Protein AF-0000000075739156 (afdb_homodimer)

pLDDT: mean 89.28, std 16.23, range [22.42, 99.0]

Foldseek 3Di:
DPPALLQLALAEEEFEVLLKQLNLLLQQLSQVSNYEYEYEYQDDPSQVVSQVVNVVVVGNYDYQYADLLDLVRLLVSLVVRCVVRVAHAEYELEFAALFDADADPVRGFVLSLVQRCSGLAVSLVSNCVRPVVRCVVVLHHEYEYEAECCQCQHHQQAELVRGGDDDRRNVSRVNSNVVQVVVQVVVVVSVGHYHYAYQYDDFAADICNLVRVVVDDPVSDGPDDDPDDRDDPVNSCVSCVVVVHHGDHDRSNVSSVLVSVCSNVVNRYSDDDDDPLCVLNVQQVVCVVVVHDNPSNDHPNPPRPPPPPPPPDDPD/DPPALLQLALAEEEFEVLLKQLNLLLQQLSQVSNYAYEYEYQDDPSQVVSQVVNVVVVGNYDYQYADLLDLVRLLVSLVVRCVVRVAHAEYELDFAALFDADADPVRGFVLSLVQRCSGLAVSLVSNCVRPVVRCVVVLHHEYEYEAECCQCQHHQQAELVRGGDDDRRNVSRVNSNVVQVVVQVVVVVSVGHYHYAYQYDDFAADICNLVRVVVDDPVSDGPDDDPDDRDDPVNSCVSCVVVVHHGDHDRSNVSSVLVSVCSNVVNRYSDDDDDPLCVLNVQQVVCVVVVHDNPSNDHPNPPRPPPPPPDPDDPD

Structure (mmCIF, N/CA/C/O backbone):
data_AF-0000000075739156-model_v1
#
loop_
_entity.id
_entity.type
_entity.pdbx_description
1 polymer 'Short chain dehydrogenase/reductase'
#
loop_
_atom_site.group_PDB
_atom_site.id
_atom_site.type_symbol
_atom_site.label_atom_id
_atom_site.label_alt_id
_atom_site.label_comp_id
_atom_site.label_asym_id
_atom_site.label_entity_id
_atom_site.label_seq_id
_atom_site.pdbx_PDB_ins_code
_atom_site.Cartn_x
_atom_site.Cartn_y
_atom_site.Cartn_z
_atom_site.occupancy
_atom_site.B_iso_or_equiv
_atom_site.auth_seq_id
_atom_site.auth_comp_id
_atom_site.auth_asym_id
_atom_site.auth_atom_id
_atom_site.pdbx_PDB_model_num
ATOM 1 N N . MET A 1 1 ? 14.594 -27.938 -27.031 1 26.67 1 MET A N 1
ATOM 2 C CA . MET A 1 1 ? 13.539 -26.938 -27.094 1 26.67 1 MET A CA 1
ATOM 3 C C . MET A 1 1 ? 13.008 -26.594 -25.719 1 26.67 1 MET A C 1
ATOM 5 O O . MET A 1 1 ? 12.555 -27.469 -24.984 1 26.67 1 MET A O 1
ATOM 9 N N . ASP A 1 2 ? 13.641 -25.844 -24.875 1 35.28 2 ASP A N 1
ATOM 10 C CA . ASP A 1 2 ? 13.586 -25.484 -23.469 1 35.28 2 ASP A CA 1
ATOM 11 C C . ASP A 1 2 ? 12.141 -25.328 -22.984 1 35.28 2 ASP A C 1
ATOM 13 O O . ASP A 1 2 ? 11.336 -24.656 -23.625 1 35.28 2 ASP A O 1
ATOM 17 N N . ALA A 1 3 ? 11.414 -26.297 -22.484 1 41.38 3 ALA A N 1
ATOM 18 C CA . ALA A 1 3 ? 10.016 -26.562 -22.156 1 41.38 3 ALA A CA 1
ATOM 19 C C . ALA A 1 3 ? 9.367 -25.359 -21.484 1 41.38 3 ALA A C 1
ATOM 21 O O . ALA A 1 3 ? 9.625 -25.062 -20.312 1 41.38 3 ALA A O 1
ATOM 22 N N . SER A 1 4 ? 9.18 -24.172 -22.141 1 51.59 4 SER A N 1
ATOM 23 C CA . SER A 1 4 ? 8.469 -22.922 -21.859 1 51.59 4 SER A CA 1
ATOM 24 C C . SER A 1 4 ? 7.141 -23.203 -21.156 1 51.59 4 SER A C 1
ATOM 26 O O . SER A 1 4 ? 6.598 -24.297 -21.25 1 51.59 4 SER A O 1
ATOM 28 N N . MET A 1 5 ? 6.973 -22.641 -19.906 1 65.19 5 MET A N 1
ATOM 29 C CA . MET A 1 5 ? 5.715 -22.734 -19.172 1 65.19 5 MET A CA 1
ATOM 30 C C . MET A 1 5 ? 4.527 -22.578 -20.125 1 65.19 5 MET A C 1
ATOM 32 O O . MET A 1 5 ? 3.422 -22.25 -19.688 1 65.19 5 MET A O 1
ATOM 36 N N . GLN A 1 6 ? 4.723 -23 -21.328 1 75.19 6 GLN A N 1
ATOM 37 C CA . GLN A 1 6 ? 3.609 -23.031 -22.281 1 75.19 6 GLN A CA 1
ATOM 38 C C . GLN A 1 6 ? 2.754 -24.281 -22.078 1 75.19 6 GLN A C 1
ATOM 40 O O . GLN A 1 6 ? 1.53 -24.234 -22.219 1 75.19 6 GLN A O 1
ATOM 45 N N . ASP A 1 7 ? 3.482 -25.328 -21.703 1 89.62 7 ASP A N 1
ATOM 46 C CA . ASP A 1 7 ? 2.771 -26.562 -21.375 1 89.62 7 ASP A CA 1
ATOM 47 C C . ASP A 1 7 ? 2.662 -26.734 -19.859 1 89.62 7 ASP A C 1
ATOM 49 O O . ASP A 1 7 ? 3.674 -26.906 -19.172 1 89.62 7 ASP A O 1
ATOM 53 N N . LEU A 1 8 ? 1.519 -26.828 -19.312 1 96.12 8 LEU A N 1
ATOM 54 C CA . LEU A 1 8 ? 1.255 -26.844 -17.875 1 96.12 8 LEU A CA 1
ATOM 55 C C . LEU A 1 8 ? 0.97 -28.266 -17.391 1 96.12 8 LEU A C 1
ATOM 57 O O . LEU A 1 8 ? 0.848 -28.5 -16.188 1 96.12 8 LEU A O 1
ATOM 61 N N . GLN A 1 9 ? 0.901 -29.203 -18.359 1 96.75 9 GLN A N 1
ATOM 62 C CA . GLN A 1 9 ? 0.553 -30.578 -18.016 1 96.75 9 GLN A CA 1
ATOM 63 C C . GLN A 1 9 ? 1.532 -31.141 -16.984 1 96.75 9 GLN A C 1
ATOM 65 O O . GLN A 1 9 ? 2.748 -31.094 -17.188 1 96.75 9 GLN A O 1
ATOM 70 N N . GLY A 1 10 ? 0.967 -31.688 -15.945 1 97.38 10 GLY A N 1
ATOM 71 C CA . GLY A 1 10 ? 1.761 -32.344 -14.93 1 97.38 10 GLY A CA 1
ATOM 72 C C . GLY A 1 10 ? 2.42 -31.391 -13.961 1 97.38 10 GLY A C 1
ATOM 73 O O . GLY A 1 10 ? 3.021 -31.812 -12.969 1 97.38 10 GLY A O 1
ATOM 74 N N . LYS A 1 11 ? 2.33 -30.141 -14.164 1 98.19 11 LYS A N 1
ATOM 75 C CA . LYS A 1 11 ? 2.938 -29.141 -13.297 1 98.19 11 LYS A CA 1
ATOM 76 C C . LYS A 1 11 ? 2.066 -28.859 -12.07 1 98.19 11 LYS A C 1
ATOM 78 O O . LYS A 1 11 ? 0.927 -29.328 -12 1 98.19 11 LYS A O 1
ATOM 83 N N . VAL A 1 12 ? 2.605 -28.172 -11.086 1 98.81 12 VAL A N 1
ATOM 84 C CA . VAL A 1 12 ? 1.937 -28.016 -9.805 1 98.81 12 VAL A CA 1
ATOM 85 C C . VAL A 1 12 ? 1.591 -26.547 -9.57 1 98.81 12 VAL A C 1
ATOM 87 O O . VAL A 1 12 ? 2.455 -25.672 -9.688 1 98.81 12 VAL A O 1
ATOM 90 N N . ALA A 1 13 ? 0.352 -26.297 -9.258 1 98.94 13 ALA A N 1
ATOM 91 C CA . ALA A 1 13 ? -0.122 -24.953 -8.938 1 98.94 13 ALA A CA 1
ATOM 92 C C . ALA A 1 13 ? -0.607 -24.859 -7.492 1 98.94 13 ALA A C 1
ATOM 94 O O . ALA A 1 13 ? -1.301 -25.766 -7.012 1 98.94 13 ALA A O 1
ATOM 95 N N . VAL A 1 14 ? -0.201 -23.828 -6.789 1 99 14 VAL A N 1
ATOM 96 C CA . VAL A 1 14 ? -0.661 -23.531 -5.441 1 99 14 VAL A CA 1
ATOM 97 C C . VAL A 1 14 ? -1.504 -22.25 -5.457 1 99 14 VAL A C 1
ATOM 99 O O . VAL A 1 14 ? -1.076 -21.219 -5.988 1 99 14 VAL A O 1
ATOM 102 N N . VAL A 1 15 ? -2.701 -22.328 -4.906 1 98.94 15 VAL A N 1
ATOM 103 C CA . VAL A 1 15 ? -3.613 -21.188 -4.895 1 98.94 15 VAL A CA 1
ATOM 104 C C . VAL A 1 15 ? -4.074 -20.906 -3.467 1 98.94 15 VAL A C 1
ATOM 106 O O . VAL A 1 15 ? -4.777 -21.719 -2.863 1 98.94 15 VAL A O 1
ATOM 109 N N . THR A 1 16 ? -3.695 -19.766 -2.906 1 98.94 16 THR A N 1
ATOM 110 C CA . THR A 1 16 ? -4.266 -19.359 -1.626 1 98.94 16 THR A CA 1
ATOM 111 C C . THR A 1 16 ? -5.637 -18.719 -1.824 1 98.94 16 THR A C 1
ATOM 113 O O . THR A 1 16 ? -5.93 -18.172 -2.893 1 98.94 16 THR A O 1
ATOM 116 N N . GLY A 1 17 ? -6.418 -18.719 -0.706 1 98.12 17 GLY A N 1
ATOM 117 C CA . GLY A 1 17 ? -7.812 -18.359 -0.911 1 98.12 17 GLY A CA 1
ATOM 118 C C . GLY A 1 17 ? -8.547 -19.312 -1.834 1 98.12 17 GLY A C 1
ATOM 119 O O . GLY A 1 17 ? -9.422 -18.906 -2.592 1 98.12 17 GLY A O 1
ATOM 120 N N . GLY A 1 18 ? -8.156 -20.484 -1.816 1 98.31 18 GLY A N 1
ATOM 121 C CA . GLY A 1 18 ? -8.602 -21.484 -2.781 1 98.31 18 GLY A CA 1
ATOM 122 C C . GLY A 1 18 ? -10.062 -21.859 -2.615 1 98.31 18 GLY A C 1
ATOM 123 O O . GLY A 1 18 ? -10.664 -22.453 -3.518 1 98.31 18 GLY A O 1
ATOM 124 N N . ALA A 1 19 ? -10.625 -21.594 -1.446 1 97 19 ALA A N 1
ATOM 125 C CA . ALA A 1 19 ? -12.023 -21.922 -1.203 1 97 19 ALA A CA 1
ATOM 126 C C . ALA A 1 19 ? -12.945 -20.812 -1.706 1 97 19 ALA A C 1
ATOM 128 O O . ALA A 1 19 ? -14.156 -21 -1.814 1 97 19 ALA A O 1
ATOM 129 N N . GLY A 1 20 ? 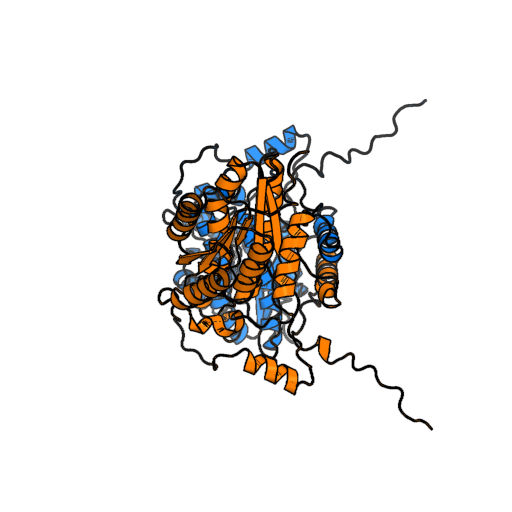-12.352 -19.656 -1.981 1 94.62 20 GLY A N 1
ATOM 130 C CA . GLY A 1 20 ? -13.125 -18.531 -2.459 1 94.62 20 GLY A CA 1
ATOM 131 C C . GLY A 1 20 ? -13.438 -18.594 -3.941 1 94.62 20 GLY A C 1
ATOM 132 O O . GLY A 1 20 ? -13 -19.516 -4.629 1 94.62 20 GLY A O 1
ATOM 133 N N . GLY A 1 21 ? -14.188 -17.641 -4.414 1 93.94 21 GLY A N 1
ATOM 134 C CA . GLY A 1 21 ? -14.68 -17.641 -5.785 1 93.94 21 GLY A CA 1
ATOM 135 C C . GLY A 1 21 ? -13.562 -17.672 -6.816 1 93.94 21 GLY A C 1
ATOM 136 O O . GLY A 1 21 ? -13.445 -18.641 -7.574 1 93.94 21 GLY A O 1
ATOM 137 N N . ILE A 1 22 ? -12.672 -16.719 -6.77 1 97.12 22 ILE A N 1
ATOM 138 C CA . ILE A 1 22 ? -11.594 -16.656 -7.746 1 97.12 22 ILE A CA 1
ATOM 139 C C . ILE A 1 22 ? -10.648 -17.844 -7.543 1 97.12 22 ILE A C 1
ATOM 141 O O . ILE A 1 22 ? -10.203 -18.469 -8.508 1 97.12 22 ILE A O 1
ATOM 145 N N . GLY A 1 23 ? -10.367 -18.188 -6.32 1 98.38 23 GLY A N 1
ATOM 146 C CA . GLY A 1 23 ? -9.477 -19.297 -6.016 1 98.38 23 GLY A CA 1
ATOM 147 C C . GLY A 1 23 ? -9.969 -20.625 -6.566 1 98.38 23 GLY A C 1
ATOM 148 O O . GLY A 1 23 ? -9.195 -21.375 -7.164 1 98.38 23 GLY A O 1
ATOM 149 N N . ARG A 1 24 ? -11.234 -20.891 -6.387 1 98.19 24 ARG A N 1
ATOM 150 C CA . ARG A 1 24 ? -11.828 -22.125 -6.922 1 98.19 24 ARG A CA 1
ATOM 151 C C . ARG A 1 24 ? -11.734 -22.156 -8.445 1 98.19 24 ARG A C 1
ATOM 153 O O . ARG A 1 24 ? -11.414 -23.203 -9.023 1 98.19 24 ARG A O 1
ATOM 160 N N . ALA A 1 25 ? -12.031 -21.016 -9.031 1 98.5 25 ALA A N 1
ATOM 161 C CA . ALA A 1 25 ? -11.977 -20.938 -10.492 1 98.5 25 ALA A CA 1
ATOM 162 C C . ALA A 1 25 ? -10.562 -21.172 -11.008 1 98.5 25 ALA A C 1
ATOM 164 O O . ALA A 1 25 ? -10.367 -21.859 -12.016 1 98.5 25 ALA A O 1
ATOM 165 N N . LEU A 1 26 ? -9.594 -20.625 -10.32 1 98.81 26 LEU A N 1
ATOM 166 C CA . LEU A 1 26 ? -8.195 -20.844 -10.68 1 98.81 26 LEU A CA 1
ATOM 167 C C . LEU A 1 26 ? -7.832 -22.312 -10.562 1 98.81 26 LEU A C 1
ATOM 169 O O . LEU A 1 26 ? -7.254 -22.891 -11.492 1 98.81 26 LEU A O 1
ATOM 173 N N . GLY A 1 27 ? -8.164 -22.906 -9.43 1 98.88 27 GLY A N 1
ATOM 174 C CA . GLY A 1 27 ? -7.883 -24.328 -9.242 1 98.88 27 GLY A CA 1
ATOM 175 C C . GLY A 1 27 ? -8.461 -25.203 -10.336 1 98.88 27 GLY A C 1
ATOM 176 O O . GLY A 1 27 ? -7.766 -26.062 -10.875 1 98.88 27 GLY A O 1
ATOM 177 N N . LYS A 1 28 ? -9.695 -24.953 -10.617 1 98.75 28 LYS A N 1
ATOM 178 C CA . LYS A 1 28 ? -10.375 -25.734 -11.656 1 98.75 28 LYS A CA 1
ATOM 179 C C . LYS A 1 28 ? -9.695 -25.547 -13.008 1 98.75 28 LYS A C 1
ATOM 181 O O . LYS A 1 28 ? -9.43 -26.531 -13.711 1 98.75 28 LYS A O 1
ATOM 186 N N . ARG A 1 29 ? -9.43 -24.312 -13.383 1 98.69 29 ARG A N 1
ATOM 187 C CA . ARG A 1 29 ? -8.836 -24.016 -14.68 1 98.69 29 ARG A CA 1
ATOM 188 C C . ARG A 1 29 ? -7.453 -24.641 -14.812 1 98.69 29 ARG A C 1
ATOM 190 O O . ARG A 1 29 ? -7.109 -25.172 -15.867 1 98.69 29 ARG A O 1
ATOM 197 N N . PHE A 1 30 ? -6.609 -24.578 -13.758 1 98.81 30 PHE A N 1
ATOM 198 C CA . PHE A 1 30 ? -5.309 -25.234 -13.75 1 98.81 30 PHE A CA 1
ATOM 199 C C . PHE A 1 30 ? -5.469 -26.734 -13.891 1 98.81 30 PHE A C 1
ATOM 201 O O . PHE A 1 30 ? -4.723 -27.375 -14.641 1 98.81 30 PHE A O 1
ATOM 208 N N . GLY A 1 31 ? -6.402 -27.297 -13.164 1 98.69 31 GLY A N 1
ATOM 209 C CA . GLY A 1 31 ? -6.676 -28.719 -13.273 1 98.69 31 GLY A CA 1
ATOM 210 C C . GLY A 1 31 ? -7.031 -29.156 -14.688 1 98.69 31 GLY A C 1
ATOM 211 O O . GLY A 1 31 ? -6.59 -30.203 -15.148 1 98.69 31 GLY A O 1
ATOM 212 N N . MET A 1 32 ? -7.82 -28.328 -15.336 1 98.12 32 MET A N 1
ATOM 213 C CA . MET A 1 32 ? -8.227 -28.609 -16.703 1 98.12 32 MET A CA 1
ATOM 214 C C . MET A 1 32 ? -7.02 -28.625 -17.641 1 98.12 32 MET A C 1
ATOM 216 O O . MET A 1 32 ? -7.062 -29.25 -18.703 1 98.12 32 MET A O 1
ATOM 220 N N . GLU A 1 33 ? -5.98 -27.953 -17.297 1 97.75 33 GLU A N 1
ATOM 221 C CA . GLU A 1 33 ? -4.738 -27.953 -18.062 1 97.75 33 GLU A CA 1
ATOM 222 C C . GLU A 1 33 ? -3.887 -29.172 -17.734 1 97.75 33 GLU A C 1
ATOM 224 O O . GLU A 1 33 ? -2.781 -29.328 -18.25 1 97.75 33 GLU A O 1
ATOM 229 N N . GLY A 1 34 ? -4.371 -30 -16.812 1 98.19 34 GLY A N 1
ATOM 230 C CA . GLY A 1 34 ? -3.646 -31.203 -16.422 1 98.19 34 GLY A CA 1
ATOM 231 C C . GLY A 1 34 ? -2.672 -30.969 -15.289 1 98.19 34 GLY A C 1
ATOM 232 O O . GLY A 1 34 ? -1.795 -31.797 -15.031 1 98.19 34 GLY A O 1
ATOM 233 N N . MET A 1 35 ? -2.762 -29.875 -14.617 1 98.62 35 MET A N 1
ATOM 234 C CA . MET A 1 35 ? -1.883 -29.594 -13.492 1 98.62 35 MET A CA 1
ATOM 235 C C . MET A 1 35 ? -2.363 -30.312 -12.234 1 98.62 35 MET A C 1
ATOM 237 O O . MET A 1 35 ? -3.537 -30.656 -12.125 1 98.62 35 MET A O 1
ATOM 241 N N . LYS A 1 36 ? -1.442 -30.547 -11.344 1 98.81 36 LYS A N 1
ATOM 242 C CA . LYS A 1 36 ? -1.772 -30.844 -9.953 1 98.81 36 LYS A CA 1
ATOM 243 C C . LYS A 1 36 ? -2.047 -29.578 -9.164 1 98.81 36 LYS A C 1
ATOM 245 O O . LYS A 1 36 ? -1.339 -28.578 -9.32 1 98.81 36 LYS A O 1
ATOM 250 N N . VAL A 1 37 ? -3.105 -29.641 -8.352 1 98.94 37 VAL A N 1
ATOM 251 C CA . VAL A 1 37 ? -3.58 -28.375 -7.777 1 98.94 37 VAL A CA 1
ATOM 252 C C . VAL A 1 37 ? -3.562 -28.469 -6.254 1 98.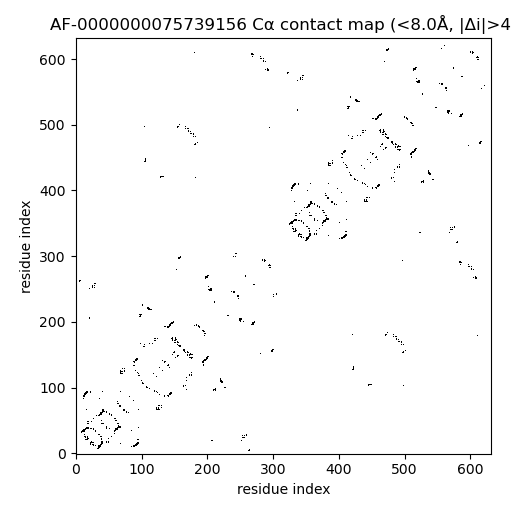94 37 VAL A C 1
ATOM 254 O O . VAL A 1 37 ? -4.07 -29.438 -5.676 1 98.94 37 VAL A O 1
ATOM 257 N N . VAL A 1 38 ? -2.949 -27.516 -5.59 1 98.94 38 VAL A N 1
ATOM 258 C CA . VAL A 1 38 ? -3.029 -27.328 -4.145 1 98.94 38 VAL A CA 1
ATOM 259 C C . VAL A 1 38 ? -3.871 -26.094 -3.826 1 98.94 38 VAL A C 1
ATOM 261 O O . VAL A 1 38 ? -3.508 -24.984 -4.191 1 98.94 38 VAL A O 1
ATOM 264 N N . LEU A 1 39 ? -4.996 -26.297 -3.227 1 98.94 39 LEU A N 1
ATOM 265 C CA . LEU A 1 39 ? -5.812 -25.203 -2.715 1 98.94 39 LEU A CA 1
ATOM 266 C C . LEU A 1 39 ? -5.516 -24.938 -1.24 1 98.94 39 LEU A C 1
ATOM 268 O O . LEU A 1 39 ? -5.449 -25.875 -0.445 1 98.94 39 LEU A O 1
ATOM 272 N N . ALA A 1 40 ? -5.316 -23.719 -0.891 1 98.94 40 ALA A N 1
ATOM 273 C CA . ALA A 1 40 ? -5.07 -23.312 0.491 1 98.94 40 ALA A CA 1
ATOM 274 C C . ALA A 1 40 ? -6.082 -22.266 0.946 1 98.94 40 ALA A C 1
ATOM 276 O O . ALA A 1 40 ? -6.391 -21.328 0.206 1 98.94 40 ALA A O 1
ATOM 277 N N . ASP A 1 41 ? -6.59 -22.391 2.09 1 98.5 41 ASP A N 1
ATOM 278 C CA . ASP A 1 41 ? -7.551 -21.469 2.682 1 98.5 41 ASP A CA 1
ATOM 279 C C . ASP A 1 41 ? -7.598 -21.625 4.199 1 98.5 41 ASP A C 1
ATOM 281 O O . ASP A 1 41 ? -7.285 -22.688 4.73 1 98.5 41 ASP A O 1
ATOM 285 N N . VAL A 1 42 ? -8.016 -20.562 4.82 1 97.44 42 VAL A N 1
ATOM 286 C CA . VAL A 1 42 ? -8.062 -20.594 6.281 1 97.44 42 VAL A CA 1
ATOM 287 C C . VAL A 1 42 ? -9.328 -21.312 6.742 1 97.44 42 VAL A C 1
ATOM 289 O O . VAL A 1 42 ? -9.367 -21.844 7.855 1 97.44 42 VAL A O 1
ATOM 292 N N . LEU A 1 43 ? -10.328 -21.391 5.887 1 96.31 43 LEU A N 1
ATOM 293 C CA . LEU A 1 43 ? -11.594 -22.047 6.223 1 96.31 43 LEU A CA 1
ATOM 294 C C . LEU A 1 43 ? -11.562 -23.516 5.832 1 96.31 43 LEU A C 1
ATOM 296 O O . LEU A 1 43 ? -11.617 -23.844 4.645 1 96.31 43 LEU A O 1
ATOM 300 N N . ALA A 1 44 ? -11.656 -24.375 6.781 1 97.81 44 ALA A N 1
ATOM 301 C CA . ALA A 1 44 ? -11.453 -25.797 6.562 1 97.81 44 ALA A CA 1
ATOM 302 C C . ALA A 1 44 ? -12.602 -26.406 5.758 1 97.81 44 ALA A C 1
ATOM 304 O O . ALA A 1 44 ? -12.375 -27.078 4.754 1 97.81 44 ALA A O 1
ATOM 305 N N . GLU A 1 45 ? -13.805 -26.141 6.148 1 97.75 45 GLU A N 1
ATOM 306 C CA . GLU A 1 45 ? -14.945 -26.812 5.531 1 97.75 45 GLU A CA 1
ATOM 307 C C . GLU A 1 45 ? -15.148 -26.344 4.094 1 97.75 45 GLU A C 1
ATOM 309 O O . GLU A 1 45 ? -15.273 -27.172 3.182 1 97.75 45 GLU A O 1
ATOM 314 N N . PRO A 1 46 ? -15.133 -25.016 3.893 1 97.31 46 PRO A N 1
ATOM 315 C CA . PRO A 1 46 ? -15.211 -24.562 2.5 1 97.31 46 PRO A CA 1
ATOM 316 C C . PRO A 1 46 ? -14.055 -25.094 1.651 1 97.31 46 PRO A C 1
ATOM 318 O O . PRO A 1 46 ? -14.234 -25.406 0.473 1 97.31 46 PRO A O 1
ATOM 321 N N . LEU A 1 47 ? -12.922 -25.203 2.203 1 98.62 47 LEU A N 1
ATOM 322 C CA . LEU A 1 47 ? -11.75 -25.719 1.494 1 98.62 47 LEU A CA 1
ATOM 323 C C . LEU A 1 47 ? -11.953 -27.172 1.095 1 98.62 47 LEU A C 1
ATOM 325 O O . LEU A 1 47 ? -11.664 -27.562 -0.039 1 98.62 47 LEU A O 1
ATOM 329 N N . ASP A 1 48 ? -12.422 -27.938 1.992 1 98.69 48 ASP A N 1
ATOM 330 C CA . ASP A 1 48 ? -12.695 -29.344 1.715 1 98.69 48 ASP A CA 1
ATOM 331 C C . ASP A 1 48 ? -13.695 -29.5 0.57 1 98.69 48 ASP A C 1
ATOM 333 O O . ASP A 1 48 ? -13.5 -30.328 -0.326 1 98.69 48 ASP A O 1
ATOM 337 N N . ARG A 1 49 ? -14.719 -28.719 0.631 1 98.56 49 ARG A N 1
ATOM 338 C CA . ARG A 1 49 ? -15.727 -28.75 -0.427 1 98.56 49 ARG A CA 1
ATOM 339 C C . ARG A 1 49 ? -15.117 -28.375 -1.773 1 98.56 49 ARG A C 1
ATOM 341 O O . ARG A 1 49 ? -15.383 -29.031 -2.785 1 98.56 49 ARG A O 1
ATOM 348 N N . ALA A 1 50 ? -14.305 -27.344 -1.761 1 98.56 50 ALA A N 1
ATOM 349 C CA . ALA A 1 50 ? -13.656 -26.891 -2.99 1 98.56 50 ALA A CA 1
ATOM 350 C C . ALA A 1 50 ? -12.719 -27.969 -3.539 1 98.56 50 ALA A C 1
ATOM 352 O O . ALA A 1 50 ? -12.695 -28.219 -4.746 1 98.56 50 ALA A O 1
ATOM 353 N N . THR A 1 51 ? -11.977 -28.594 -2.721 1 98.81 51 THR A N 1
ATOM 354 C CA . THR A 1 51 ? -11.023 -29.625 -3.119 1 98.81 51 THR A CA 1
ATOM 355 C C . THR A 1 51 ? -11.75 -30.844 -3.668 1 98.81 51 THR A C 1
ATOM 357 O O . THR A 1 51 ? -11.352 -31.391 -4.699 1 98.81 51 THR A O 1
ATOM 360 N N . ARG A 1 52 ? -12.781 -31.25 -3.014 1 98.62 52 ARG A N 1
ATOM 361 C CA . ARG A 1 52 ? -13.562 -32.406 -3.455 1 98.62 52 ARG A CA 1
ATOM 362 C C . ARG A 1 52 ? -14.188 -32.156 -4.824 1 98.62 52 ARG A C 1
ATOM 364 O O . ARG A 1 52 ? -14.266 -33.062 -5.652 1 98.62 52 ARG A O 1
ATOM 371 N N . ALA A 1 53 ? -14.672 -30.922 -4.969 1 98.5 53 ALA A N 1
ATOM 372 C CA . ALA A 1 53 ? -15.242 -30.578 -6.266 1 98.5 53 ALA A CA 1
ATOM 373 C C . ALA A 1 53 ? -14.242 -30.812 -7.391 1 98.5 53 ALA A C 1
ATOM 375 O O . ALA A 1 53 ? -14.609 -31.266 -8.477 1 98.5 53 ALA A O 1
ATOM 376 N N . LEU A 1 54 ? -13 -30.516 -7.199 1 98.56 54 LEU A N 1
ATOM 377 C CA . LEU A 1 54 ? -11.953 -30.734 -8.195 1 98.56 54 LEU A CA 1
ATOM 378 C C . LEU A 1 54 ? -11.672 -32.219 -8.367 1 98.56 54 LEU A C 1
ATOM 380 O O . LEU A 1 54 ? -11.602 -32.719 -9.5 1 98.56 54 LEU A O 1
ATOM 384 N N . THR A 1 55 ? -11.547 -32.938 -7.254 1 98.5 55 THR A N 1
ATOM 385 C CA . THR A 1 55 ? -11.195 -34.344 -7.336 1 98.5 55 THR A CA 1
ATOM 386 C C . THR A 1 55 ? -12.328 -35.125 -7.973 1 98.5 55 THR A C 1
ATOM 388 O O . THR A 1 55 ? -12.086 -36.125 -8.672 1 98.5 55 THR A O 1
ATOM 391 N N . ASP A 1 56 ? -13.516 -34.719 -7.715 1 98.25 56 ASP A N 1
ATOM 392 C CA . ASP A 1 56 ? -14.672 -35.375 -8.328 1 98.25 56 ASP A CA 1
ATOM 393 C C . ASP A 1 56 ? -14.641 -35.219 -9.852 1 98.25 56 ASP A C 1
ATOM 395 O O . ASP A 1 56 ? -15.227 -36.031 -10.57 1 98.25 56 ASP A O 1
ATOM 399 N N . GLU A 1 57 ? -13.961 -34.219 -10.328 1 97.44 57 GLU A N 1
ATOM 400 C CA . GLU A 1 57 ? -13.828 -34 -11.766 1 97.44 57 GLU A CA 1
ATOM 401 C C . GLU A 1 57 ? -12.578 -34.688 -12.32 1 97.44 57 GLU A C 1
ATOM 403 O O . GLU A 1 57 ? -12.234 -34.469 -13.484 1 97.44 57 GLU A O 1
ATOM 408 N N . GLY A 1 58 ? -11.844 -35.375 -11.492 1 98 58 GLY A N 1
ATOM 409 C CA . GLY A 1 58 ? -10.672 -36.125 -11.922 1 98 58 GLY A CA 1
ATOM 410 C C . GLY A 1 58 ? -9.383 -35.344 -11.805 1 98 58 GLY A C 1
ATOM 411 O O . GLY A 1 58 ? -8.328 -35.812 -12.266 1 98 58 GLY A O 1
ATOM 412 N N . ILE A 1 59 ? -9.422 -34.188 -11.242 1 98.38 59 ILE A N 1
ATOM 413 C CA . ILE A 1 59 ? -8.234 -33.375 -11.055 1 98.38 59 ILE A CA 1
ATOM 414 C C . ILE A 1 59 ? -7.473 -33.844 -9.812 1 98.38 59 ILE A C 1
ATOM 416 O O . ILE A 1 59 ? -8.078 -34.094 -8.773 1 98.38 59 ILE A O 1
ATOM 420 N N . GLU A 1 60 ? -6.223 -34.031 -9.945 1 98.56 60 GLU A N 1
ATOM 421 C CA . GLU A 1 60 ? -5.398 -34.312 -8.773 1 98.56 60 GLU A CA 1
ATOM 422 C C . GLU A 1 60 ? -5.242 -33.031 -7.914 1 98.56 60 GLU A C 1
ATOM 424 O O . GLU A 1 60 ? -4.469 -32.156 -8.25 1 98.56 60 GLU A O 1
ATOM 429 N N . ALA A 1 61 ? -5.957 -33 -6.812 1 98.75 61 ALA A N 1
ATOM 430 C CA . ALA A 1 61 ? -5.992 -31.797 -5.988 1 98.75 61 ALA A CA 1
ATOM 431 C C . ALA A 1 61 ? -5.918 -32.156 -4.504 1 98.75 61 ALA A C 1
ATOM 433 O O . ALA A 1 61 ? -6.422 -33.188 -4.078 1 98.75 61 ALA A O 1
ATOM 434 N N . VAL A 1 62 ? -5.312 -31.328 -3.711 1 98.75 62 VAL A N 1
ATOM 435 C CA . VAL A 1 62 ? -5.293 -31.469 -2.26 1 98.75 62 VAL A CA 1
ATOM 436 C C . VAL A 1 62 ? -5.586 -30.109 -1.608 1 98.75 62 VAL A C 1
ATOM 438 O O . VAL A 1 62 ? -5.266 -29.062 -2.17 1 98.75 62 VAL A O 1
ATOM 441 N N . GLY A 1 63 ? -6.289 -30.141 -0.539 1 98.88 63 GLY A N 1
ATOM 442 C CA . GLY A 1 63 ? -6.52 -28.969 0.286 1 98.88 63 GLY A CA 1
ATOM 443 C C . GLY A 1 63 ? -5.594 -28.891 1.485 1 98.88 63 GLY A C 1
ATOM 444 O O . GLY A 1 63 ? -5.344 -29.891 2.148 1 98.88 63 GLY A O 1
ATOM 445 N N . VAL A 1 64 ? -4.992 -27.719 1.69 1 98.94 64 VAL A N 1
ATOM 446 C CA . VAL A 1 64 ? -4.152 -27.5 2.863 1 98.94 64 VAL A CA 1
ATOM 447 C C . VAL A 1 64 ? -4.656 -26.281 3.639 1 98.94 64 VAL A C 1
ATOM 449 O O . VAL A 1 64 ? -4.609 -25.156 3.141 1 98.94 64 VAL A O 1
ATOM 452 N N . VAL A 1 65 ? -5.184 -26.484 4.863 1 98.88 65 VAL A N 1
ATOM 453 C CA . VAL A 1 65 ? -5.637 -25.375 5.68 1 98.88 65 VAL A CA 1
ATOM 454 C C . VAL A 1 65 ? -4.457 -24.438 5.98 1 98.88 65 VAL A C 1
ATOM 456 O O . VAL A 1 65 ? -3.451 -24.875 6.547 1 98.88 65 VAL A O 1
ATOM 459 N N . THR A 1 66 ? -4.594 -23.219 5.57 1 98.88 66 THR A N 1
ATOM 460 C CA . THR A 1 66 ? -3.484 -22.266 5.648 1 98.88 66 THR A CA 1
ATOM 461 C C . THR A 1 66 ? -3.98 -20.891 6.047 1 98.88 66 THR A C 1
ATOM 463 O O . THR A 1 66 ? -4.93 -20.359 5.457 1 98.88 66 THR A O 1
ATOM 466 N N . ASP A 1 67 ? -3.41 -20.344 7.07 1 98.62 67 ASP A N 1
ATOM 467 C CA . ASP A 1 67 ? -3.572 -18.938 7.414 1 98.62 67 ASP A CA 1
ATOM 468 C C . ASP A 1 67 ? -2.441 -18.094 6.828 1 98.62 67 ASP A C 1
ATOM 470 O O . ASP A 1 67 ? -1.317 -18.109 7.332 1 98.62 67 ASP A O 1
ATOM 474 N N . VAL A 1 68 ? -2.766 -17.312 5.84 1 98.81 68 VAL A N 1
ATOM 475 C CA . VAL A 1 68 ? -1.715 -16.609 5.105 1 98.81 68 VAL A CA 1
ATOM 476 C C . VAL A 1 68 ? -1.114 -15.523 5.988 1 98.81 68 VAL A C 1
ATOM 478 O O . VAL A 1 68 ? -0.047 -14.984 5.68 1 98.81 68 VAL A O 1
ATOM 481 N N . THR A 1 69 ? -1.805 -15.102 7.07 1 98.44 69 THR A N 1
ATOM 482 C CA . THR A 1 69 ? -1.287 -14.062 7.957 1 98.44 69 THR A CA 1
ATOM 483 C C . THR A 1 69 ? -0.205 -14.633 8.875 1 98.44 69 THR A C 1
ATOM 485 O O . THR A 1 69 ? 0.468 -13.883 9.586 1 98.44 69 THR A O 1
ATOM 488 N N . ASP A 1 70 ? -0.045 -15.898 8.906 1 98.56 70 ASP A N 1
ATOM 489 C CA . ASP A 1 70 ? 0.958 -16.609 9.688 1 98.56 70 ASP A CA 1
ATOM 490 C C . ASP A 1 70 ? 2.016 -17.25 8.789 1 98.56 70 ASP A C 1
ATOM 492 O O . ASP A 1 70 ? 1.736 -18.219 8.094 1 98.56 70 ASP A O 1
ATOM 496 N N . TYR A 1 71 ? 3.23 -16.781 8.883 1 98.69 71 TYR A N 1
ATOM 497 C CA . TYR A 1 71 ? 4.273 -17.25 7.98 1 98.69 71 TYR A CA 1
ATOM 498 C C . TYR A 1 71 ? 4.52 -18.75 8.164 1 98.69 71 TYR A C 1
ATOM 500 O O . TYR A 1 71 ? 4.77 -19.469 7.195 1 98.69 71 TYR A O 1
ATOM 508 N N . SER A 1 72 ? 4.52 -19.188 9.391 1 98.75 72 SER A N 1
ATOM 509 C CA . SER A 1 72 ? 4.754 -20.609 9.633 1 98.75 72 SER A CA 1
ATOM 510 C C . SER A 1 72 ? 3.693 -21.469 8.953 1 98.75 72 SER A C 1
ATOM 512 O O . SER A 1 72 ? 3.98 -22.578 8.5 1 98.75 72 SER A O 1
ATOM 514 N N . SER A 1 73 ? 2.494 -20.984 8.906 1 98.88 73 SER A N 1
ATOM 515 C CA . SER A 1 73 ? 1.418 -21.688 8.211 1 98.88 73 SER A CA 1
ATOM 516 C C . SER A 1 73 ? 1.685 -21.75 6.711 1 98.88 73 SER A C 1
ATOM 518 O O . SER A 1 73 ? 1.448 -22.781 6.082 1 98.88 73 SER A O 1
ATOM 520 N N . VAL A 1 74 ? 2.209 -20.703 6.129 1 98.94 74 VAL A N 1
ATOM 521 C CA . VAL A 1 74 ? 2.502 -20.641 4.699 1 98.94 74 VAL A CA 1
ATOM 522 C C . VAL A 1 74 ? 3.711 -21.516 4.383 1 98.94 74 VAL A C 1
ATOM 524 O O . VAL A 1 74 ? 3.754 -22.188 3.344 1 98.94 74 VAL A O 1
ATOM 527 N N . GLU A 1 75 ? 4.672 -21.5 5.254 1 98.75 75 GLU A N 1
ATOM 528 C CA . GLU A 1 75 ? 5.797 -22.422 5.094 1 98.75 75 GLU A CA 1
ATOM 529 C C . GLU A 1 75 ? 5.332 -23.875 5.086 1 98.75 75 GLU A C 1
ATOM 531 O O . GLU A 1 75 ? 5.824 -24.672 4.297 1 98.75 75 GLU A O 1
ATOM 536 N N . ALA A 1 76 ? 4.465 -24.156 6.012 1 98.88 76 ALA A N 1
ATOM 537 C CA . ALA A 1 76 ? 3.916 -25.516 6.07 1 98.88 76 ALA A CA 1
ATOM 538 C C . ALA A 1 76 ? 3.193 -25.875 4.773 1 98.88 76 ALA A C 1
ATOM 540 O O . ALA A 1 76 ? 3.258 -27.016 4.312 1 98.88 76 ALA A O 1
ATOM 541 N N . LEU A 1 77 ? 2.492 -24.922 4.227 1 98.94 77 LEU A N 1
ATOM 542 C CA . LEU A 1 77 ? 1.845 -25.125 2.934 1 98.94 77 LEU A CA 1
ATOM 543 C C . LEU A 1 77 ? 2.863 -25.5 1.867 1 98.94 77 LEU A C 1
ATOM 545 O O . LEU A 1 77 ? 2.639 -26.438 1.096 1 98.94 77 LEU A O 1
ATOM 549 N N . ALA A 1 78 ? 3.98 -24.781 1.8 1 98.94 78 ALA A N 1
ATOM 550 C CA . ALA A 1 78 ? 5.035 -25.062 0.831 1 98.94 78 ALA A CA 1
ATOM 551 C C . ALA A 1 78 ? 5.609 -26.453 1.037 1 98.94 78 ALA A C 1
ATOM 553 O O . ALA A 1 78 ? 5.773 -27.219 0.078 1 98.94 78 ALA A O 1
ATOM 554 N N . LYS A 1 79 ? 5.879 -26.766 2.27 1 98.75 79 LYS A N 1
ATOM 555 C CA . LYS A 1 79 ? 6.434 -28.078 2.596 1 98.75 79 LYS A CA 1
ATOM 556 C C . LYS A 1 79 ? 5.473 -29.188 2.205 1 98.75 79 LYS A C 1
ATOM 558 O O . LYS A 1 79 ? 5.891 -30.219 1.646 1 98.75 79 LYS A O 1
ATOM 563 N N . GLU A 1 80 ? 4.23 -29.016 2.533 1 98.81 80 GLU A N 1
ATOM 564 C CA . GLU A 1 80 ? 3.223 -30.016 2.195 1 98.81 80 GLU A CA 1
ATOM 565 C C . GLU A 1 80 ? 3.102 -30.188 0.685 1 98.81 80 GLU A C 1
ATOM 567 O O . GLU A 1 80 ? 2.93 -31.297 0.195 1 98.81 80 GLU A O 1
ATOM 572 N N . THR A 1 81 ? 3.145 -29.094 -0.046 1 98.88 81 THR A N 1
ATOM 573 C CA . THR A 1 81 ? 3.092 -29.141 -1.502 1 98.88 81 THR A CA 1
ATOM 574 C C . THR A 1 81 ? 4.25 -29.969 -2.055 1 98.88 81 THR A C 1
ATOM 576 O O . THR A 1 81 ? 4.051 -30.844 -2.895 1 98.88 81 THR A O 1
ATOM 579 N N . LEU A 1 82 ? 5.457 -29.703 -1.594 1 98.75 82 LEU A N 1
ATOM 580 C CA . LEU A 1 82 ? 6.641 -30.422 -2.037 1 98.75 82 LEU A CA 1
ATOM 581 C C . LEU A 1 82 ? 6.547 -31.906 -1.646 1 98.75 82 LEU A C 1
ATOM 583 O O . LEU A 1 82 ? 6.941 -32.781 -2.416 1 98.75 82 LEU A O 1
ATOM 587 N N . HIS A 1 83 ? 6.078 -32.094 -0.446 1 98.62 83 HIS A N 1
ATOM 588 C CA . HIS A 1 83 ? 5.93 -33.469 0.024 1 98.62 83 HIS A CA 1
ATOM 589 C C . HIS A 1 83 ? 4.98 -34.281 -0.869 1 98.62 83 HIS A C 1
ATOM 591 O O . HIS A 1 83 ? 5.273 -35.406 -1.238 1 98.62 83 HIS A O 1
ATOM 597 N N . ARG A 1 84 ? 3.883 -33.688 -1.257 1 98.31 84 ARG A N 1
ATOM 598 C CA . ARG A 1 84 ? 2.822 -34.375 -1.992 1 98.31 84 ARG A CA 1
ATOM 599 C C . ARG A 1 84 ? 3.17 -34.5 -3.473 1 98.31 84 ARG A C 1
ATOM 601 O O . ARG A 1 84 ? 2.898 -35.531 -4.102 1 98.31 84 ARG A O 1
ATOM 608 N N . PHE A 1 85 ? 3.707 -33.438 -4.008 1 98.44 85 PHE A N 1
ATOM 609 C CA . PHE A 1 85 ? 3.783 -33.406 -5.461 1 98.44 85 PHE A CA 1
ATOM 610 C C . PHE A 1 85 ? 5.227 -33.219 -5.926 1 98.44 85 PHE A C 1
ATOM 612 O O . PHE A 1 85 ? 5.508 -33.281 -7.125 1 98.44 85 PHE A O 1
ATOM 619 N N . GLY A 1 86 ? 6.203 -32.875 -5.047 1 98.06 86 GLY A N 1
ATOM 620 C CA . GLY A 1 86 ? 7.629 -32.844 -5.324 1 98.06 86 GLY A CA 1
ATOM 621 C C . GLY A 1 86 ? 8.086 -31.562 -5.996 1 98.06 86 GLY A C 1
ATOM 622 O O . GLY A 1 86 ? 9.281 -31.375 -6.227 1 98.06 86 GLY A O 1
ATOM 623 N N . ALA A 1 87 ? 7.133 -30.734 -6.328 1 97.75 87 ALA A N 1
ATOM 624 C CA . ALA A 1 87 ? 7.5 -29.516 -7.055 1 97.75 87 ALA A CA 1
ATOM 625 C C . ALA A 1 87 ? 6.457 -28.422 -6.863 1 97.75 87 ALA A C 1
ATOM 627 O O . ALA A 1 87 ? 5.363 -28.688 -6.355 1 97.75 87 ALA A O 1
ATOM 628 N N . VAL A 1 88 ? 6.816 -27.203 -7.164 1 98.56 88 VAL A N 1
ATOM 629 C CA . VAL A 1 88 ? 5.938 -26.047 -7.324 1 98.56 88 VAL A CA 1
ATOM 630 C C . VAL A 1 88 ? 6.27 -25.312 -8.625 1 98.56 88 VAL A C 1
ATOM 632 O O . VAL A 1 88 ? 7.441 -25.094 -8.938 1 98.56 88 VAL A O 1
ATOM 635 N N . HIS A 1 89 ? 5.25 -24.953 -9.391 1 98.69 89 HIS A N 1
ATOM 636 C CA . HIS A 1 89 ? 5.5 -24.281 -10.672 1 98.69 89 HIS A CA 1
ATOM 637 C C . HIS A 1 89 ? 4.777 -22.953 -10.742 1 98.69 89 HIS A C 1
ATOM 639 O O . HIS A 1 89 ? 5.277 -22 -11.359 1 98.69 89 HIS A O 1
ATOM 645 N N . VAL A 1 90 ? 3.582 -22.859 -10.219 1 98.88 90 VAL A N 1
ATOM 646 C CA . VAL A 1 90 ? 2.777 -21.641 -10.195 1 98.88 90 VAL A CA 1
ATOM 647 C C . VAL A 1 90 ? 2.264 -21.391 -8.781 1 98.88 90 VAL A C 1
ATOM 649 O O . VAL A 1 90 ? 1.743 -22.297 -8.133 1 98.88 90 VAL A O 1
ATOM 652 N N . VAL A 1 91 ? 2.479 -20.25 -8.297 1 98.94 91 VAL A N 1
ATOM 653 C CA . VAL A 1 91 ? 1.937 -19.812 -7.012 1 98.94 91 VAL A CA 1
ATOM 654 C C . VAL A 1 91 ? 1.008 -18.625 -7.219 1 98.94 91 VAL A C 1
ATOM 656 O O . VAL A 1 91 ? 1.413 -17.609 -7.781 1 98.94 91 VAL A O 1
ATOM 659 N N . CYS A 1 92 ? -0.216 -18.797 -6.836 1 98.94 92 CYS A N 1
ATOM 660 C CA . CYS A 1 92 ? -1.18 -17.703 -6.855 1 98.94 92 CYS A CA 1
ATOM 661 C C . CYS A 1 92 ? -1.455 -17.203 -5.445 1 98.94 92 CYS A C 1
ATOM 663 O O . CYS A 1 92 ? -2.174 -17.844 -4.676 1 98.94 92 CYS A O 1
ATOM 665 N N . ASN A 1 93 ? -0.872 -16.062 -5.133 1 98.94 93 ASN A N 1
ATOM 666 C CA . ASN A 1 93 ? -1.269 -15.359 -3.918 1 98.94 93 ASN A CA 1
ATOM 667 C C . ASN A 1 93 ? -2.59 -14.625 -4.105 1 98.94 93 ASN A C 1
ATOM 669 O O . ASN A 1 93 ? -2.602 -13.445 -4.473 1 98.94 93 ASN A O 1
ATOM 673 N N . ASN A 1 94 ? -3.635 -15.336 -3.781 1 98.69 94 ASN A N 1
ATOM 674 C CA . ASN A 1 94 ? -4.973 -14.875 -4.137 1 98.69 94 ASN A CA 1
ATOM 675 C C . ASN A 1 94 ? -5.824 -14.609 -2.895 1 98.69 94 ASN A C 1
ATOM 677 O O . ASN A 1 94 ? -6.844 -13.922 -2.971 1 98.69 94 ASN A O 1
ATOM 681 N N . ALA A 1 95 ? -5.426 -15.188 -1.734 1 98.06 95 ALA A N 1
ATOM 682 C CA . ALA A 1 95 ? -6.199 -14.953 -0.517 1 98.06 95 ALA A CA 1
ATOM 683 C C . ALA A 1 95 ? -6.371 -13.461 -0.262 1 98.06 95 ALA A C 1
ATOM 685 O O . ALA A 1 95 ? -5.438 -12.68 -0.445 1 98.06 95 ALA A O 1
ATOM 686 N N . GLY A 1 96 ? -7.523 -13.062 0.055 1 95.88 96 GLY A N 1
ATOM 687 C CA . GLY A 1 96 ? -7.805 -11.664 0.326 1 95.88 96 GLY A CA 1
ATOM 688 C C . GLY A 1 96 ? -9.109 -11.453 1.068 1 95.88 96 GLY A C 1
ATOM 689 O O . GLY A 1 96 ? -9.945 -12.359 1.137 1 95.88 96 GLY A O 1
ATOM 690 N N . THR A 1 97 ? -9.25 -10.336 1.61 1 93.44 97 THR A N 1
ATOM 691 C CA . THR A 1 97 ? -10.484 -9.891 2.258 1 93.44 97 THR A CA 1
ATOM 692 C C . THR A 1 97 ? -10.844 -8.477 1.817 1 93.44 97 THR A C 1
ATOM 694 O O . THR A 1 97 ? -9.969 -7.672 1.515 1 93.44 97 THR A O 1
ATOM 697 N N . GLY A 1 98 ? -12.102 -8.258 1.622 1 85.94 98 GLY A N 1
ATOM 698 C CA . GLY A 1 98 ? -12.562 -6.918 1.313 1 85.94 98 GLY A CA 1
ATOM 699 C C . GLY A 1 98 ? -12.359 -5.938 2.455 1 85.94 98 GLY A C 1
ATOM 700 O O . GLY A 1 98 ? -12.305 -4.727 2.238 1 85.94 98 GLY A O 1
ATOM 701 N N . GLY A 1 99 ? -12.039 -6.273 3.502 1 66.94 99 GLY A N 1
ATOM 702 C CA . GLY A 1 99 ? -12.047 -5.469 4.715 1 66.94 99 GLY A CA 1
ATOM 703 C C . GLY A 1 99 ? -13.438 -5.055 5.145 1 66.94 99 GLY A C 1
ATOM 704 O O . GLY A 1 99 ? -14.375 -5.066 4.344 1 66.94 99 GLY A O 1
ATOM 705 N N . VAL A 1 100 ? -13.789 -5.117 6.453 1 70.56 100 VAL A N 1
ATOM 706 C CA . VAL A 1 100 ? -15.062 -4.668 7.016 1 70.56 100 VAL A CA 1
ATOM 707 C C . VAL A 1 100 ? -14.906 -3.262 7.59 1 70.56 100 VAL A C 1
ATOM 709 O O . VAL A 1 100 ? -13.906 -2.963 8.25 1 70.56 100 VAL A O 1
ATOM 712 N N . SER A 1 101 ? -15.258 -2.246 6.773 1 78.62 101 SER A N 1
ATOM 713 C CA . SER A 1 101 ? -15.18 -0.931 7.402 1 78.62 101 SER A CA 1
ATOM 714 C C . SER A 1 101 ? -16.516 -0.196 7.305 1 78.62 101 SER A C 1
ATOM 716 O O . SER A 1 101 ? -17.359 -0.536 6.473 1 78.62 101 SER A O 1
ATOM 718 N N . GLU A 1 102 ? -16.688 0.489 8.281 1 83.19 102 GLU A N 1
ATOM 719 C CA . GLU A 1 102 ? -17.891 1.316 8.281 1 83.19 102 GLU A CA 1
ATOM 720 C C . GLU A 1 102 ? -17.547 2.799 8.375 1 83.19 102 GLU A C 1
ATOM 722 O O . GLU A 1 102 ? -16.594 3.176 9.07 1 83.19 102 GLU A O 1
ATOM 727 N N . GLY A 1 103 ? -18.344 3.561 7.625 1 88.19 103 GLY A N 1
ATOM 728 C CA . GLY A 1 103 ? -18.219 5.008 7.734 1 88.19 103 GLY A CA 1
ATOM 729 C C . GLY A 1 103 ? -17 5.551 7.023 1 88.19 103 GLY A C 1
ATOM 730 O O . GLY A 1 103 ? -16.5 4.938 6.078 1 88.19 103 GLY A O 1
ATOM 731 N N . TYR A 1 104 ? -16.625 6.801 7.418 1 93 104 TYR A N 1
ATOM 732 C CA . TYR A 1 104 ? -15.477 7.465 6.832 1 93 104 TYR A CA 1
ATOM 733 C C . TYR A 1 104 ? -14.18 6.852 7.34 1 93 104 TYR A C 1
ATOM 735 O O . TYR A 1 104 ? -14.164 6.176 8.367 1 93 104 TYR A O 1
ATOM 743 N N . MET A 1 105 ? -13.148 7.043 6.668 1 94.44 105 MET A N 1
ATOM 744 C CA . MET A 1 105 ? -11.922 6.301 6.91 1 94.44 105 MET A CA 1
ATOM 745 C C . MET A 1 105 ? -11.398 6.559 8.32 1 94.44 105 MET A C 1
ATOM 747 O O . MET A 1 105 ? -10.781 5.68 8.93 1 94.44 105 MET A O 1
ATOM 751 N N . TRP A 1 106 ? -11.609 7.773 8.883 1 96.94 106 TRP A N 1
ATOM 752 C CA . TRP A 1 106 ? -11.133 8.062 10.227 1 96.94 106 TRP A CA 1
ATOM 753 C C . TRP A 1 106 ? -12.016 7.395 11.281 1 96.94 106 TRP A C 1
ATOM 755 O O . TRP A 1 106 ? -11.656 7.344 12.461 1 96.94 106 TRP A O 1
ATOM 765 N N . GLU A 1 107 ? -13.094 6.828 10.828 1 95.06 107 GLU A N 1
ATOM 766 C CA . GLU A 1 107 ? -14.023 6.133 11.719 1 95.06 107 GLU A CA 1
ATOM 767 C C . GLU A 1 107 ? -13.766 4.629 11.719 1 95.06 107 GLU A C 1
ATOM 769 O O . GLU A 1 107 ? -14.273 3.904 12.57 1 95.06 107 GLU A O 1
ATOM 774 N N . HIS A 1 108 ? -13 4.172 10.758 1 94.25 108 HIS A N 1
ATOM 775 C CA . HIS A 1 108 ? -12.781 2.734 10.641 1 94.25 108 HIS A CA 1
ATOM 776 C C . HIS A 1 108 ? -12.156 2.166 11.906 1 94.25 108 HIS A C 1
ATOM 778 O O . HIS A 1 108 ? -11.305 2.811 12.531 1 94.25 108 HIS A O 1
ATOM 784 N N . ASP A 1 109 ? -12.641 0.984 12.242 1 94.81 109 ASP A N 1
ATOM 785 C CA . ASP A 1 109 ? -12.023 0.226 13.328 1 94.81 109 ASP A CA 1
ATOM 786 C C . ASP A 1 109 ? -10.578 -0.138 12.992 1 94.81 109 ASP A C 1
ATOM 788 O O . ASP A 1 109 ? -10.297 -0.643 11.906 1 94.81 109 ASP A O 1
ATOM 792 N N . LEU A 1 110 ? -9.68 0.161 13.93 1 96.56 110 LEU A N 1
ATOM 793 C CA . LEU A 1 110 ? -8.289 -0.198 13.695 1 96.56 110 LEU A CA 1
ATOM 794 C C . LEU A 1 110 ? -8.148 -1.691 13.414 1 96.56 110 LEU A C 1
ATOM 796 O O . LEU A 1 110 ? -7.281 -2.105 12.641 1 96.56 110 LEU A O 1
ATOM 800 N N . ALA A 1 111 ? -9.008 -2.484 14 1 95.69 111 ALA A N 1
ATOM 801 C CA . ALA A 1 111 ? -8.992 -3.924 13.758 1 95.69 111 ALA A CA 1
ATOM 802 C C . ALA A 1 111 ? -9.242 -4.23 12.281 1 95.69 111 ALA A C 1
ATOM 804 O O . ALA A 1 111 ? -8.711 -5.211 11.742 1 95.69 111 ALA A O 1
ATOM 805 N N . ASP A 1 112 ? -10.062 -3.414 11.578 1 94.56 112 ASP A N 1
ATOM 806 C CA . ASP A 1 112 ? -10.305 -3.592 10.148 1 94.56 112 ASP A CA 1
ATOM 807 C C . ASP A 1 112 ? -9.023 -3.395 9.344 1 94.56 112 ASP A C 1
ATOM 809 O O . ASP A 1 112 ? -8.727 -4.176 8.438 1 94.56 112 ASP A O 1
ATOM 813 N N . TRP A 1 113 ? -8.328 -2.359 9.727 1 96.94 113 TRP A N 1
ATOM 814 C CA . TRP A 1 113 ? -7.074 -2.055 9.047 1 96.94 113 TRP A CA 1
ATOM 815 C C . TRP A 1 113 ? -6.066 -3.188 9.227 1 96.94 113 TRP A C 1
ATOM 817 O O . TRP A 1 113 ? -5.477 -3.662 8.25 1 96.94 113 TRP A O 1
ATOM 827 N N . HIS A 1 114 ? -5.926 -3.617 10.422 1 97.06 114 HIS A N 1
ATOM 828 C CA . HIS A 1 114 ? -4.965 -4.672 10.719 1 97.06 114 HIS A CA 1
ATOM 829 C C . HIS A 1 114 ? -5.309 -5.957 9.977 1 97.06 114 HIS A C 1
ATOM 831 O O . HIS A 1 114 ? -4.426 -6.602 9.398 1 97.06 114 HIS A O 1
ATOM 837 N N . TRP A 1 115 ? -6.559 -6.277 10.031 1 96.5 115 TRP A N 1
ATOM 838 C CA . TRP A 1 115 ? -7.008 -7.492 9.352 1 96.5 115 TRP A CA 1
ATOM 839 C C . TRP A 1 115 ? -6.727 -7.414 7.855 1 96.5 115 TRP A C 1
ATOM 841 O O . TRP A 1 115 ? -6.133 -8.328 7.281 1 96.5 115 TRP A O 1
ATOM 851 N N . GLY A 1 116 ? -7.137 -6.312 7.199 1 96.81 116 GLY A N 1
ATOM 852 C CA . GLY A 1 116 ? -6.918 -6.125 5.773 1 96.81 116 GLY A CA 1
ATOM 853 C C . GLY A 1 116 ? -5.453 -6.156 5.383 1 96.81 116 GLY A C 1
ATOM 854 O O . GLY A 1 116 ? -5.078 -6.805 4.406 1 96.81 116 GLY A O 1
ATOM 855 N N . ILE A 1 117 ? -4.641 -5.48 6.152 1 98.31 117 ILE A N 1
ATOM 856 C CA . ILE A 1 117 ? -3.209 -5.418 5.871 1 98.31 117 ILE A CA 1
ATOM 857 C C . ILE A 1 117 ? -2.596 -6.809 6.012 1 98.31 117 ILE A C 1
ATOM 859 O O . ILE A 1 117 ? -1.847 -7.254 5.137 1 98.31 117 ILE A O 1
ATOM 863 N N . ASP A 1 118 ? -2.916 -7.488 7.07 1 98.38 118 ASP A N 1
ATOM 864 C CA . ASP A 1 118 ? -2.307 -8.781 7.344 1 98.38 118 ASP A CA 1
ATOM 865 C C . ASP A 1 118 ? -2.672 -9.805 6.266 1 98.38 118 ASP A C 1
ATOM 867 O O . ASP A 1 118 ? -1.814 -10.555 5.797 1 98.38 118 ASP A O 1
ATOM 871 N N . VAL A 1 119 ? -3.891 -9.781 5.863 1 98.25 119 VAL A N 1
ATOM 872 C CA . VAL A 1 119 ? -4.332 -10.789 4.91 1 98.25 119 VAL A CA 1
ATOM 873 C C . VAL A 1 119 ? -3.896 -10.398 3.5 1 98.25 119 VAL A C 1
ATOM 875 O O . VAL A 1 119 ? -3.252 -11.18 2.801 1 98.25 119 VAL A O 1
ATOM 878 N N . ASN A 1 120 ? -4.203 -9.203 3.09 1 98.38 120 ASN A N 1
ATOM 879 C CA . ASN A 1 120 ? -4.082 -8.812 1.689 1 98.38 120 ASN A CA 1
ATOM 880 C C . ASN A 1 120 ? -2.639 -8.477 1.322 1 98.38 120 ASN A C 1
ATOM 882 O O . ASN A 1 120 ? -2.246 -8.602 0.161 1 98.38 120 ASN A O 1
ATOM 886 N N . VAL A 1 121 ? -1.877 -7.992 2.305 1 98.81 121 VAL A N 1
ATOM 887 C CA . VAL A 1 121 ? -0.529 -7.531 1.99 1 98.81 121 VAL A CA 1
ATOM 888 C C . VAL A 1 121 ? 0.498 -8.5 2.574 1 98.81 121 VAL A C 1
ATOM 890 O O . VAL A 1 121 ? 1.244 -9.141 1.835 1 98.81 121 VAL A O 1
ATOM 893 N N . VAL A 1 122 ? 0.445 -8.68 3.869 1 98.88 122 VAL A N 1
ATOM 894 C CA . VAL A 1 122 ? 1.423 -9.539 4.535 1 98.88 122 VAL A CA 1
ATOM 895 C C . VAL A 1 122 ? 1.275 -10.977 4.039 1 98.88 122 VAL A C 1
ATOM 897 O O . VAL A 1 122 ? 2.27 -11.688 3.871 1 98.88 122 VAL A O 1
ATOM 900 N N . GLY A 1 123 ? 0.056 -11.383 3.797 1 98.88 123 GLY A N 1
ATOM 901 C CA . GLY A 1 123 ? -0.168 -12.695 3.221 1 98.88 123 GLY A CA 1
ATOM 902 C C . GLY A 1 123 ? 0.569 -12.906 1.912 1 98.88 123 GLY A C 1
ATOM 903 O O . GLY A 1 123 ? 1.135 -13.977 1.678 1 98.88 123 GLY A O 1
ATOM 904 N N . VAL A 1 124 ? 0.546 -11.93 1.041 1 98.94 124 VAL A N 1
ATOM 905 C CA . VAL A 1 124 ? 1.259 -12 -0.23 1 98.94 124 VAL A CA 1
ATOM 906 C C . VAL A 1 124 ? 2.764 -12.07 0.023 1 98.94 124 VAL A C 1
ATOM 908 O O . VAL A 1 124 ? 3.473 -12.852 -0.615 1 98.94 124 VAL A O 1
ATOM 911 N N . ILE A 1 125 ? 3.264 -11.266 0.964 1 98.88 125 ILE A N 1
ATOM 912 C CA . ILE A 1 125 ? 4.676 -11.258 1.334 1 98.88 125 ILE A CA 1
ATOM 913 C C . ILE A 1 125 ? 5.094 -12.641 1.82 1 98.88 125 ILE A C 1
ATOM 915 O O . ILE A 1 125 ? 6.148 -13.148 1.434 1 98.88 125 ILE A O 1
ATOM 919 N N . HIS A 1 126 ? 4.246 -13.25 2.639 1 98.94 126 HIS A N 1
ATOM 920 C CA . HIS A 1 126 ? 4.516 -14.602 3.127 1 98.94 126 HIS A CA 1
ATOM 921 C C . HIS A 1 126 ? 4.613 -15.594 1.976 1 98.94 126 HIS A C 1
ATOM 923 O O . HIS A 1 126 ? 5.504 -16.453 1.959 1 98.94 126 HIS A O 1
ATOM 929 N N . GLY A 1 127 ? 3.684 -15.492 1.05 1 98.94 127 GLY A N 1
ATOM 930 C CA . GLY A 1 127 ? 3.725 -16.375 -0.11 1 98.94 127 GLY A CA 1
ATOM 931 C C . GLY A 1 127 ? 4.996 -16.219 -0.922 1 98.94 127 GLY A C 1
ATOM 932 O O . GLY A 1 127 ? 5.605 -17.219 -1.312 1 98.94 127 GLY A O 1
ATOM 933 N N . ILE A 1 128 ? 5.391 -15.008 -1.153 1 98.88 128 ILE A N 1
ATOM 934 C CA . ILE A 1 128 ? 6.609 -14.742 -1.905 1 98.88 128 ILE A CA 1
ATOM 935 C C . ILE A 1 128 ? 7.812 -15.32 -1.165 1 98.88 128 ILE A C 1
ATOM 937 O O . ILE A 1 128 ? 8.633 -16.031 -1.757 1 98.88 128 ILE A O 1
ATOM 941 N N . LYS A 1 129 ? 7.902 -15.023 0.101 1 98.56 129 LYS A N 1
ATOM 942 C CA . LYS A 1 129 ? 9.039 -15.469 0.898 1 98.56 129 LYS A CA 1
ATOM 943 C C . LYS A 1 129 ? 9.117 -17 0.931 1 98.56 129 LYS A C 1
ATOM 945 O O . LYS A 1 129 ? 10.203 -17.562 0.851 1 98.56 129 LYS A O 1
ATOM 950 N N . ALA A 1 130 ? 8.031 -17.656 1.011 1 98.88 130 ALA A N 1
ATOM 951 C CA . ALA A 1 130 ? 8 -19.109 1.173 1 98.88 130 ALA A CA 1
ATOM 952 C C . ALA A 1 130 ? 8.258 -19.812 -0.157 1 98.88 130 ALA A C 1
ATOM 954 O O . ALA A 1 130 ? 8.93 -20.844 -0.202 1 98.88 130 ALA A O 1
ATOM 955 N N . PHE A 1 131 ? 7.766 -19.297 -1.277 1 98.94 131 PHE A N 1
ATOM 956 C CA . PHE A 1 131 ? 7.668 -20.109 -2.484 1 98.94 131 PHE A CA 1
ATOM 957 C C . PHE A 1 131 ? 8.703 -19.672 -3.516 1 98.94 131 PHE A C 1
ATOM 959 O O . PHE A 1 131 ? 9.141 -20.469 -4.336 1 98.94 131 PHE A O 1
ATOM 966 N N . VAL A 1 132 ? 9.086 -18.391 -3.539 1 98.88 132 VAL A N 1
ATOM 967 C CA . VAL A 1 132 ? 9.961 -17.891 -4.598 1 98.88 132 VAL A CA 1
ATOM 968 C C . VAL A 1 132 ? 11.289 -18.625 -4.562 1 98.88 132 VAL A C 1
ATOM 970 O O . VAL A 1 132 ? 11.805 -19.047 -5.605 1 98.88 132 VAL A O 1
ATOM 973 N N . PRO A 1 133 ? 11.883 -18.875 -3.344 1 98.62 133 PRO A N 1
ATOM 974 C CA . PRO A 1 133 ? 13.125 -19.641 -3.334 1 98.62 133 PRO A CA 1
ATOM 975 C C . PRO A 1 133 ? 12.977 -21.016 -3.971 1 98.62 133 PRO A C 1
ATOM 977 O O . PRO A 1 133 ? 13.898 -21.5 -4.633 1 98.62 133 PRO A O 1
ATOM 980 N N . ILE A 1 134 ? 11.875 -21.656 -3.791 1 98.75 134 ILE A N 1
ATOM 981 C CA . ILE A 1 134 ? 11.602 -22.969 -4.367 1 98.75 134 ILE A CA 1
ATOM 982 C C . ILE A 1 134 ? 11.555 -22.859 -5.891 1 98.75 134 ILE A C 1
ATOM 984 O O . ILE A 1 134 ? 12.133 -23.688 -6.598 1 98.75 134 ILE A O 1
ATOM 988 N N . LEU A 1 135 ? 10.859 -21.859 -6.402 1 98.69 135 LEU A N 1
ATOM 989 C CA . LEU A 1 135 ? 10.75 -21.625 -7.836 1 98.69 135 LEU A CA 1
ATOM 990 C C . LEU A 1 135 ? 12.117 -21.328 -8.445 1 98.69 135 LEU A C 1
ATOM 992 O O . LEU A 1 135 ? 12.438 -21.797 -9.539 1 98.69 135 LEU A O 1
ATOM 996 N N . LEU A 1 136 ? 12.883 -20.531 -7.746 1 98.38 136 LEU A N 1
ATOM 997 C CA . LEU A 1 136 ? 14.203 -20.172 -8.234 1 98.38 136 LEU A CA 1
ATOM 998 C C . LEU A 1 136 ? 15.117 -21.391 -8.32 1 98.38 136 LEU A C 1
ATOM 1000 O O . LEU A 1 136 ? 15.898 -21.516 -9.258 1 98.38 136 LEU A O 1
ATOM 1004 N N . GLU A 1 137 ? 15.031 -22.219 -7.312 1 97.75 137 GLU A N 1
ATOM 1005 C CA . GLU A 1 137 ? 15.812 -23.453 -7.34 1 97.75 137 GLU A CA 1
ATOM 1006 C C . GLU A 1 137 ? 15.477 -24.281 -8.57 1 97.75 137 GLU A C 1
ATOM 1008 O O . GLU A 1 137 ? 16.359 -24.906 -9.164 1 97.75 137 GLU A O 1
ATOM 1013 N N . ARG A 1 138 ? 14.32 -24.328 -8.984 1 95.69 138 ARG A N 1
ATOM 1014 C CA . ARG A 1 138 ? 13.867 -25.047 -10.172 1 95.69 138 ARG A CA 1
ATOM 1015 C C . ARG A 1 138 ? 14.289 -24.312 -11.445 1 95.69 138 ARG A C 1
ATOM 1017 O O . ARG A 1 138 ? 14.414 -24.938 -12.508 1 95.69 138 ARG A O 1
ATOM 1024 N N . GLY A 1 139 ? 14.352 -22.969 -11.367 1 96.75 139 GLY A N 1
ATOM 1025 C CA . GLY A 1 139 ? 14.828 -22.156 -12.469 1 96.75 139 GLY A CA 1
ATOM 1026 C C . GLY A 1 139 ? 13.703 -21.609 -13.336 1 96.75 139 GLY A C 1
ATOM 1027 O O . GLY A 1 139 ? 13.945 -20.844 -14.273 1 96.75 139 GLY A O 1
ATOM 1028 N N . GLU A 1 140 ? 12.516 -22.062 -13.07 1 96.56 140 GLU A N 1
ATOM 1029 C CA . GLU A 1 140 ? 11.336 -21.578 -13.789 1 96.56 140 GLU A CA 1
ATOM 1030 C C . GLU A 1 140 ? 10.094 -21.609 -12.898 1 96.56 140 GLU A C 1
ATOM 1032 O O . GLU A 1 140 ? 10.008 -22.422 -11.977 1 96.56 140 GLU A O 1
ATOM 1037 N N . GLY A 1 141 ? 9.18 -20.75 -13.164 1 98 141 GLY A N 1
ATOM 1038 C CA . GLY A 1 141 ? 7.938 -20.688 -12.414 1 98 141 GLY A CA 1
ATOM 1039 C C . GLY A 1 141 ? 7.254 -19.344 -12.484 1 98 141 GLY A C 1
ATOM 1040 O O . GLY A 1 141 ? 7.766 -18.422 -13.117 1 98 141 GLY A O 1
ATOM 1041 N N . HIS A 1 142 ? 6.066 -19.281 -11.961 1 98.69 142 HIS A N 1
ATOM 1042 C CA . HIS A 1 142 ? 5.246 -18.078 -12.031 1 98.69 142 HIS A CA 1
ATOM 1043 C C . HIS A 1 142 ? 4.648 -17.734 -10.672 1 98.69 142 HIS A C 1
ATOM 1045 O O . HIS A 1 142 ? 4.129 -18.609 -9.977 1 98.69 142 HIS A O 1
ATOM 1051 N N . VAL A 1 143 ? 4.809 -16.531 -10.312 1 98.88 143 VAL A N 1
ATOM 1052 C CA . VAL A 1 143 ? 4.129 -15.977 -9.141 1 98.88 143 VAL A CA 1
ATOM 1053 C C . VAL A 1 143 ? 3.029 -15.016 -9.586 1 98.88 143 VAL A C 1
ATOM 1055 O O . VAL A 1 143 ? 3.305 -14.008 -10.242 1 98.88 143 VAL A O 1
ATOM 1058 N N . VAL A 1 144 ? 1.799 -15.336 -9.297 1 98.94 144 VAL A N 1
ATOM 1059 C CA . VAL A 1 144 ? 0.651 -14.492 -9.617 1 98.94 144 VAL A CA 1
ATOM 1060 C C . VAL A 1 144 ? 0.102 -13.852 -8.344 1 98.94 144 VAL A C 1
ATOM 1062 O O . VAL A 1 144 ? -0.381 -14.555 -7.449 1 98.94 144 VAL A O 1
ATOM 1065 N N . ASN A 1 145 ? 0.222 -12.555 -8.219 1 98.94 145 ASN A N 1
ATOM 1066 C CA . ASN A 1 145 ? -0.39 -11.82 -7.117 1 98.94 145 ASN A CA 1
ATOM 1067 C C . ASN A 1 145 ? -1.699 -11.164 -7.539 1 98.94 145 ASN A C 1
ATOM 1069 O O . ASN A 1 145 ? -1.737 -10.422 -8.523 1 98.94 145 ASN A O 1
ATOM 1073 N N . THR A 1 146 ? -2.775 -11.477 -6.797 1 98.62 146 THR A N 1
ATOM 1074 C CA . THR A 1 146 ? -4.086 -10.914 -7.121 1 98.62 146 THR A CA 1
ATOM 1075 C C . THR A 1 146 ? -4.191 -9.469 -6.641 1 98.62 146 THR A C 1
ATOM 1077 O O . THR A 1 146 ? -4.102 -9.203 -5.441 1 98.62 146 THR A O 1
ATOM 1080 N N . CYS A 1 147 ? -4.359 -8.641 -7.555 1 97.44 147 CYS A N 1
ATOM 1081 C CA . CYS A 1 147 ? -4.547 -7.215 -7.309 1 97.44 147 CYS A CA 1
ATOM 1082 C C . CYS A 1 147 ? -5.984 -6.797 -7.605 1 97.44 147 CYS A C 1
ATOM 1084 O O . CYS A 1 147 ? -6.91 -7.59 -7.445 1 97.44 147 CYS A O 1
ATOM 1086 N N . SER A 1 148 ? -6.25 -5.602 -7.785 1 94.56 148 SER A N 1
ATOM 1087 C CA . SER A 1 148 ? -7.535 -5.004 -8.133 1 94.56 148 SER A CA 1
ATOM 1088 C C . SER A 1 148 ? -7.355 -3.602 -8.711 1 94.56 148 SER A C 1
ATOM 1090 O O . SER A 1 148 ? -6.473 -2.857 -8.273 1 94.56 148 SER A O 1
ATOM 1092 N N . GLY A 1 149 ? -8.234 -3.328 -9.688 1 93 149 GLY A N 1
ATOM 1093 C CA . GLY A 1 149 ? -8.227 -1.942 -10.133 1 93 149 GLY A CA 1
ATOM 1094 C C . GLY A 1 149 ? -8.555 -0.959 -9.023 1 93 149 GLY A C 1
ATOM 1095 O O . GLY A 1 149 ? -8.117 0.194 -9.062 1 93 149 GLY A O 1
ATOM 1096 N N . ASN A 1 150 ? -9.461 -1.472 -8.102 1 91.81 150 ASN A N 1
ATOM 1097 C CA . ASN A 1 150 ? -9.711 -0.691 -6.895 1 91.81 150 ASN A CA 1
ATOM 1098 C C . ASN A 1 150 ? -8.492 -0.664 -5.98 1 91.81 150 ASN A C 1
ATOM 1100 O O . ASN A 1 150 ? -8.281 -1.589 -5.195 1 91.81 150 ASN A O 1
ATOM 1104 N N . GLY A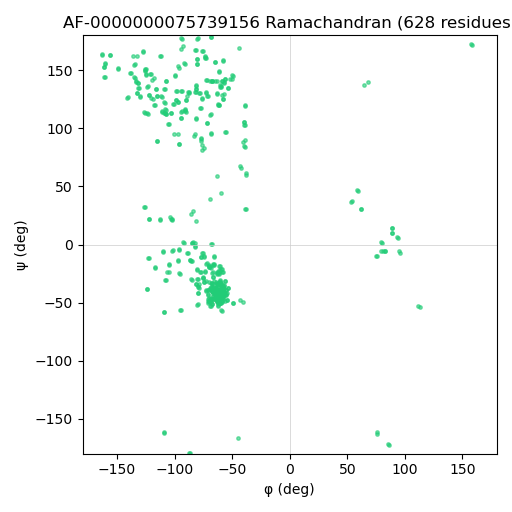 1 151 ? -7.699 0.432 -6.117 1 92.81 151 GLY A N 1
ATOM 1105 C CA . GLY A 1 151 ? -6.461 0.549 -5.367 1 92.81 151 GLY A CA 1
ATOM 1106 C C . GLY A 1 151 ? -5.223 0.459 -6.242 1 92.81 151 GLY A C 1
ATOM 1107 O O . GLY A 1 151 ? -4.398 1.375 -6.258 1 92.81 151 GLY A O 1
ATOM 1108 N N . GLY A 1 152 ? -5.152 -0.581 -7.023 1 94 152 GLY A N 1
ATOM 1109 C CA . GLY A 1 152 ? -4.023 -0.711 -7.934 1 94 152 GLY A CA 1
ATOM 1110 C C . GLY A 1 152 ? -3.916 0.436 -8.922 1 94 152 GLY A C 1
ATOM 1111 O O . GLY A 1 152 ? -2.816 0.913 -9.211 1 94 152 GLY A O 1
ATOM 1112 N N . PHE A 1 153 ? -5.039 0.843 -9.461 1 94.19 153 PHE A N 1
ATOM 1113 C CA . PHE A 1 153 ? -5.051 2.004 -10.344 1 94.19 153 PHE A CA 1
ATOM 1114 C C . PHE A 1 153 ? -5.414 3.268 -9.57 1 94.19 153 PHE A C 1
ATOM 1116 O O . PHE A 1 153 ? -4.645 4.23 -9.547 1 94.19 153 PHE A O 1
ATOM 1123 N N . ALA A 1 154 ? -6.508 3.215 -8.961 1 93.5 154 ALA A N 1
ATOM 1124 C CA . ALA A 1 154 ? -7.02 4.254 -8.07 1 93.5 154 ALA A CA 1
ATOM 1125 C C . ALA A 1 154 ? -8.109 3.705 -7.156 1 93.5 154 ALA A C 1
ATOM 1127 O O . ALA A 1 154 ? -8.758 2.711 -7.48 1 93.5 154 ALA A O 1
ATOM 1128 N N . PRO A 1 155 ? -8.242 4.348 -5.957 1 93.19 155 PRO A N 1
ATOM 1129 C CA . PRO A 1 155 ? -9.352 3.887 -5.113 1 93.19 155 PRO A CA 1
ATOM 1130 C C . PRO A 1 155 ? -10.719 4.316 -5.645 1 93.19 155 PRO A C 1
ATOM 1132 O O . PRO A 1 155 ? -10.859 5.418 -6.184 1 93.19 155 PRO A O 1
ATOM 1135 N N . ILE A 1 156 ? -11.68 3.346 -5.484 1 83.31 156 ILE A N 1
ATOM 1136 C CA . ILE A 1 156 ? -13.07 3.785 -5.559 1 83.31 156 ILE A CA 1
ATOM 1137 C C . ILE A 1 156 ? -13.406 4.652 -4.348 1 83.31 156 ILE A C 1
ATOM 1139 O O . ILE A 1 156 ? -13.344 4.188 -3.209 1 83.31 156 ILE A O 1
ATOM 1143 N N . ALA A 1 157 ? -13.625 5.844 -4.633 1 73.62 157 ALA A N 1
ATOM 1144 C CA . ALA A 1 157 ? -13.625 6.793 -3.525 1 73.62 157 ALA A CA 1
ATOM 1145 C C . ALA A 1 157 ? -15.047 7.027 -3.012 1 73.62 157 ALA A C 1
ATOM 1147 O O . ALA A 1 157 ? -15.242 7.422 -1.859 1 73.62 157 ALA A O 1
ATOM 1148 N N . ARG A 1 158 ? -15.969 6.828 -3.859 1 79 158 ARG A N 1
ATOM 1149 C CA . ARG A 1 158 ? -17.359 6.98 -3.43 1 79 158 ARG A CA 1
ATOM 1150 C C . ARG A 1 158 ? -18.125 5.684 -3.619 1 79 158 ARG A C 1
ATOM 1152 O O . ARG A 1 158 ? -18.109 5.09 -4.699 1 79 158 ARG A O 1
ATOM 1159 N N . GLY A 1 159 ? -18.734 5.289 -2.492 1 72.81 159 GLY A N 1
ATOM 1160 C CA . GLY A 1 159 ? -19.422 4.012 -2.496 1 72.81 159 GLY A CA 1
ATOM 1161 C C . GLY A 1 159 ? -20.734 4.043 -3.266 1 72.81 159 GLY A C 1
ATOM 1162 O O . GLY A 1 159 ? -21.234 5.117 -3.594 1 72.81 159 GLY A O 1
ATOM 1163 N N . ALA A 1 160 ? -21.234 2.9 -3.641 1 62.03 160 ALA A N 1
ATOM 1164 C CA . ALA A 1 160 ? -22.469 2.719 -4.402 1 62.03 160 ALA A CA 1
ATOM 1165 C C . ALA A 1 160 ? -23.672 3.318 -3.664 1 62.03 160 ALA A C 1
ATOM 1167 O O . ALA A 1 160 ? -24.656 3.688 -4.285 1 62.03 160 ALA A O 1
ATOM 1168 N N . MET A 1 161 ? -23.578 3.488 -2.451 1 61.16 161 MET A N 1
ATOM 1169 C CA . MET A 1 161 ? -24.75 3.934 -1.693 1 61.16 161 MET A CA 1
ATOM 1170 C C . MET A 1 161 ? -24.625 5.414 -1.341 1 61.16 161 MET A C 1
ATOM 1172 O O . MET A 1 161 ? -25.297 5.887 -0.416 1 61.16 161 MET A O 1
ATOM 1176 N N . GLY A 1 162 ? -23.844 6.066 -2.121 1 63.81 162 GLY A N 1
ATOM 1177 C CA . GLY A 1 162 ? -23.688 7.488 -1.849 1 63.81 162 GLY A CA 1
ATOM 1178 C C . GLY A 1 162 ? -22.812 7.773 -0.65 1 63.81 162 GLY A C 1
ATOM 1179 O O . GLY A 1 162 ? -22.484 8.93 -0.378 1 63.81 162 GLY A O 1
ATOM 1180 N N . GLY A 1 163 ? -22.5 6.742 0.074 1 77.31 163 GLY A N 1
ATOM 1181 C CA . GLY A 1 163 ? -21.641 6.941 1.222 1 77.31 163 GLY A CA 1
ATOM 1182 C C . GLY A 1 163 ? -20.172 6.703 0.91 1 77.31 163 GLY A C 1
ATOM 1183 O O . GLY A 1 163 ? -19.797 6.508 -0.25 1 77.31 163 GLY A O 1
ATOM 1184 N N . PRO A 1 164 ? -19.375 6.949 1.949 1 84.81 164 PRO A N 1
ATOM 1185 C CA . PRO A 1 164 ? -17.953 6.723 1.737 1 84.81 164 PRO A CA 1
ATOM 1186 C C . PRO A 1 164 ? -17.625 5.277 1.358 1 84.81 164 PRO A C 1
ATOM 1188 O O . PRO A 1 164 ? -18.25 4.348 1.871 1 84.81 164 PRO A O 1
ATOM 1191 N N . ALA A 1 165 ? -16.766 5.148 0.374 1 84.56 165 ALA A N 1
ATOM 1192 C CA . ALA A 1 165 ? -16.297 3.814 0.019 1 84.56 165 ALA A CA 1
ATOM 1193 C C . ALA A 1 165 ? -15.273 3.309 1.034 1 84.56 165 ALA A C 1
ATOM 1195 O O . ALA A 1 165 ? -14.742 4.086 1.833 1 84.56 165 ALA A O 1
ATOM 1196 N N . MET A 1 166 ? -15.031 1.983 0.905 1 86.12 166 MET A N 1
ATOM 1197 C CA . MET A 1 166 ? -14.031 1.378 1.781 1 86.12 166 MET A CA 1
ATOM 1198 C C . MET A 1 166 ? -12.641 1.892 1.45 1 86.12 166 MET A C 1
ATOM 1200 O O . MET A 1 166 ? -12.305 2.084 0.28 1 86.12 166 MET A O 1
ATOM 1204 N N . ALA A 1 167 ? -11.922 2.088 2.494 1 92.06 167 ALA A N 1
ATOM 1205 C CA . ALA A 1 167 ? -10.578 2.615 2.289 1 92.06 167 ALA A CA 1
ATOM 1206 C C . ALA A 1 167 ? -9.523 1.531 2.512 1 92.06 167 ALA A C 1
ATOM 1208 O O . ALA A 1 167 ? -8.445 1.572 1.914 1 92.06 167 ALA A O 1
ATOM 1209 N N . VAL A 1 168 ? -9.867 0.5 3.279 1 95.44 168 VAL A N 1
ATOM 1210 C CA . VAL A 1 168 ? -8.906 -0.522 3.668 1 95.44 168 VAL A CA 1
ATOM 1211 C C . VAL A 1 168 ? -8.484 -1.33 2.441 1 95.44 168 VAL A C 1
ATOM 1213 O O . VAL A 1 168 ? -7.293 -1.438 2.141 1 95.44 168 VAL A O 1
ATOM 1216 N N . TYR A 1 169 ? -9.461 -1.816 1.712 1 94.56 169 TYR A N 1
ATOM 1217 C CA . TYR A 1 169 ? -9.211 -2.723 0.596 1 94.56 169 TYR A CA 1
ATOM 1218 C C . TYR A 1 169 ? -8.383 -2.045 -0.485 1 94.56 169 TYR A C 1
ATOM 1220 O O . TYR A 1 169 ? -7.312 -2.541 -0.855 1 94.56 169 TYR A O 1
ATOM 1228 N N . PRO A 1 170 ? -8.766 -0.867 -0.979 1 95.12 170 PRO A N 1
ATOM 1229 C CA . PRO A 1 170 ? -7.977 -0.258 -2.051 1 95.12 170 PRO A CA 1
ATOM 1230 C C . PRO A 1 170 ? -6.539 0.034 -1.63 1 95.12 170 PRO A C 1
ATOM 1232 O O . PRO A 1 170 ? -5.613 -0.111 -2.434 1 95.12 170 PRO A O 1
ATOM 1235 N N . MET A 1 171 ? -6.379 0.487 -0.433 1 97.19 171 MET A N 1
ATOM 1236 C CA . MET A 1 171 ? -5.023 0.76 0.044 1 97.19 171 MET A CA 1
ATOM 1237 C C . MET A 1 171 ? -4.164 -0.496 -0.016 1 97.19 171 MET A C 1
ATOM 1239 O O . MET A 1 171 ? -3.012 -0.444 -0.452 1 97.19 171 MET A O 1
ATOM 1243 N N . THR A 1 172 ? -4.668 -1.617 0.383 1 98.12 172 THR A N 1
ATOM 1244 C CA . THR A 1 172 ? -3.912 -2.865 0.384 1 98.12 172 THR A CA 1
ATOM 1245 C C . THR A 1 172 ? -3.588 -3.301 -1.042 1 98.12 172 THR A C 1
ATOM 1247 O O . THR A 1 172 ? -2.508 -3.834 -1.303 1 98.12 172 THR A O 1
ATOM 1250 N N . LYS A 1 173 ? -4.496 -3.096 -1.932 1 97.69 173 LYS A N 1
ATOM 1251 C CA . LYS A 1 173 ? -4.262 -3.539 -3.303 1 97.69 173 LYS A CA 1
ATOM 1252 C C . LYS A 1 173 ? -3.279 -2.617 -4.02 1 97.69 173 LYS A C 1
ATOM 1254 O O . LYS A 1 173 ? -2.506 -3.064 -4.867 1 97.69 173 LYS A O 1
ATOM 1259 N N . ALA A 1 174 ? -3.232 -1.354 -3.631 1 98.31 174 ALA A N 1
ATOM 1260 C CA . ALA A 1 174 ? -2.152 -0.487 -4.094 1 98.31 174 ALA A CA 1
ATOM 1261 C C . ALA A 1 174 ? -0.794 -1.011 -3.637 1 98.31 174 ALA A C 1
ATOM 1263 O O . ALA A 1 174 ? 0.164 -1.03 -4.414 1 98.31 174 ALA A O 1
ATOM 1264 N N . ALA A 1 175 ? -0.723 -1.39 -2.414 1 98.69 175 ALA A N 1
ATOM 1265 C CA . ALA A 1 175 ? 0.501 -1.966 -1.862 1 98.69 175 ALA A CA 1
ATOM 1266 C C . ALA A 1 175 ? 0.911 -3.219 -2.631 1 98.69 175 ALA A C 1
ATOM 1268 O O . ALA A 1 175 ? 2.084 -3.393 -2.969 1 98.69 175 ALA A O 1
ATOM 1269 N N . VAL A 1 176 ? -0.035 -4.074 -2.939 1 98.81 176 VAL A N 1
ATOM 1270 C CA . VAL A 1 176 ? 0.238 -5.344 -3.604 1 98.81 176 VAL A CA 1
ATOM 1271 C C . VAL A 1 176 ? 0.749 -5.09 -5.02 1 98.81 176 VAL A C 1
ATOM 1273 O O . VAL A 1 176 ? 1.651 -5.781 -5.496 1 98.81 176 VAL A O 1
ATOM 1276 N N . LEU A 1 177 ? 0.141 -4.121 -5.684 1 98.62 177 LEU A N 1
ATOM 1277 C CA . LEU A 1 177 ? 0.653 -3.814 -7.016 1 98.62 177 LEU A CA 1
ATOM 1278 C C . LEU A 1 177 ? 2.113 -3.381 -6.949 1 98.62 177 LEU A C 1
ATOM 1280 O O . LEU A 1 177 ? 2.949 -3.885 -7.699 1 98.62 177 LEU A O 1
ATOM 1284 N N . CYS A 1 178 ? 2.416 -2.432 -6.066 1 97.75 178 CYS A N 1
ATOM 1285 C CA . CYS A 1 178 ? 3.781 -1.934 -5.945 1 97.75 178 CYS A CA 1
ATOM 1286 C C . CYS A 1 178 ? 4.742 -3.059 -5.586 1 97.75 178 CYS A C 1
ATOM 1288 O O . CYS A 1 178 ? 5.84 -3.143 -6.137 1 97.75 178 CYS A O 1
ATOM 1290 N N . LEU A 1 179 ? 4.297 -3.887 -4.719 1 97.38 179 LEU A N 1
ATOM 1291 C CA . LEU A 1 179 ? 5.055 -5.066 -4.316 1 97.38 179 LEU A CA 1
ATOM 1292 C C . LEU A 1 179 ? 5.328 -5.973 -5.512 1 97.38 179 LEU A C 1
ATOM 1294 O O . LEU A 1 179 ? 6.434 -6.496 -5.66 1 97.38 179 LEU A O 1
ATOM 1298 N N . THR A 1 180 ? 4.398 -6.199 -6.309 1 98.44 180 THR A N 1
ATOM 1299 C CA . THR A 1 180 ? 4.508 -7.078 -7.465 1 98.44 180 THR A CA 1
ATOM 1300 C C . THR A 1 180 ? 5.449 -6.484 -8.508 1 98.44 180 THR A C 1
ATOM 1302 O O . THR A 1 180 ? 6.203 -7.211 -9.156 1 98.44 180 THR A O 1
ATOM 1305 N N . GLU A 1 181 ? 5.383 -5.18 -8.695 1 97.25 181 GLU A N 1
ATOM 1306 C CA . GLU A 1 181 ? 6.309 -4.488 -9.594 1 97.25 181 GLU A CA 1
ATOM 1307 C C . GLU A 1 181 ? 7.754 -4.684 -9.148 1 97.25 181 GLU A C 1
ATOM 1309 O O . GLU A 1 181 ? 8.633 -4.941 -9.969 1 97.25 181 GLU A O 1
ATOM 1314 N N . SER A 1 182 ? 8 -4.516 -7.859 1 96.06 182 SER A N 1
ATOM 1315 C CA . SER A 1 182 ? 9.336 -4.758 -7.324 1 96.06 182 SER A CA 1
ATOM 1316 C C . SER A 1 182 ? 9.766 -6.207 -7.535 1 96.06 182 SER A C 1
ATOM 1318 O O . SER A 1 182 ? 10.914 -6.473 -7.898 1 96.06 182 SER A O 1
ATOM 1320 N N . LEU A 1 183 ? 8.844 -7.09 -7.324 1 97.62 183 LEU A N 1
ATOM 1321 C CA . LEU A 1 183 ? 9.125 -8.508 -7.504 1 97.62 183 LEU A CA 1
ATOM 1322 C C . LEU A 1 183 ? 9.531 -8.805 -8.945 1 97.62 183 LEU A C 1
ATOM 1324 O O . LEU A 1 183 ? 10.469 -9.562 -9.188 1 97.62 183 LEU A O 1
ATOM 1328 N N . TYR A 1 184 ? 8.781 -8.25 -9.859 1 97 184 TYR A N 1
ATOM 1329 C CA . TYR A 1 184 ? 9.086 -8.406 -11.273 1 97 184 TYR A CA 1
ATOM 1330 C C . TYR A 1 184 ? 10.555 -8.109 -11.562 1 97 184 TYR A C 1
ATOM 1332 O O . TYR A 1 184 ? 11.25 -8.93 -12.164 1 97 184 TYR A O 1
ATOM 1340 N N . THR A 1 185 ? 11.008 -7.004 -11.086 1 94.94 185 THR A N 1
ATOM 1341 C CA . THR A 1 185 ? 12.375 -6.566 -11.336 1 94.94 185 THR A CA 1
ATOM 1342 C C . THR A 1 185 ? 13.375 -7.473 -10.617 1 94.94 185 THR A C 1
ATOM 1344 O O . THR A 1 185 ? 14.391 -7.867 -11.195 1 94.94 185 THR A O 1
ATOM 1347 N N . HIS A 1 186 ? 13.109 -7.77 -9.367 1 95.75 186 HIS A N 1
ATOM 1348 C CA . HIS A 1 186 ? 14.008 -8.633 -8.602 1 95.75 186 HIS A CA 1
ATOM 1349 C C . HIS A 1 186 ? 14.164 -9.992 -9.266 1 95.75 186 HIS A C 1
ATOM 1351 O O . HIS A 1 186 ? 15.273 -10.523 -9.344 1 95.75 186 HIS A O 1
ATOM 1357 N N . LEU A 1 187 ? 13.07 -10.531 -9.75 1 96.62 187 LEU A N 1
ATOM 1358 C CA . LEU A 1 187 ? 13.133 -11.836 -10.398 1 96.62 187 LEU A CA 1
ATOM 1359 C C . LEU A 1 187 ? 13.914 -11.75 -11.711 1 96.62 187 LEU A C 1
ATOM 1361 O O . LEU A 1 187 ? 14.688 -12.656 -12.039 1 96.62 187 LEU A O 1
ATOM 1365 N N . GLU A 1 188 ? 13.711 -10.703 -12.43 1 93.62 188 GLU A N 1
ATOM 1366 C CA . GLU A 1 188 ? 14.477 -10.508 -13.656 1 93.62 188 GLU A CA 1
ATOM 1367 C C . GLU A 1 188 ? 15.977 -10.516 -13.375 1 93.62 188 GLU A C 1
ATOM 1369 O O . GLU A 1 188 ? 16.766 -11.039 -14.164 1 93.62 188 GLU A O 1
ATOM 1374 N N . MET A 1 189 ? 16.375 -10.016 -12.281 1 92.69 189 MET A N 1
ATOM 1375 C CA . MET A 1 189 ? 17.781 -9.859 -11.93 1 92.69 189 MET A CA 1
ATOM 1376 C C . MET A 1 189 ? 18.406 -11.211 -11.609 1 92.69 189 MET A C 1
ATOM 1378 O O . MET A 1 189 ? 19.641 -11.328 -11.562 1 92.69 189 MET A O 1
ATOM 1382 N N . THR A 1 190 ? 17.609 -12.156 -11.375 1 94.25 190 THR A N 1
ATOM 1383 C CA . THR A 1 190 ? 18.141 -13.469 -11.016 1 94.25 190 THR A CA 1
ATOM 1384 C C . THR A 1 190 ? 18.656 -14.203 -12.258 1 94.25 190 THR A C 1
ATOM 1386 O O . THR A 1 190 ? 19.422 -15.148 -12.141 1 94.25 190 THR A O 1
ATOM 1389 N N . GLY A 1 191 ? 18.125 -13.805 -13.422 1 94.38 191 GLY A N 1
ATOM 1390 C CA . GLY A 1 191 ? 18.5 -14.469 -14.664 1 94.38 191 GLY A CA 1
ATOM 1391 C C . GLY A 1 191 ? 17.766 -15.781 -14.875 1 94.38 191 GLY A C 1
ATOM 1392 O O . GLY A 1 191 ? 18.047 -16.5 -15.828 1 94.38 191 GLY A O 1
ATOM 1393 N N . THR A 1 192 ? 16.922 -16.125 -14.008 1 96.12 192 THR A N 1
ATOM 1394 C CA . THR A 1 192 ? 16.109 -17.328 -14.164 1 96.12 192 THR A CA 1
ATOM 1395 C C . THR A 1 192 ? 14.852 -17.016 -14.961 1 96.12 192 THR A C 1
ATOM 1397 O O . THR A 1 192 ? 14.648 -15.891 -15.406 1 96.12 192 THR A O 1
ATOM 1400 N N . ARG A 1 193 ? 14.023 -18.078 -15.148 1 96.5 193 ARG A N 1
ATOM 1401 C CA . ARG A 1 193 ? 12.773 -17.906 -15.875 1 96.5 193 ARG A CA 1
ATOM 1402 C C . ARG A 1 193 ? 11.586 -17.828 -14.922 1 96.5 193 ARG A C 1
ATOM 1404 O O . ARG A 1 193 ? 10.461 -18.156 -15.297 1 96.5 193 ARG A O 1
ATOM 1411 N N . VAL A 1 194 ? 11.828 -17.5 -13.695 1 98 194 VAL A N 1
ATOM 1412 C CA . VAL A 1 194 ? 10.75 -17.219 -12.75 1 98 194 VAL A CA 1
ATOM 1413 C C . VAL A 1 194 ? 10.188 -15.828 -12.992 1 98 194 VAL A C 1
ATOM 1415 O O . VAL A 1 194 ? 10.945 -14.859 -13.125 1 98 194 VAL A O 1
ATOM 1418 N N . ARG A 1 195 ? 8.836 -15.742 -13.102 1 97.56 195 ARG A N 1
ATOM 1419 C CA . ARG A 1 195 ? 8.18 -14.5 -13.492 1 97.56 195 ARG A CA 1
ATOM 1420 C C . ARG A 1 195 ? 7.125 -14.094 -12.469 1 97.56 195 ARG A C 1
ATOM 1422 O O . ARG A 1 195 ? 6.543 -14.945 -11.797 1 97.56 195 ARG A O 1
ATOM 1429 N N . ALA A 1 196 ? 6.949 -12.797 -12.375 1 98.31 196 ALA A N 1
ATOM 1430 C CA . ALA A 1 196 ? 5.883 -12.227 -11.555 1 98.31 196 ALA A CA 1
ATOM 1431 C C . ALA A 1 196 ? 4.766 -11.656 -12.422 1 98.31 196 ALA A C 1
ATOM 1433 O O . ALA A 1 196 ? 5.027 -11.047 -13.469 1 98.31 196 ALA A O 1
ATOM 1434 N N . HIS A 1 197 ? 3.545 -11.859 -11.984 1 98.62 197 HIS A N 1
ATOM 1435 C CA . HIS A 1 197 ? 2.352 -11.391 -12.68 1 98.62 197 HIS A CA 1
ATOM 1436 C C . HIS A 1 197 ? 1.4 -10.68 -11.719 1 98.62 197 HIS A C 1
ATOM 1438 O O . HIS A 1 197 ? 1.229 -11.109 -10.578 1 98.62 197 HIS A O 1
ATOM 1444 N N . ALA A 1 198 ? 0.832 -9.578 -12.211 1 98.62 198 ALA A N 1
ATOM 1445 C CA . ALA A 1 198 ? -0.226 -8.891 -11.477 1 98.62 198 ALA A CA 1
ATOM 1446 C C . ALA A 1 198 ? -1.596 -9.188 -12.078 1 98.62 198 ALA A C 1
ATOM 1448 O O . ALA A 1 198 ? -1.89 -8.781 -13.203 1 98.62 198 ALA A O 1
ATOM 1449 N N . LEU A 1 199 ? -2.416 -9.883 -11.336 1 98.62 199 LEU A N 1
ATOM 1450 C CA . LEU A 1 199 ? -3.76 -10.211 -11.797 1 98.62 199 LEU A CA 1
ATOM 1451 C C . LEU A 1 199 ? -4.758 -9.133 -11.383 1 98.62 199 LEU A C 1
ATOM 1453 O O . LEU A 1 199 ? -4.852 -8.789 -10.203 1 98.62 199 LEU A O 1
ATOM 1457 N N . PHE A 1 200 ? -5.441 -8.586 -12.289 1 96.94 200 PHE A N 1
ATOM 1458 C CA . PHE A 1 200 ? -6.535 -7.645 -12.07 1 96.94 200 PHE A CA 1
ATOM 1459 C C . PHE A 1 200 ? -7.855 -8.227 -12.555 1 96.94 200 PHE A C 1
ATOM 1461 O O . PHE A 1 200 ? -8.258 -8.008 -13.695 1 96.94 200 PHE A O 1
ATOM 1468 N N . PRO A 1 201 ? -8.5 -8.945 -11.578 1 94.06 201 PRO A N 1
ATOM 1469 C CA . PRO A 1 201 ? -9.812 -9.414 -12.008 1 94.06 201 PRO A CA 1
ATOM 1470 C C . PRO A 1 201 ? -10.742 -8.281 -12.438 1 94.06 201 PRO A C 1
ATOM 1472 O O . PRO A 1 201 ? -10.891 -7.293 -11.711 1 94.06 201 PRO A O 1
ATOM 1475 N N . GLY A 1 202 ? -11.219 -8.391 -13.562 1 85.25 202 GLY A N 1
ATOM 1476 C CA . GLY A 1 202 ? -12.016 -7.309 -14.109 1 85.25 202 GLY A CA 1
ATOM 1477 C C . GLY A 1 202 ? -13.508 -7.523 -13.938 1 85.25 202 GLY A C 1
ATOM 1478 O O . GLY A 1 202 ? -13.961 -8.656 -13.766 1 85.25 202 GLY A O 1
ATOM 1479 N N . GLY A 1 203 ? -14.258 -6.395 -13.891 1 80.69 203 GLY A N 1
ATOM 1480 C CA . GLY A 1 203 ? -15.711 -6.453 -13.852 1 80.69 203 GLY A CA 1
ATOM 1481 C C . GLY A 1 203 ? -16.266 -6.617 -12.453 1 80.69 203 GLY A C 1
ATOM 1482 O O . GLY A 1 203 ? -15.562 -6.391 -11.469 1 80.69 203 GLY A O 1
ATOM 1483 N N . PHE A 1 204 ? -17.547 -6.836 -12.383 1 83 204 PHE A N 1
ATOM 1484 C CA . PHE A 1 204 ? -18.234 -7.117 -11.133 1 83 204 PHE A CA 1
ATOM 1485 C C . PHE A 1 204 ? -18.281 -8.617 -10.859 1 83 204 PHE A C 1
ATOM 1487 O O . PHE A 1 204 ? -18.844 -9.383 -11.656 1 83 204 PHE A O 1
ATOM 1494 N N . LEU A 1 205 ? -17.609 -8.969 -9.812 1 87.12 205 LEU A N 1
ATOM 1495 C CA . LEU A 1 205 ? -17.453 -10.398 -9.555 1 87.12 205 LEU A CA 1
ATOM 1496 C C . LEU A 1 205 ? -18.281 -10.828 -8.352 1 87.12 205 LEU A C 1
ATOM 1498 O O . LEU A 1 205 ? -18.359 -10.117 -7.348 1 87.12 205 LEU A O 1
ATOM 1502 N N . ASN A 1 206 ? -18.906 -11.867 -8.594 1 86.19 206 ASN A N 1
ATOM 1503 C CA . ASN A 1 206 ? -19.609 -12.492 -7.477 1 86.19 206 ASN A CA 1
ATOM 1504 C C . ASN A 1 206 ? -18.656 -13.352 -6.637 1 86.19 206 ASN A C 1
ATOM 1506 O O . ASN A 1 206 ? -18.453 -14.523 -6.949 1 86.19 206 ASN A O 1
ATOM 1510 N N . THR A 1 207 ? -18.156 -12.766 -5.625 1 84.44 207 THR A N 1
ATOM 1511 C CA . THR A 1 207 ? -17.219 -13.461 -4.746 1 84.44 207 THR A CA 1
ATOM 1512 C C . THR A 1 207 ? -17.562 -13.188 -3.279 1 84.44 207 THR A C 1
ATOM 1514 O O . THR A 1 207 ? -18.312 -12.266 -2.971 1 84.44 207 THR A O 1
ATOM 1517 N N . GLY A 1 208 ? -17.016 -14.047 -2.502 1 77.75 208 GLY A N 1
ATOM 1518 C CA . GLY A 1 208 ? -17.234 -13.898 -1.07 1 77.75 208 GLY A CA 1
ATOM 1519 C C . GLY A 1 208 ? -16.547 -12.664 -0.496 1 77.75 208 GLY A C 1
ATOM 1520 O O . GLY A 1 208 ? -16.719 -12.352 0.686 1 77.75 208 GLY A O 1
ATOM 1521 N N . ILE A 1 209 ? -15.859 -11.891 -1.307 1 78.12 209 ILE A N 1
ATOM 1522 C CA . ILE A 1 209 ? -15.102 -10.75 -0.811 1 78.12 209 ILE A CA 1
ATOM 1523 C C . ILE A 1 209 ? -16.047 -9.695 -0.267 1 78.12 209 ILE A C 1
ATOM 1525 O O . ILE A 1 209 ? -15.703 -8.938 0.643 1 78.12 209 ILE A O 1
ATOM 1529 N N . TRP A 1 210 ? -17.25 -9.695 -0.708 1 78.62 210 TRP A N 1
ATOM 1530 C CA . TRP A 1 210 ? -18.25 -8.719 -0.306 1 78.62 210 TRP A CA 1
ATOM 1531 C C . TRP A 1 210 ? -18.75 -8.984 1.114 1 78.62 210 TRP A C 1
ATOM 1533 O O . TRP A 1 210 ? -19.281 -8.094 1.771 1 78.62 210 TRP A O 1
ATOM 1543 N N . GLU A 1 211 ? -18.578 -10.227 1.493 1 82.69 211 GLU A N 1
ATOM 1544 C CA . GLU A 1 211 ? -19.078 -10.641 2.799 1 82.69 211 GLU A CA 1
ATOM 1545 C C . GLU A 1 211 ? -17.984 -11.297 3.629 1 82.69 211 GLU A C 1
ATOM 1547 O O . GLU A 1 211 ? -18.234 -12.242 4.375 1 82.69 211 GLU A O 1
ATOM 1552 N N . SER A 1 212 ? -16.828 -10.844 3.418 1 83.12 212 SER A N 1
ATOM 1553 C CA . SER A 1 212 ? -15.672 -11.414 4.098 1 83.12 212 SER A CA 1
ATOM 1554 C C . SER A 1 212 ? -15.805 -11.281 5.613 1 83.12 212 SER A C 1
ATOM 1556 O O . SER A 1 212 ? -15.195 -12.047 6.359 1 83.12 212 SER A O 1
ATOM 1558 N N . TRP A 1 213 ? -16.594 -10.352 6.066 1 83.31 213 TRP A N 1
ATOM 1559 C CA . TRP A 1 213 ? -16.766 -10.109 7.496 1 83.31 213 TRP A CA 1
ATOM 1560 C C . TRP A 1 213 ? -17.328 -11.344 8.195 1 83.31 213 TRP A C 1
ATOM 1562 O O . TRP A 1 213 ? -17.125 -11.523 9.398 1 83.31 213 TRP A O 1
ATOM 1572 N N . ARG A 1 214 ? -17.922 -12.258 7.453 1 83.12 214 ARG A N 1
ATOM 1573 C CA . ARG A 1 214 ? -18.516 -13.453 8.031 1 83.12 214 ARG A CA 1
ATOM 1574 C C . ARG A 1 214 ? -17.438 -14.406 8.547 1 83.12 214 ARG A C 1
ATOM 1576 O O . ARG A 1 214 ? -17.703 -15.258 9.398 1 83.12 214 ARG A O 1
ATOM 1583 N N . HIS A 1 215 ? -16.234 -14.188 8.031 1 86.62 215 HIS A N 1
ATOM 1584 C CA . HIS A 1 215 ? -15.172 -15.148 8.359 1 86.62 215 HIS A CA 1
ATOM 1585 C C . HIS A 1 215 ? -13.992 -14.461 9.031 1 86.62 215 HIS A C 1
ATOM 1587 O O . HIS A 1 215 ? -12.867 -14.961 8.984 1 86.62 215 HIS A O 1
ATOM 1593 N N . ARG A 1 216 ? -14.312 -13.32 9.578 1 89.94 216 ARG A N 1
ATOM 1594 C CA . ARG A 1 216 ? -13.281 -12.586 10.305 1 89.94 216 ARG A CA 1
ATOM 1595 C C . ARG A 1 216 ? -12.789 -13.391 11.508 1 89.94 216 ARG A C 1
ATOM 1597 O O . ARG A 1 216 ? -13.57 -13.742 12.391 1 89.94 216 ARG A O 1
ATOM 1604 N N . PRO A 1 217 ? -11.5 -13.695 11.539 1 91.88 217 PRO A N 1
ATOM 1605 C CA . PRO A 1 217 ? -10.969 -14.453 12.68 1 91.88 217 PRO A CA 1
ATOM 1606 C C . PRO A 1 217 ? -11.062 -13.68 13.992 1 91.88 217 PRO A C 1
ATOM 1608 O O . PRO A 1 217 ? -10.992 -12.445 13.992 1 91.88 217 PRO A O 1
ATOM 1611 N N . GLN A 1 218 ? -11.062 -14.414 15.078 1 92.81 218 GLN A N 1
ATOM 1612 C CA . GLN A 1 218 ? -11.234 -13.836 16.406 1 92.81 218 GLN A CA 1
ATOM 1613 C C . GLN A 1 218 ? -10.086 -12.883 16.734 1 92.81 218 GLN A C 1
ATOM 1615 O O . GLN A 1 218 ? -10.297 -11.867 17.406 1 92.81 218 GLN A O 1
ATOM 1620 N N . ARG A 1 219 ? -8.953 -13.125 16.281 1 93.62 219 ARG A N 1
ATOM 1621 C CA . ARG A 1 219 ? -7.793 -12.297 16.594 1 93.62 219 ARG A CA 1
ATOM 1622 C C . ARG A 1 219 ? -7.945 -10.898 15.992 1 93.62 219 ARG A C 1
ATOM 1624 O O . ARG A 1 219 ? -7.258 -9.961 16.406 1 93.62 219 ARG A O 1
ATOM 1631 N N . TYR A 1 220 ? -8.859 -10.805 15.047 1 94.38 220 TYR A N 1
ATOM 1632 C CA . TYR A 1 220 ? -9.133 -9.508 14.43 1 94.38 220 TYR A CA 1
ATOM 1633 C C . TYR A 1 220 ? -10.531 -9.016 14.789 1 94.38 220 TYR A C 1
ATOM 1635 O O . TYR A 1 220 ? -11.125 -8.227 14.055 1 94.38 220 TYR A O 1
ATOM 1643 N N . ALA A 1 221 ? -11.055 -9.523 15.852 1 93.44 221 ALA A N 1
ATOM 1644 C CA . ALA A 1 221 ? -12.398 -9.141 16.266 1 93.44 221 ALA A CA 1
ATOM 1645 C C . ALA A 1 221 ? -12.539 -7.617 16.328 1 93.44 221 ALA A C 1
ATOM 1647 O O . ALA A 1 221 ? -11.602 -6.914 16.719 1 93.44 221 ALA A O 1
ATOM 1648 N N . ALA A 1 222 ? -13.703 -7.203 15.922 1 91.19 222 ALA A N 1
ATOM 1649 C CA . ALA A 1 222 ? -13.992 -5.773 15.961 1 91.19 222 ALA A CA 1
ATOM 1650 C C . ALA A 1 222 ? -13.797 -5.211 17.359 1 91.19 222 ALA A C 1
ATOM 1652 O O . ALA A 1 222 ? -14.141 -5.855 18.359 1 91.19 222 ALA A O 1
ATOM 1653 N N . THR A 1 223 ? -13.266 -3.992 17.391 1 93.44 223 THR A N 1
ATOM 1654 C CA . THR A 1 223 ? -13.047 -3.332 18.672 1 93.44 223 THR A CA 1
ATOM 1655 C C . THR A 1 223 ? -14.016 -2.16 18.844 1 93.44 223 THR A C 1
ATOM 1657 O O . THR A 1 223 ? -14.008 -1.494 19.891 1 93.44 223 THR A O 1
ATOM 1660 N N . GLN A 1 224 ? -14.742 -1.908 17.797 1 92 224 GLN A N 1
ATOM 1661 C CA . 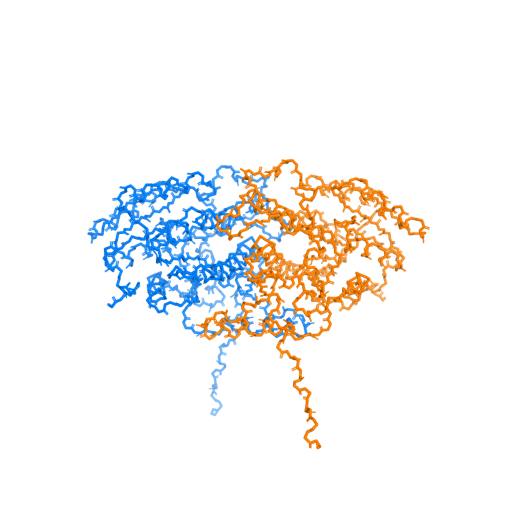GLN A 1 224 ? -15.781 -0.88 17.828 1 92 224 GLN A CA 1
ATOM 1662 C C . GLN A 1 224 ? -17.141 -1.471 17.484 1 92 224 GLN A C 1
ATOM 1664 O O . GLN A 1 224 ? -17.25 -2.436 16.734 1 92 224 GLN A O 1
ATOM 1669 N N . THR A 1 225 ? -18.156 -0.885 18.125 1 88.25 225 THR A N 1
ATOM 1670 C CA . THR A 1 225 ? -19.516 -1.285 17.781 1 88.25 225 THR A CA 1
ATOM 1671 C C . THR A 1 225 ? -19.922 -0.749 16.406 1 88.25 225 THR A C 1
ATOM 1673 O O . THR A 1 225 ? -19.703 0.43 16.125 1 88.25 225 THR A O 1
ATOM 1676 N N . ARG A 1 226 ? -20.422 -1.615 15.68 1 83.12 226 ARG A N 1
ATOM 1677 C CA . ARG A 1 226 ? -20.859 -1.209 14.352 1 83.12 226 ARG A CA 1
ATOM 1678 C C . ARG A 1 226 ? -22.078 -0.289 14.438 1 83.12 226 ARG A C 1
ATOM 1680 O O . ARG A 1 226 ? -22.984 -0.521 15.242 1 83.12 226 ARG A O 1
ATOM 1687 N N . ARG A 1 227 ? -22.031 0.668 13.594 1 82.19 227 ARG A N 1
ATOM 1688 C CA . ARG A 1 227 ? -23.125 1.643 13.594 1 82.19 227 ARG A CA 1
ATOM 1689 C C . ARG A 1 227 ? -24.062 1.418 12.414 1 82.19 227 ARG A C 1
ATOM 1691 O O . ARG A 1 227 ? -25.188 1.92 12.406 1 82.19 227 ARG A O 1
ATOM 1698 N N . THR A 1 228 ? -23.594 0.661 11.43 1 77.06 228 THR A N 1
ATOM 1699 C CA . THR A 1 228 ? -24.375 0.403 10.227 1 77.06 228 THR A CA 1
ATOM 1700 C C . THR A 1 228 ? -24.516 -1.097 9.984 1 77.06 228 THR A C 1
ATOM 1702 O O . THR A 1 228 ? -23.672 -1.884 10.414 1 77.06 228 THR A O 1
ATOM 1705 N N . PRO A 1 229 ? -25.609 -1.424 9.367 1 76.12 229 PRO A N 1
ATOM 1706 C CA . PRO A 1 229 ? -25.766 -2.848 9.055 1 76.12 229 PRO A CA 1
ATOM 1707 C C . PRO A 1 229 ? -24.672 -3.373 8.125 1 76.12 229 PRO A C 1
ATOM 1709 O O . PRO A 1 229 ? -24.125 -2.615 7.316 1 76.12 229 PRO A O 1
ATOM 1712 N N . GLU A 1 230 ? -24.406 -4.609 8.359 1 78.31 230 GLU A N 1
ATOM 1713 C CA . GLU A 1 230 ? -23.516 -5.266 7.41 1 78.31 230 GLU A CA 1
ATOM 1714 C C . GLU A 1 230 ? -24.125 -5.316 6.016 1 78.31 230 GLU A C 1
ATOM 1716 O O . GLU A 1 230 ? -25.344 -5.508 5.875 1 78.31 230 GLU A O 1
ATOM 1721 N N . HIS A 1 231 ? -23.234 -5.094 5.074 1 75.62 231 HIS A N 1
ATOM 1722 C CA . HIS A 1 231 ? -23.734 -5.133 3.705 1 75.62 231 HIS A CA 1
ATOM 1723 C C . HIS A 1 231 ? -23.422 -6.469 3.043 1 75.62 231 HIS A C 1
ATOM 1725 O O . HIS A 1 231 ? -22.375 -7.078 3.324 1 75.62 231 HIS A O 1
ATOM 1731 N N . THR A 1 232 ? -24.391 -6.828 2.205 1 82.25 232 THR A N 1
ATOM 1732 C CA . THR A 1 232 ? -24.219 -8.031 1.4 1 82.25 232 THR A CA 1
ATOM 1733 C C . THR A 1 232 ? -24.094 -7.68 -0.079 1 82.25 232 THR A C 1
ATOM 1735 O O . THR A 1 232 ? -24.344 -6.543 -0.475 1 82.25 232 THR A O 1
ATOM 1738 N N . LEU A 1 233 ? -23.578 -8.656 -0.807 1 84.44 233 LEU A N 1
ATOM 1739 C CA . LEU A 1 233 ? -23.562 -8.477 -2.254 1 84.44 233 LEU A CA 1
ATOM 1740 C C . LEU A 1 233 ? -24.953 -8.148 -2.785 1 84.44 233 LEU A C 1
ATOM 1742 O O . LEU A 1 233 ? -25.094 -7.301 -3.674 1 84.44 233 LEU A O 1
ATOM 1746 N N . ALA A 1 234 ? -25.922 -8.734 -2.24 1 84.19 234 ALA A N 1
ATOM 1747 C CA . ALA A 1 234 ? -27.297 -8.492 -2.646 1 84.19 234 ALA A CA 1
ATOM 1748 C C . ALA A 1 234 ? -27.688 -7.031 -2.43 1 84.19 234 ALA A C 1
ATOM 1750 O O . ALA A 1 234 ? -28.406 -6.441 -3.246 1 84.19 234 ALA A O 1
ATOM 1751 N N . ASP A 1 235 ? -27.234 -6.492 -1.355 1 81.94 235 ASP A N 1
ATOM 1752 C CA . ASP A 1 235 ? -27.5 -5.09 -1.066 1 81.94 235 ASP A CA 1
ATOM 1753 C C . ASP A 1 235 ? -26.875 -4.18 -2.121 1 81.94 235 ASP A C 1
ATOM 1755 O O . ASP A 1 235 ? -27.5 -3.217 -2.57 1 81.94 235 ASP A O 1
ATOM 1759 N N . VAL A 1 236 ? -25.703 -4.566 -2.445 1 78.5 236 VAL A N 1
ATOM 1760 C CA . VAL A 1 236 ? -24.969 -3.766 -3.426 1 78.5 236 VAL A CA 1
ATOM 1761 C C . VAL A 1 236 ? -25.656 -3.869 -4.789 1 78.5 236 VAL A C 1
ATOM 1763 O O . VAL A 1 236 ? -25.906 -2.855 -5.445 1 78.5 236 VAL A O 1
ATOM 1766 N N . VAL A 1 237 ? -25.984 -5.031 -5.191 1 84.38 237 VAL A N 1
ATOM 1767 C CA . VAL A 1 237 ? -26.656 -5.266 -6.465 1 84.38 237 VAL A CA 1
ATOM 1768 C C . VAL A 1 237 ? -28 -4.535 -6.48 1 84.38 237 VAL A C 1
ATOM 1770 O O . VAL A 1 237 ? -28.359 -3.902 -7.477 1 84.38 237 VAL A O 1
ATOM 1773 N N . GLY A 1 238 ? -28.672 -4.637 -5.414 1 82.69 238 GLY A N 1
ATOM 1774 C CA . GLY A 1 238 ? -29.953 -3.965 -5.301 1 82.69 238 GLY A CA 1
ATOM 1775 C C . GLY A 1 238 ? -29.859 -2.463 -5.496 1 82.69 238 GLY A C 1
ATOM 1776 O O . GLY A 1 238 ? -30.734 -1.858 -6.125 1 82.69 238 GLY A O 1
ATOM 1777 N N . ARG A 1 239 ? -28.828 -1.977 -5.004 1 77.06 239 ARG A N 1
ATOM 1778 C CA . ARG A 1 239 ? -28.641 -0.535 -5.133 1 77.06 239 ARG A CA 1
ATOM 1779 C C . ARG A 1 239 ? -28.328 -0.154 -6.574 1 77.06 239 ARG A C 1
ATOM 1781 O O . ARG A 1 239 ? -28.766 0.888 -7.062 1 77.06 239 ARG A O 1
ATOM 1788 N N . PHE A 1 240 ? -27.484 -0.936 -7.145 1 78.06 240 PHE A N 1
ATOM 1789 C CA . PHE A 1 240 ? -27.203 -0.701 -8.555 1 78.06 240 PHE A CA 1
ATOM 1790 C C . PHE A 1 240 ? -28.469 -0.789 -9.391 1 78.06 240 PHE A C 1
ATOM 1792 O O . PHE A 1 240 ? -28.719 0.062 -10.25 1 78.06 240 PHE A O 1
ATOM 1799 N N . GLU A 1 241 ? -29.25 -1.699 -9.102 1 83 241 GLU A N 1
ATOM 1800 C CA . GLU A 1 241 ? -30.484 -1.891 -9.844 1 83 241 GLU A CA 1
ATOM 1801 C C . GLU A 1 241 ? -31.469 -0.76 -9.57 1 83 241 GLU A C 1
ATOM 1803 O O . GLU A 1 241 ? -32.156 -0.294 -10.484 1 83 241 GLU A O 1
ATOM 1808 N N . ALA A 1 242 ? -31.484 -0.367 -8.398 1 82.19 242 ALA A N 1
ATOM 1809 C CA . ALA A 1 242 ? -32.344 0.743 -8.023 1 82.19 242 ALA A CA 1
ATOM 1810 C C . ALA A 1 242 ? -31.938 2.033 -8.719 1 82.19 242 ALA A C 1
ATOM 1812 O O . ALA A 1 242 ? -32.75 2.896 -9 1 82.19 242 ALA A O 1
ATOM 1813 N N . ALA A 1 243 ? -30.688 2.117 -8.93 1 75.56 243 ALA A N 1
ATOM 1814 C CA . ALA A 1 243 ? -30.156 3.299 -9.609 1 75.56 243 ALA A CA 1
ATOM 1815 C C . ALA A 1 243 ? -30.25 3.15 -11.125 1 75.56 243 ALA A C 1
ATOM 1817 O O . ALA A 1 243 ? -29.766 4.008 -11.867 1 75.56 243 ALA A O 1
ATOM 1818 N N . GLY A 1 244 ? -30.797 2.051 -11.516 1 77.5 244 GLY A N 1
ATOM 1819 C CA . GLY A 1 244 ? -31.031 1.856 -12.93 1 77.5 244 GLY A CA 1
ATOM 1820 C C . GLY A 1 244 ? -29.859 1.212 -13.648 1 77.5 244 GLY A C 1
ATOM 1821 O O . GLY A 1 244 ? -29.797 1.236 -14.883 1 77.5 244 GLY A O 1
ATOM 1822 N N . ALA A 1 245 ? -28.938 0.768 -12.859 1 75 245 ALA A N 1
ATOM 1823 C CA . ALA A 1 245 ? -27.781 0.12 -13.477 1 75 245 ALA A CA 1
ATOM 1824 C C . ALA A 1 245 ? -27.938 -1.397 -13.477 1 75 245 ALA A C 1
ATOM 1826 O O . ALA A 1 245 ? -28.391 -1.981 -12.484 1 75 245 ALA A O 1
ATOM 1827 N N . ARG A 1 246 ? -27.875 -1.9 -14.641 1 79.81 246 ARG A N 1
ATOM 1828 C CA . ARG A 1 246 ? -27.891 -3.357 -14.703 1 79.81 246 ARG A CA 1
ATOM 1829 C C . ARG A 1 246 ? -26.531 -3.938 -14.312 1 79.81 246 ARG A C 1
ATOM 1831 O O . ARG A 1 246 ? -25.5 -3.547 -14.859 1 79.81 246 ARG A O 1
ATOM 1838 N N . VAL A 1 247 ? -26.578 -4.852 -13.328 1 81.12 247 VAL A N 1
ATOM 1839 C CA . VAL A 1 247 ? -25.344 -5.477 -12.852 1 81.12 247 VAL A CA 1
ATOM 1840 C C . VAL A 1 247 ? -25.109 -6.793 -13.586 1 81.12 247 VAL A C 1
ATOM 1842 O O . VAL A 1 247 ? -25.969 -7.68 -13.57 1 81.12 247 VAL A O 1
ATOM 1845 N N . GLU A 1 248 ? -24.125 -6.836 -14.328 1 84 248 GLU A N 1
ATOM 1846 C CA . GLU A 1 248 ? -23.688 -8.078 -14.953 1 84 248 GLU A CA 1
ATOM 1847 C C . GLU A 1 248 ? -22.391 -8.594 -14.328 1 84 248 GLU A C 1
ATOM 1849 O O . GLU A 1 248 ? -21.375 -7.914 -14.375 1 84 248 GLU A O 1
ATOM 1854 N N . PHE A 1 249 ? -22.531 -9.797 -13.844 1 89.44 249 PHE A N 1
ATOM 1855 C CA . PHE A 1 249 ? -21.344 -10.367 -13.195 1 89.44 249 PHE A CA 1
ATOM 1856 C C . PHE A 1 249 ? -20.391 -10.945 -14.227 1 89.44 249 PHE A C 1
ATOM 1858 O O . PHE A 1 249 ? -20.812 -11.625 -15.172 1 89.44 249 PHE A O 1
ATOM 1865 N N . THR A 1 250 ? -19.141 -10.641 -14.086 1 90.19 250 THR A N 1
ATOM 1866 C CA . THR A 1 250 ? -18.109 -11.312 -14.852 1 90.19 250 THR A CA 1
ATOM 1867 C C . THR A 1 250 ? -17.922 -12.75 -14.375 1 90.19 250 THR A C 1
ATOM 1869 O O . THR A 1 250 ? -17.797 -13 -13.18 1 90.19 250 THR A O 1
ATOM 1872 N N . PRO A 1 251 ? -17.984 -13.656 -15.352 1 94.06 251 PRO A N 1
ATOM 1873 C CA . PRO A 1 251 ? -17.734 -15.039 -14.938 1 94.06 251 PRO A CA 1
ATOM 1874 C C . PRO A 1 251 ? -16.344 -15.234 -14.32 1 94.06 251 PRO A C 1
ATOM 1876 O O . PRO A 1 251 ? -15.352 -14.758 -14.867 1 94.06 251 PRO A O 1
ATOM 1879 N N . LEU A 1 252 ? -16.281 -15.953 -13.273 1 96.19 252 LEU A N 1
ATOM 1880 C CA . LEU A 1 252 ? -15.008 -16.188 -12.578 1 96.19 252 LEU A CA 1
ATOM 1881 C C . LEU A 1 252 ? -14.062 -17.016 -13.445 1 96.19 252 LEU A C 1
ATOM 1883 O O . LEU A 1 252 ? -12.844 -16.875 -13.344 1 96.19 252 LEU A O 1
ATOM 1887 N N . ALA A 1 253 ? -14.633 -17.844 -14.32 1 96.75 253 ALA A N 1
ATOM 1888 C CA . ALA A 1 253 ? -13.836 -18.641 -15.258 1 96.75 253 ALA A CA 1
ATOM 1889 C C . ALA A 1 253 ? -13.023 -17.734 -16.172 1 96.75 253 ALA A C 1
ATOM 1891 O O . ALA A 1 253 ? -11.906 -18.078 -16.578 1 96.75 253 ALA A O 1
ATOM 1892 N N . ALA A 1 254 ? -13.586 -16.562 -16.453 1 96.06 254 ALA A N 1
ATOM 1893 C CA . ALA A 1 254 ? -12.875 -15.617 -17.312 1 96.06 254 ALA A CA 1
ATOM 1894 C C . ALA A 1 254 ? -11.617 -15.094 -16.609 1 96.06 254 ALA A C 1
ATOM 1896 O O . ALA A 1 254 ? -10.594 -14.852 -17.266 1 96.06 254 ALA A O 1
ATOM 1897 N N . VAL A 1 255 ? -11.703 -14.898 -15.344 1 96.75 255 VAL A N 1
ATOM 1898 C CA . VAL A 1 255 ? -10.547 -14.477 -14.562 1 96.75 255 VAL A CA 1
ATOM 1899 C C . VAL A 1 255 ? -9.469 -15.555 -14.602 1 96.75 255 VAL A C 1
ATOM 1901 O O . VAL A 1 255 ? -8.289 -15.266 -14.805 1 96.75 255 VAL A O 1
ATOM 1904 N N . ALA A 1 256 ? -9.867 -16.812 -14.43 1 98.25 256 ALA A N 1
ATOM 1905 C CA . ALA A 1 256 ? -8.93 -17.922 -14.461 1 98.25 256 ALA A CA 1
ATOM 1906 C C . ALA A 1 256 ? -8.281 -18.062 -15.836 1 98.25 256 ALA A C 1
ATOM 1908 O O . ALA A 1 256 ? -7.098 -18.391 -15.938 1 98.25 256 ALA A O 1
ATOM 1909 N N . ASP A 1 257 ? -9.07 -17.812 -16.906 1 97.5 257 ASP A N 1
ATOM 1910 C CA . ASP A 1 257 ? -8.531 -17.844 -18.266 1 97.5 257 ASP A CA 1
ATOM 1911 C C . ASP A 1 257 ? -7.43 -16.797 -18.438 1 97.5 257 ASP A C 1
ATOM 1913 O O . ASP A 1 257 ? -6.414 -17.062 -19.078 1 97.5 257 ASP A O 1
ATOM 1917 N N . GLN A 1 258 ? -7.66 -15.656 -17.859 1 96.5 258 GLN A N 1
ATOM 1918 C CA . GLN A 1 258 ? -6.668 -14.586 -17.938 1 96.5 258 GLN A CA 1
ATOM 1919 C C . GLN A 1 258 ? -5.336 -15.031 -17.344 1 96.5 258 GLN A C 1
ATOM 1921 O O . GLN A 1 258 ? -4.273 -14.672 -17.844 1 96.5 258 GLN A O 1
ATOM 1926 N N . VAL A 1 259 ? -5.387 -15.781 -16.297 1 98.25 259 VAL A N 1
ATOM 1927 C CA . VAL A 1 259 ? -4.184 -16.219 -15.602 1 98.25 259 VAL A CA 1
ATOM 1928 C C . VAL A 1 259 ? -3.432 -17.234 -16.453 1 98.25 259 VAL A C 1
ATOM 1930 O O . VAL A 1 259 ? -2.229 -17.094 -16.688 1 98.25 259 VAL A O 1
ATOM 1933 N N . VAL A 1 260 ? -4.113 -18.266 -16.969 1 98.12 260 VAL A N 1
ATOM 1934 C CA . VAL A 1 260 ? -3.475 -19.312 -17.766 1 98.12 260 VAL A CA 1
ATOM 1935 C C . VAL A 1 260 ? -2.91 -18.703 -19.047 1 98.12 260 VAL A C 1
ATOM 1937 O O . VAL A 1 260 ? -1.762 -18.969 -19.406 1 98.12 260 VAL A O 1
ATOM 1940 N N . GLU A 1 261 ? -3.713 -17.844 -19.688 1 96.5 261 GLU A N 1
ATOM 1941 C CA . GLU A 1 261 ? -3.242 -17.188 -20.906 1 96.5 261 GLU A CA 1
ATOM 1942 C C . GLU A 1 261 ? -2.066 -16.266 -20.609 1 96.5 261 GLU A C 1
ATOM 1944 O O . GLU A 1 261 ? -1.137 -16.141 -21.406 1 96.5 261 GLU A O 1
ATOM 1949 N N . GLY A 1 262 ? -2.195 -15.57 -19.5 1 96.75 262 GLY A N 1
ATOM 1950 C CA . GLY A 1 262 ? -1.108 -14.688 -19.109 1 96.75 262 GLY A CA 1
ATOM 1951 C C . GLY A 1 262 ? 0.192 -15.43 -18.844 1 96.75 262 GLY A C 1
ATOM 1952 O O . GLY A 1 262 ? 1.268 -14.945 -19.203 1 96.75 262 GLY A O 1
ATOM 1953 N N . ILE A 1 263 ? 0.102 -16.578 -18.203 1 97.56 263 ILE A N 1
ATOM 1954 C CA . ILE A 1 263 ? 1.278 -17.406 -17.938 1 97.56 263 ILE A CA 1
ATOM 1955 C C . ILE A 1 263 ? 1.91 -17.828 -19.266 1 97.56 263 ILE A C 1
ATOM 1957 O O . ILE A 1 263 ? 3.121 -17.688 -19.453 1 97.56 263 ILE A O 1
ATOM 1961 N N . ARG A 1 264 ? 1.108 -18.297 -20.188 1 96.12 264 ARG A N 1
ATOM 1962 C CA . ARG A 1 264 ? 1.6 -18.781 -21.469 1 96.12 264 ARG A CA 1
ATOM 1963 C C . ARG A 1 264 ? 2.264 -17.656 -22.266 1 96.12 264 ARG A C 1
ATOM 1965 O O . ARG A 1 264 ? 3.258 -17.875 -22.953 1 96.12 264 ARG A O 1
ATOM 1972 N N . ALA A 1 265 ? 1.745 -16.5 -22.109 1 94.75 265 ALA A N 1
ATOM 1973 C CA . ALA A 1 265 ? 2.229 -15.367 -22.906 1 94.75 265 ALA A CA 1
ATOM 1974 C C . ALA A 1 265 ? 3.262 -14.555 -22.141 1 94.75 265 ALA A C 1
ATOM 1976 O O . ALA A 1 265 ? 3.77 -13.547 -22.641 1 94.75 265 ALA A O 1
ATOM 1977 N N . ASP A 1 266 ? 3.508 -14.914 -20.875 1 94.94 266 ASP A N 1
ATOM 1978 C CA . ASP A 1 266 ? 4.449 -14.211 -20.016 1 94.94 266 ASP A CA 1
ATOM 1979 C C . ASP A 1 266 ? 4.066 -12.742 -19.859 1 94.94 266 ASP A C 1
ATOM 1981 O O . ASP A 1 266 ? 4.914 -11.859 -20 1 94.94 266 ASP A O 1
ATOM 1985 N N . ARG A 1 267 ? 2.807 -12.547 -19.594 1 96.62 267 ARG A N 1
ATOM 1986 C CA . ARG A 1 267 ? 2.305 -11.188 -19.422 1 96.62 267 ARG A CA 1
ATOM 1987 C C . ARG A 1 267 ? 2.438 -10.734 -17.969 1 96.62 267 ARG A C 1
ATOM 1989 O O . ARG A 1 267 ? 2.07 -11.461 -17.047 1 96.62 267 ARG A O 1
ATOM 1996 N N . PHE A 1 268 ? 2.988 -9.539 -17.797 1 98 268 PHE A N 1
ATOM 1997 C CA . PHE A 1 268 ? 3.004 -8.992 -16.453 1 98 268 PHE A CA 1
ATOM 1998 C C . PHE A 1 268 ? 1.593 -8.633 -15.992 1 98 268 PHE A C 1
ATOM 2000 O O . PHE A 1 268 ? 1.174 -9.023 -14.898 1 98 268 PHE A O 1
ATOM 2007 N N . TRP A 1 269 ? 0.902 -7.824 -16.844 1 97.81 269 TRP A N 1
ATOM 2008 C CA . TRP A 1 269 ? -0.476 -7.422 -16.578 1 97.81 269 TRP A CA 1
ATOM 2009 C C . TRP A 1 269 ? -1.453 -8.516 -17 1 97.81 269 TRP A C 1
ATOM 2011 O O . TRP A 1 269 ? -1.641 -8.75 -18.203 1 97.81 269 TRP A O 1
ATOM 2021 N N . MET A 1 270 ? -2.039 -9.164 -16.078 1 97.94 270 MET A N 1
ATOM 2022 C CA . MET A 1 270 ? -3.121 -10.109 -16.359 1 97.94 270 MET A CA 1
ATOM 2023 C C . MET A 1 270 ? -4.48 -9.445 -16.172 1 97.94 270 MET A C 1
ATOM 2025 O O . MET A 1 270 ? -5.039 -9.477 -15.07 1 97.94 270 MET A O 1
ATOM 2029 N N . MET A 1 271 ? -4.902 -8.859 -17.156 1 94.62 271 MET A N 1
ATOM 2030 C CA . MET A 1 271 ? -6.129 -8.07 -17.203 1 94.62 271 MET A CA 1
ATOM 2031 C C . MET A 1 271 ? -6.938 -8.391 -18.453 1 94.62 271 MET A C 1
ATOM 2033 O O . MET A 1 271 ? -6.387 -8.875 -19.453 1 94.62 271 MET A O 1
ATOM 2037 N N . GLY A 1 272 ? -8.258 -8.156 -18.391 1 90.44 272 GLY A N 1
ATOM 2038 C CA . GLY A 1 272 ? -9.078 -8.25 -19.578 1 90.44 272 GLY A CA 1
ATOM 2039 C C . GLY A 1 272 ? -8.781 -7.156 -20.594 1 90.44 272 GLY A C 1
ATOM 2040 O O . GLY A 1 272 ? -7.887 -6.336 -20.391 1 90.44 272 GLY A O 1
ATOM 2041 N N . PRO A 1 273 ? -9.422 -7.191 -21.656 1 86.62 273 PRO A N 1
ATOM 2042 C CA . PRO A 1 273 ? -9.242 -6.137 -22.656 1 86.62 273 PRO A CA 1
ATOM 2043 C C . PRO A 1 273 ? -9.555 -4.746 -22.109 1 86.62 273 PRO A C 1
ATOM 2045 O O . PRO A 1 273 ? -10.234 -4.617 -21.078 1 86.62 273 PRO A O 1
ATOM 2048 N N . PRO A 1 274 ? -9 -3.783 -22.781 1 84.19 274 PRO A N 1
ATOM 2049 C CA . PRO A 1 274 ? -9.25 -2.418 -22.297 1 84.19 274 PRO A CA 1
ATOM 2050 C C . PRO A 1 274 ? -10.742 -2.082 -22.234 1 84.19 274 PRO A C 1
ATOM 2052 O O . PRO A 1 274 ? -11.516 -2.502 -23.094 1 84.19 274 PRO A O 1
ATOM 2055 N N . THR A 1 275 ? -11.141 -1.4 -21.203 1 84 275 THR A N 1
ATOM 2056 C CA . THR A 1 275 ? -12.492 -0.898 -21 1 84 275 THR A CA 1
ATOM 2057 C C . THR A 1 275 ? -12.477 0.595 -20.688 1 84 275 THR A C 1
ATOM 2059 O O . THR A 1 275 ? -11.422 1.155 -20.359 1 84 275 THR A O 1
ATOM 2062 N N . PRO A 1 276 ? -13.617 1.254 -20.75 1 80.69 276 PRO A N 1
ATOM 2063 C CA . PRO A 1 276 ? -13.68 2.668 -20.375 1 80.69 276 PRO A CA 1
ATOM 2064 C C . PRO A 1 276 ? -13.234 2.918 -18.938 1 80.69 276 PRO A C 1
ATOM 2066 O O . PRO A 1 276 ? -12.734 4.004 -18.625 1 80.69 276 PRO A O 1
ATOM 2069 N N . ALA A 1 277 ? -13.336 1.898 -18.172 1 78.69 277 ALA A N 1
ATOM 2070 C CA . ALA A 1 277 ? -12.945 2.025 -16.781 1 78.69 277 ALA A CA 1
ATOM 2071 C C . ALA A 1 277 ? -11.445 2.266 -16.641 1 78.69 277 ALA A C 1
ATOM 2073 O O . ALA A 1 277 ? -10.984 2.812 -15.641 1 78.69 277 ALA A O 1
ATOM 2074 N N . ASP A 1 278 ? -10.742 1.957 -17.688 1 87.5 278 ASP A N 1
ATOM 2075 C CA . ASP A 1 278 ? -9.297 2.127 -17.656 1 87.5 278 ASP A CA 1
ATOM 2076 C C . ASP A 1 278 ? -8.914 3.604 -17.766 1 87.5 278 ASP A C 1
ATOM 2078 O O . ASP A 1 278 ? -7.758 3.969 -17.516 1 87.5 278 ASP A O 1
ATOM 2082 N N . GLU A 1 279 ? -9.922 4.402 -18.078 1 91.5 279 GLU A N 1
ATOM 2083 C CA . GLU A 1 279 ? -9.641 5.828 -18.219 1 91.5 279 GLU A CA 1
ATOM 2084 C C . GLU A 1 279 ? -9.117 6.422 -16.906 1 91.5 279 GLU A C 1
ATOM 2086 O O . GLU A 1 279 ? -8.414 7.434 -16.922 1 91.5 279 GLU A O 1
ATOM 2091 N N . VAL A 1 280 ? -9.477 5.777 -15.852 1 93.44 280 VAL A N 1
ATOM 2092 C CA . VAL A 1 280 ? -9.031 6.262 -14.547 1 93.44 280 VAL A CA 1
ATOM 2093 C C . VAL A 1 280 ? -7.508 6.289 -14.5 1 93.44 280 VAL A C 1
ATOM 2095 O O . VAL A 1 280 ? -6.914 7.18 -13.891 1 93.44 280 VAL A O 1
ATOM 2098 N N . VAL A 1 281 ? -6.879 5.32 -15.172 1 95.69 281 VAL A N 1
ATOM 2099 C CA . VAL A 1 281 ? -5.426 5.207 -15.188 1 95.69 281 VAL A CA 1
ATOM 2100 C C . VAL A 1 281 ? -4.82 6.43 -15.875 1 95.69 281 VAL A C 1
ATOM 2102 O O . VAL A 1 281 ? -3.924 7.078 -15.328 1 95.69 281 VAL A O 1
ATOM 2105 N N . THR A 1 282 ? -5.359 6.762 -17 1 95.56 282 THR A N 1
ATOM 2106 C CA . THR A 1 282 ? -4.848 7.883 -17.781 1 95.56 282 THR A CA 1
ATOM 2107 C C . THR A 1 282 ? -5.164 9.211 -17.094 1 95.56 282 THR A C 1
ATOM 2109 O O . THR A 1 282 ? -4.336 10.125 -17.078 1 95.56 282 THR A O 1
ATOM 2112 N N . ARG A 1 283 ? -6.305 9.305 -16.547 1 95.81 283 ARG A N 1
ATOM 2113 C CA . ARG A 1 283 ? -6.703 10.539 -15.867 1 95.81 283 ARG A CA 1
ATOM 2114 C C . ARG A 1 283 ? -5.863 10.773 -14.617 1 95.81 283 ARG A C 1
ATOM 2116 O O . ARG A 1 283 ? -5.504 11.906 -14.305 1 95.81 283 ARG A O 1
ATOM 2123 N N . LYS A 1 284 ? -5.605 9.703 -13.922 1 96.44 284 LYS A N 1
ATOM 2124 C CA . LYS A 1 284 ? -4.738 9.836 -12.75 1 96.44 284 LYS A CA 1
ATOM 2125 C C . LYS A 1 284 ? -3.344 10.305 -13.156 1 96.44 284 LYS A C 1
ATOM 2127 O O . LYS A 1 284 ? -2.785 11.211 -12.531 1 96.44 284 LYS A O 1
ATOM 2132 N N . ALA A 1 285 ? -2.812 9.688 -14.18 1 96.69 285 ALA A N 1
ATOM 2133 C CA . ALA A 1 285 ? -1.495 10.094 -14.664 1 96.69 285 ALA A CA 1
ATOM 2134 C C . ALA A 1 285 ? -1.491 11.57 -15.062 1 96.69 285 ALA A C 1
ATOM 2136 O O . ALA A 1 285 ? -0.562 12.305 -14.719 1 96.69 285 ALA A O 1
ATOM 2137 N N . ALA A 1 286 ? -2.521 11.969 -15.742 1 95.81 286 ALA A N 1
ATOM 2138 C CA . ALA A 1 286 ? -2.633 13.367 -16.172 1 95.81 286 ALA A CA 1
ATOM 2139 C C . ALA A 1 286 ? -2.693 14.297 -14.961 1 95.81 286 ALA A C 1
ATOM 2141 O O . ALA A 1 286 ? -2.061 15.352 -14.953 1 95.81 286 ALA A O 1
ATOM 2142 N N . SER A 1 287 ? -3.449 13.922 -13.984 1 96.38 287 SER A N 1
ATOM 2143 C CA . SER A 1 287 ? -3.574 14.711 -12.766 1 96.38 287 SER A CA 1
ATOM 2144 C C . SER A 1 287 ? -2.227 14.867 -12.062 1 96.38 287 SER A C 1
ATOM 2146 O O . SER A 1 287 ? -1.868 15.961 -11.633 1 96.38 287 SER A O 1
ATOM 2148 N N . ILE A 1 288 ? -1.477 13.758 -11.953 1 97 288 ILE A N 1
ATOM 2149 C CA . ILE A 1 288 ? -0.176 13.781 -11.289 1 97 288 ILE A CA 1
ATOM 2150 C C . ILE A 1 288 ? 0.771 14.711 -12.047 1 97 288 ILE A C 1
ATOM 2152 O O . ILE A 1 288 ? 1.392 15.594 -11.453 1 97 288 ILE A O 1
ATOM 2156 N N . VAL A 1 289 ? 0.862 14.531 -13.32 1 95.62 289 VAL A N 1
ATOM 2157 C CA . VAL A 1 289 ? 1.824 15.258 -14.141 1 95.62 289 VAL A CA 1
ATOM 2158 C C . VAL A 1 289 ? 1.492 16.75 -14.133 1 95.62 289 VAL A C 1
ATOM 2160 O O . VAL A 1 289 ? 2.389 17.594 -14.031 1 95.62 289 VAL A O 1
ATOM 2163 N N . ALA A 1 290 ? 0.253 17.062 -14.133 1 95.06 290 ALA A N 1
ATOM 2164 C CA . ALA A 1 290 ? -0.181 18.453 -14.203 1 95.06 290 ALA A CA 1
ATOM 2165 C C . A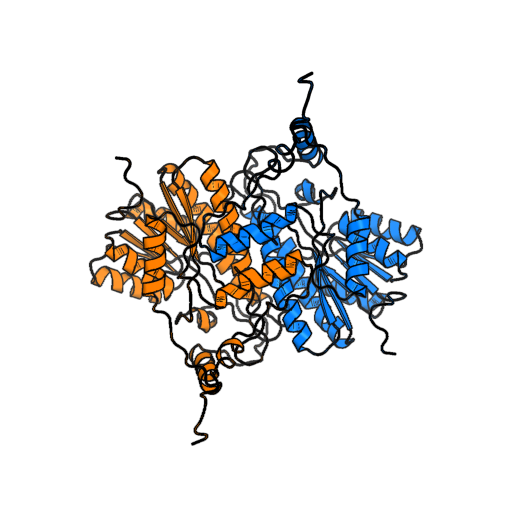LA A 1 290 ? -0.308 19.062 -12.812 1 95.06 290 ALA A C 1
ATOM 2167 O O . ALA A 1 290 ? -0.493 20.266 -12.672 1 95.06 290 ALA A O 1
ATOM 2168 N N . ARG A 1 291 ? -0.156 18.234 -11.75 1 96.12 291 ARG A N 1
ATOM 2169 C CA . ARG A 1 291 ? -0.444 18.625 -10.375 1 96.12 291 ARG A CA 1
ATOM 2170 C C . ARG A 1 291 ? -1.861 19.188 -10.25 1 96.12 291 ARG A C 1
ATOM 2172 O O . ARG A 1 291 ? -2.09 20.172 -9.547 1 96.12 291 ARG A O 1
ATOM 2179 N N . ALA A 1 292 ? -2.775 18.625 -10.984 1 94.88 292 ALA A N 1
ATOM 2180 C CA . ALA A 1 292 ? -4.176 19.031 -10.969 1 94.88 292 ALA A CA 1
ATOM 2181 C C . ALA A 1 292 ? -4.969 18.234 -9.938 1 94.88 292 ALA A C 1
ATOM 2183 O O . ALA A 1 292 ? -4.586 17.125 -9.578 1 94.88 292 ALA A O 1
ATOM 2184 N N . ASP A 1 293 ? -6.043 18.812 -9.492 1 93.56 293 ASP A N 1
ATOM 2185 C CA . ASP A 1 293 ? -6.902 18.109 -8.547 1 93.56 293 ASP A CA 1
ATOM 2186 C C . ASP A 1 293 ? -7.23 16.703 -9.039 1 93.56 293 ASP A C 1
ATOM 2188 O O . ASP A 1 293 ? -7.348 16.469 -10.242 1 93.56 293 ASP A O 1
ATOM 2192 N N . PRO A 1 294 ? -7.348 15.781 -8.125 1 94.19 294 PRO A N 1
ATOM 2193 C CA . PRO A 1 294 ? -7.594 14.398 -8.531 1 94.19 294 PRO A CA 1
ATOM 2194 C C . PRO A 1 294 ? -9.031 14.156 -8.969 1 94.19 294 PRO A C 1
ATOM 2196 O O . PRO A 1 294 ? -9.805 13.523 -8.25 1 94.19 294 PRO A O 1
ATOM 2199 N N . ASP A 1 295 ? -9.414 14.461 -10.164 1 90.75 295 ASP A N 1
ATOM 2200 C CA . ASP A 1 295 ? -10.758 14.336 -10.711 1 90.75 295 ASP A CA 1
ATOM 2201 C C . ASP A 1 295 ? -11.031 12.906 -11.188 1 90.75 295 ASP A C 1
ATOM 2203 O O . ASP A 1 295 ? -12.117 12.609 -11.695 1 90.75 295 ASP A O 1
ATOM 2207 N N . TYR A 1 296 ? -10.078 12.062 -11.023 1 91.44 296 TYR A N 1
ATOM 2208 C CA . TYR A 1 296 ? -10.195 10.672 -11.438 1 91.44 296 TYR A CA 1
ATOM 2209 C C . TYR A 1 296 ? -10.844 9.828 -10.352 1 91.44 296 TYR A C 1
ATOM 2211 O O . TYR A 1 296 ? -11.18 8.664 -10.578 1 91.44 296 TYR A O 1
ATOM 2219 N N . LEU A 1 297 ? -10.938 10.398 -9.141 1 87.94 297 LEU A N 1
ATOM 2220 C CA . LEU A 1 297 ? -11.523 9.672 -8.023 1 87.94 297 LEU A CA 1
ATOM 2221 C C . LEU A 1 297 ? -13.039 9.633 -8.125 1 87.94 297 LEU A C 1
ATOM 2223 O O . LEU A 1 297 ? -13.711 10.656 -7.938 1 87.94 297 LEU A O 1
ATOM 2227 N N . VAL A 1 298 ? -13.531 8.586 -8.906 1 68.06 298 VAL A N 1
ATOM 2228 C CA . VAL A 1 298 ? -14.898 8.508 -9.422 1 68.06 298 VAL A CA 1
ATOM 2229 C C . VAL A 1 298 ? -15.766 7.73 -8.43 1 68.06 298 VAL A C 1
ATOM 2231 O O . VAL A 1 298 ? -15.266 7.152 -7.469 1 68.06 298 VAL A O 1
ATOM 2234 N N . ASP A 1 299 ? -17 7.793 -8.727 1 65.56 299 ASP A N 1
ATOM 2235 C CA . ASP A 1 299 ? -18.094 7.105 -8.047 1 65.56 299 ASP A CA 1
ATOM 2236 C C . ASP A 1 299 ? -18.312 5.711 -8.625 1 65.56 299 ASP A C 1
ATOM 2238 O O . ASP A 1 299 ? -18.125 5.492 -9.82 1 65.56 299 ASP A O 1
ATOM 2242 N N . VAL A 1 300 ? -18.375 4.77 -7.75 1 56.34 300 VAL A N 1
ATOM 2243 C CA . VAL A 1 300 ? -18.703 3.432 -8.227 1 56.34 300 VAL A CA 1
ATOM 2244 C C . VAL A 1 300 ? -19.844 3.514 -9.242 1 56.34 300 VAL A C 1
ATOM 2246 O O . VAL A 1 300 ? -19.812 2.82 -10.266 1 56.34 300 VAL A O 1
ATOM 2249 N N . LEU A 1 301 ? -21.031 4.309 -8.906 1 50.06 301 LEU A N 1
ATOM 2250 C CA . LEU A 1 301 ? -22.25 4.375 -9.703 1 50.06 301 LEU A CA 1
ATOM 2251 C C . LEU A 1 301 ? -22.125 5.426 -10.797 1 50.06 301 LEU A C 1
ATOM 2253 O O . LEU A 1 301 ? -22.906 5.43 -11.75 1 50.06 301 LEU A O 1
ATOM 2257 N N . GLY A 1 302 ? -21.453 6.402 -10.688 1 49.06 302 GLY A N 1
ATOM 2258 C CA . GLY A 1 302 ? -21.5 7.547 -11.586 1 49.06 302 GLY A CA 1
ATOM 2259 C C . GLY A 1 302 ? -21.266 7.176 -13.039 1 49.06 302 GLY A C 1
ATOM 2260 O O . GLY A 1 302 ? -21.672 7.91 -13.945 1 49.06 302 GLY A O 1
ATOM 2261 N N . ARG A 1 303 ? -20.375 6.344 -13.469 1 44.72 303 ARG A N 1
ATOM 2262 C CA . ARG A 1 303 ? -20.156 6.223 -14.906 1 44.72 303 ARG A CA 1
ATOM 2263 C C . ARG A 1 303 ? -21.312 5.488 -15.57 1 44.72 303 ARG A C 1
ATOM 2265 O O . ARG A 1 303 ? -21.406 5.449 -16.797 1 44.72 303 ARG A O 1
ATOM 2272 N N . SER A 1 304 ? -21.984 4.566 -14.953 1 37.72 304 SER A N 1
ATOM 2273 C CA . SER A 1 304 ? -22.969 3.818 -15.734 1 37.72 304 SER A CA 1
ATOM 2274 C C . SER A 1 304 ? -24.141 4.707 -16.141 1 37.72 304 SER A C 1
ATOM 2276 O O . SER A 1 304 ? -24.922 4.344 -17.016 1 37.72 304 SER A O 1
ATOM 2278 N N . ALA A 1 305 ? -24.578 5.719 -15.32 1 34.12 305 ALA A N 1
ATOM 2279 C CA . ALA A 1 305 ? -25.844 6.426 -15.531 1 34.12 305 ALA A CA 1
ATOM 2280 C C . ALA A 1 305 ? -25.703 7.477 -16.625 1 34.12 305 ALA A C 1
ATOM 2282 O O . ALA A 1 305 ? -26.703 8.039 -17.094 1 34.12 305 ALA A O 1
ATOM 2283 N N . ALA A 1 306 ? -24.625 8.133 -16.766 1 36.56 306 ALA A N 1
ATOM 2284 C CA . ALA A 1 306 ? -24.734 9.312 -17.625 1 36.56 306 ALA A CA 1
ATOM 2285 C C . ALA A 1 306 ? -24.984 8.914 -19.078 1 36.56 306 ALA A C 1
ATOM 2287 O O . ALA A 1 306 ? -25.266 9.773 -19.922 1 36.56 306 ALA A O 1
ATOM 2288 N N . LYS A 1 307 ? -24.359 7.836 -19.562 1 36.47 307 LYS A N 1
ATOM 2289 C CA . LYS A 1 307 ? -24.375 7.871 -21.016 1 36.47 307 LYS A CA 1
ATOM 2290 C C . LYS A 1 307 ? -25.672 7.312 -21.578 1 36.47 307 LYS A C 1
ATOM 2292 O O . LYS A 1 307 ? -25.672 6.293 -22.266 1 36.47 307 LYS A O 1
ATOM 2297 N N . GLU A 1 308 ? -26.719 7.414 -20.891 1 29.23 308 GLU A N 1
ATOM 2298 C CA . GLU A 1 308 ? -27.766 7.055 -21.828 1 29.23 308 GLU A CA 1
ATOM 2299 C C . GLU A 1 308 ? -27.719 7.93 -23.078 1 29.23 308 GLU A C 1
ATOM 2301 O O . GLU A 1 308 ? -27.719 9.156 -22.984 1 29.23 308 GLU A O 1
ATOM 2306 N N . PRO A 1 309 ? -27.141 7.574 -24.172 1 32.22 309 PRO A N 1
ATOM 2307 C CA . PRO A 1 309 ? -27.312 8.336 -25.406 1 32.22 309 PRO A CA 1
ATOM 2308 C C . PRO A 1 309 ? -28.75 8.852 -25.578 1 32.22 309 PRO A C 1
ATOM 2310 O O . PRO A 1 309 ? -29.703 8.117 -25.297 1 32.22 309 PRO A O 1
ATOM 2313 N N . GLU A 1 310 ? -28.938 10.102 -25.312 1 33.31 310 GLU A N 1
ATOM 2314 C CA . GLU A 1 310 ? -30.188 10.719 -25.719 1 33.31 310 GLU A CA 1
ATOM 2315 C C . GLU A 1 310 ? -30.625 10.227 -27.109 1 33.31 310 GLU A C 1
ATOM 2317 O O . GLU A 1 310 ? -29.906 10.406 -28.094 1 33.31 310 GLU A O 1
ATOM 2322 N N . THR A 1 311 ? -31.281 9.164 -27.297 1 32.44 311 THR A N 1
ATOM 2323 C CA . THR A 1 311 ? -32 8.766 -28.5 1 32.44 311 THR A CA 1
ATOM 2324 C C . THR A 1 311 ? -32.719 9.969 -29.141 1 32.44 311 THR A C 1
ATOM 2326 O O . THR A 1 311 ? -33.375 10.734 -28.453 1 32.44 311 THR A O 1
ATOM 2329 N N . GLU A 1 312 ? -32.188 10.555 -30.344 1 36.34 312 GLU A N 1
ATOM 2330 C CA . GLU A 1 312 ? -32.75 11.477 -31.312 1 36.34 312 GLU A CA 1
ATOM 2331 C C . GLU A 1 312 ? -34.25 11.188 -31.562 1 36.34 312 GLU A C 1
ATOM 2333 O O . GLU A 1 312 ? -34.594 10.18 -32.188 1 36.34 312 GLU A O 1
ATOM 2338 N N . GLY A 1 313 ? -35.156 11.219 -30.656 1 27.86 313 GLY A N 1
ATOM 2339 C CA . GLY A 1 313 ? -36.562 11.133 -30.953 1 27.86 313 GLY A CA 1
ATOM 2340 C C . GLY A 1 313 ? -36.969 12.016 -32.125 1 27.86 313 GLY A C 1
ATOM 2341 O O . GLY A 1 313 ? -36.188 12.805 -32.625 1 27.86 313 GLY A O 1
ATOM 2342 N N . GLY A 1 314 ? -38.438 12.273 -32.344 1 26.95 314 GLY A N 1
ATOM 2343 C CA . GLY A 1 314 ? -39.531 12.438 -33.281 1 26.95 314 GLY A CA 1
ATOM 2344 C C . GLY A 1 314 ? -39.594 13.836 -33.875 1 26.95 314 GLY A C 1
ATOM 2345 O O . GLY A 1 314 ? -40.688 14.312 -34.188 1 26.95 314 GLY A O 1
ATOM 2346 N N . LYS A 1 315 ? -38.594 14.688 -33.906 1 28.16 315 LYS A N 1
ATOM 2347 C CA . LYS A 1 315 ? -39 15.852 -34.656 1 28.16 315 LYS A CA 1
ATOM 2348 C C . LYS A 1 315 ? -39.312 15.484 -36.125 1 28.16 315 LYS A C 1
ATOM 2350 O O . LYS A 1 315 ? -38.375 15.336 -36.906 1 28.16 315 LYS A O 1
ATOM 2355 N N . ARG A 1 316 ? -40.344 14.5 -36.25 1 22.42 316 ARG A N 1
ATOM 2356 C CA . ARG A 1 316 ? -41.125 14.695 -37.469 1 22.42 316 ARG A CA 1
ATOM 2357 C C . ARG A 1 316 ? -42.062 15.906 -37.344 1 22.42 316 ARG A C 1
ATOM 2359 O O . ARG A 1 316 ? -42.688 16.109 -36.281 1 22.42 316 ARG A O 1
ATOM 2366 N N . MET B 1 1 ? -15.477 37.875 5.348 1 26.7 1 MET B N 1
ATOM 2367 C CA . MET B 1 1 ? -14.477 37.344 4.422 1 26.7 1 MET B CA 1
ATOM 2368 C C . MET B 1 1 ? -13.836 36.062 4.977 1 26.7 1 MET B C 1
ATOM 2370 O O . MET B 1 1 ? -13.273 36.094 6.07 1 26.7 1 MET B O 1
ATOM 2374 N N . ASP B 1 2 ? -14.414 34.906 4.98 1 35.31 2 ASP B N 1
ATOM 2375 C CA . ASP B 1 2 ? -14.289 33.594 5.555 1 35.31 2 ASP B CA 1
ATOM 2376 C C . ASP B 1 2 ? -12.828 33.125 5.59 1 35.31 2 ASP B C 1
ATOM 2378 O O . ASP B 1 2 ? -12.125 33.188 4.578 1 35.31 2 ASP B O 1
ATOM 2382 N N . ALA B 1 3 ? -12 33.375 6.594 1 41.34 3 ALA B N 1
ATOM 2383 C CA . ALA B 1 3 ? -10.57 33.344 6.875 1 41.34 3 ALA B CA 1
ATOM 2384 C C . ALA B 1 3 ? -9.938 32.062 6.305 1 41.34 3 ALA B C 1
ATOM 2386 O O . ALA B 1 3 ? -10.102 30.984 6.863 1 41.34 3 ALA B O 1
ATOM 2387 N N . SER B 1 4 ? -9.844 31.828 4.961 1 51.28 4 SER B N 1
ATOM 2388 C CA . SER B 1 4 ? -9.156 30.844 4.137 1 51.28 4 SER B CA 1
ATOM 2389 C C . SER B 1 4 ? -7.766 30.531 4.684 1 51.28 4 SER B C 1
ATOM 2391 O O . SER B 1 4 ? -7.184 31.344 5.406 1 51.28 4 SER B O 1
ATOM 2393 N N . MET B 1 5 ? -7.504 29.25 5.062 1 65.19 5 MET B N 1
ATOM 2394 C CA . MET B 1 5 ? -6.184 28.797 5.5 1 65.19 5 MET B CA 1
ATOM 2395 C C . MET B 1 5 ? -5.086 29.469 4.676 1 65.19 5 MET B C 1
ATOM 2397 O O . MET B 1 5 ? -3.967 28.953 4.598 1 65.19 5 MET B O 1
ATOM 2401 N N . GLN B 1 6 ? -5.363 30.656 4.238 1 75.44 6 GLN B N 1
ATOM 2402 C CA . GLN B 1 6 ? -4.332 31.438 3.561 1 75.44 6 GLN B CA 1
ATOM 2403 C C . GLN B 1 6 ? -3.41 32.125 4.566 1 75.44 6 GLN B C 1
ATOM 2405 O O . GLN B 1 6 ? -2.207 32.25 4.328 1 75.44 6 GLN B O 1
ATOM 2410 N N . ASP B 1 7 ? -4.066 32.5 5.672 1 89.56 7 ASP B N 1
ATOM 2411 C CA . ASP B 1 7 ? -3.281 33.062 6.758 1 89.56 7 ASP B CA 1
ATOM 2412 C C . ASP B 1 7 ? -3.02 32.031 7.852 1 89.56 7 ASP B C 1
ATOM 2414 O O . ASP B 1 7 ? -3.953 31.562 8.508 1 89.56 7 ASP B O 1
ATOM 2418 N N . LEU B 1 8 ? -1.822 31.719 8.164 1 96.12 8 LEU B N 1
ATOM 2419 C CA . LEU B 1 8 ? -1.422 30.656 9.07 1 96.12 8 LEU B CA 1
ATOM 2420 C C . LEU B 1 8 ? -1.036 31.219 10.438 1 96.12 8 LEU B C 1
ATOM 2422 O O . LEU B 1 8 ? -0.791 30.453 11.383 1 96.12 8 LEU B O 1
ATOM 2426 N N . GLN B 1 9 ? -1.03 32.562 10.531 1 96.75 9 GLN B N 1
ATOM 2427 C CA . GLN B 1 9 ? -0.597 33.188 11.766 1 96.75 9 GLN B CA 1
ATOM 2428 C C . GLN B 1 9 ? -1.45 32.75 12.953 1 96.75 9 GLN B C 1
ATOM 2430 O O . GLN B 1 9 ? -2.68 32.812 12.898 1 96.75 9 GLN B O 1
ATOM 2435 N N . GLY B 1 10 ? -0.768 32.312 13.969 1 97.31 10 GLY B N 1
ATOM 2436 C CA . GLY B 1 10 ? -1.434 31.938 15.203 1 97.31 10 GLY B CA 1
ATOM 2437 C C . GLY B 1 10 ? -2.039 30.547 15.156 1 97.31 10 GLY B C 1
ATOM 2438 O O . GLY B 1 10 ? -2.521 30.031 16.172 1 97.31 10 GLY B O 1
ATOM 2439 N N . LYS B 1 11 ? -2.014 29.906 14.055 1 98.19 11 LYS B N 1
ATOM 2440 C CA . LYS B 1 11 ? -2.58 28.562 13.898 1 98.19 11 LYS B CA 1
ATOM 2441 C C . LYS B 1 11 ? -1.612 27.5 14.398 1 98.19 11 LYS B C 1
ATOM 2443 O O . LYS B 1 11 ? -0.449 27.797 14.688 1 98.19 11 LYS B O 1
ATOM 2448 N N . VAL B 1 12 ? -2.088 26.281 14.555 1 98.81 12 VAL B N 1
ATOM 2449 C CA . VAL B 1 12 ? -1.31 25.234 15.195 1 98.81 12 VAL B CA 1
ATOM 2450 C C . VAL B 1 12 ? -1.007 24.125 14.195 1 98.81 12 VAL B C 1
ATOM 2452 O O . VAL B 1 12 ? -1.915 23.609 13.531 1 98.81 12 VAL B O 1
ATOM 2455 N N . ALA B 1 13 ? 0.246 23.766 14.07 1 98.94 13 ALA B N 1
ATOM 2456 C CA . ALA B 1 13 ? 0.691 22.688 13.203 1 98.94 13 ALA B CA 1
ATOM 2457 C C . ALA B 1 13 ? 1.302 21.547 14.016 1 98.94 13 ALA B C 1
ATOM 2459 O O . ALA B 1 13 ? 2.074 21.781 14.945 1 98.94 13 ALA B O 1
ATOM 2460 N N . VAL B 1 14 ? 0.918 20.328 13.719 1 99 14 VAL B N 1
ATOM 2461 C CA . VAL B 1 14 ? 1.486 19.109 14.297 1 99 14 VAL B CA 1
ATOM 2462 C C . VAL B 1 14 ? 2.268 18.344 13.234 1 99 14 VAL B C 1
ATOM 2464 O O . VAL B 1 14 ? 1.749 18.078 12.148 1 99 14 VAL B O 1
ATOM 2467 N N . VAL B 1 15 ? 3.516 18.031 13.531 1 98.94 15 VAL B N 1
ATOM 2468 C CA . VAL B 1 15 ? 4.375 17.328 12.586 1 98.94 15 VAL B CA 1
ATOM 2469 C C . VAL B 1 15 ? 4.949 16.062 13.242 1 98.94 15 VAL B C 1
ATOM 2471 O O . VAL B 1 15 ? 5.738 16.156 14.188 1 98.94 15 VAL B O 1
ATOM 2474 N N . THR B 1 16 ? 4.566 14.891 12.766 1 98.94 16 THR B N 1
ATOM 2475 C CA . THR B 1 16 ? 5.234 13.68 13.219 1 98.94 16 THR B CA 1
ATOM 2476 C C . THR B 1 16 ? 6.555 13.477 12.477 1 98.94 16 THR B C 1
ATOM 2478 O O . THR B 1 16 ? 6.723 13.953 11.359 1 98.94 16 THR B O 1
ATOM 2481 N N . GLY B 1 17 ? 7.434 12.648 13.117 1 98.06 17 GLY B N 1
ATOM 2482 C CA . GLY B 1 17 ? 8.789 12.633 12.578 1 98.06 17 GLY B CA 1
ATOM 2483 C C . GLY B 1 17 ? 9.469 13.984 12.656 1 98.06 17 GLY B C 1
ATOM 2484 O O . GLY B 1 17 ? 10.266 14.336 11.773 1 98.06 17 GLY B O 1
ATOM 2485 N N . GLY B 1 18 ? 9.141 14.711 13.602 1 98.25 18 GLY B N 1
ATOM 2486 C CA . GLY B 1 18 ? 9.539 16.109 13.703 1 98.25 18 GLY B CA 1
ATOM 2487 C C . GLY B 1 18 ? 11.023 16.281 13.961 1 98.25 18 GLY B C 1
ATOM 2488 O O . GLY B 1 18 ? 11.562 17.375 13.773 1 98.25 18 GLY B O 1
ATOM 2489 N N . ALA B 1 19 ? 11.68 15.25 14.445 1 96.81 19 ALA B N 1
ATOM 2490 C CA . ALA B 1 19 ? 13.109 15.336 14.719 1 96.81 19 ALA B CA 1
ATOM 2491 C C . ALA B 1 19 ? 13.93 15.031 13.469 1 96.81 19 ALA B C 1
ATOM 2493 O O . ALA B 1 19 ? 15.141 15.266 13.438 1 96.81 19 ALA B O 1
ATOM 2494 N N . GLY B 1 20 ? 13.266 14.461 12.469 1 94.25 20 GLY B N 1
ATOM 2495 C CA . GLY B 1 20 ? 13.938 14.125 11.227 1 94.25 20 GLY B CA 1
ATOM 2496 C C . GLY B 1 20 ? 14.125 15.32 10.305 1 94.25 20 GLY B C 1
ATOM 2497 O O . GLY B 1 20 ? 13.672 16.422 10.617 1 94.25 20 GLY B O 1
ATOM 2498 N N . GLY B 1 21 ? 14.766 15.086 9.195 1 93.56 21 GLY B N 1
ATOM 2499 C CA . GLY B 1 21 ? 15.125 16.156 8.281 1 93.56 21 GLY B CA 1
ATOM 2500 C C . GLY B 1 21 ? 13.93 16.922 7.754 1 93.56 21 GLY B C 1
ATOM 2501 O O . GLY B 1 21 ? 13.789 18.125 8.016 1 93.56 21 GLY B O 1
ATOM 2502 N N . ILE B 1 22 ? 13.008 16.234 7.141 1 96.94 22 ILE B N 1
ATOM 2503 C CA . ILE B 1 22 ? 11.844 16.906 6.574 1 96.94 22 ILE B CA 1
ATOM 2504 C C . ILE B 1 22 ? 10.977 17.469 7.695 1 96.94 22 ILE B C 1
ATOM 2506 O O . ILE B 1 22 ? 10.477 18.594 7.59 1 96.94 22 ILE B O 1
ATOM 2510 N N . GLY B 1 23 ? 10.82 16.75 8.766 1 98.31 23 GLY B N 1
ATOM 2511 C CA . GLY B 1 23 ? 10.016 17.203 9.891 1 98.31 23 GLY B CA 1
ATOM 2512 C C . GLY B 1 23 ? 10.508 18.5 10.508 1 98.31 23 GLY B C 1
ATOM 2513 O O . GLY B 1 23 ? 9.719 19.406 10.773 1 98.31 23 GLY B O 1
ATOM 2514 N N . ARG B 1 24 ? 11.797 18.594 10.703 1 98.12 24 ARG B N 1
ATOM 2515 C CA . ARG B 1 24 ? 12.398 19.812 11.242 1 98.12 24 ARG B CA 1
ATOM 2516 C C . ARG B 1 24 ? 12.164 20.984 10.305 1 98.12 24 ARG B C 1
ATOM 2518 O O . ARG B 1 24 ? 11.844 22.094 10.758 1 98.12 24 ARG B O 1
ATOM 2525 N N . ALA B 1 25 ? 12.344 20.719 9.023 1 98.44 25 ALA B N 1
ATOM 2526 C CA . ALA B 1 25 ? 12.156 21.781 8.039 1 98.44 25 ALA B CA 1
ATOM 2527 C C . ALA B 1 25 ? 10.711 22.266 8.023 1 98.44 25 ALA B C 1
ATOM 2529 O O . ALA B 1 25 ? 10.461 23.469 7.926 1 98.44 25 ALA B O 1
ATOM 2530 N N . LEU B 1 26 ? 9.789 21.344 8.141 1 98.75 26 LEU B N 1
ATOM 2531 C CA . LEU B 1 26 ? 8.383 21.703 8.203 1 98.75 26 LEU B CA 1
ATOM 2532 C C . LEU B 1 26 ? 8.094 22.547 9.438 1 98.75 26 LEU B C 1
ATOM 2534 O O . LEU B 1 26 ? 7.453 23.609 9.336 1 98.75 26 LEU B O 1
ATOM 2538 N N . GLY B 1 27 ? 8.555 22.078 10.586 1 98.88 27 GLY B N 1
ATOM 2539 C CA . GLY B 1 27 ? 8.352 22.844 11.812 1 98.88 27 GLY B CA 1
ATOM 2540 C C . GLY B 1 27 ? 8.859 24.266 11.727 1 98.88 27 GLY B C 1
ATOM 2541 O O . GLY B 1 27 ? 8.164 25.203 12.109 1 98.88 27 GLY B O 1
ATOM 2542 N N . LYS B 1 28 ? 10.062 24.375 11.234 1 98.75 28 LYS B N 1
ATOM 2543 C CA . LYS B 1 28 ? 10.672 25.688 11.102 1 98.75 28 LYS B CA 1
ATOM 2544 C C . LYS B 1 28 ? 9.867 26.578 10.164 1 98.75 28 LYS B C 1
ATOM 2546 O O . LYS B 1 28 ? 9.586 27.734 10.484 1 98.75 28 LYS B O 1
ATOM 2551 N N . ARG B 1 29 ? 9.508 26.047 9.008 1 98.69 29 ARG B N 1
ATOM 2552 C CA . ARG B 1 29 ? 8.789 26.828 8 1 98.69 29 ARG B CA 1
ATOM 2553 C C . ARG B 1 29 ? 7.434 27.281 8.523 1 98.69 29 ARG B C 1
ATOM 2555 O O . ARG B 1 29 ? 7.016 28.406 8.289 1 98.69 29 ARG B O 1
ATOM 2562 N N . PHE B 1 30 ? 6.68 26.391 9.234 1 98.81 30 PHE B N 1
ATOM 2563 C CA . PHE B 1 30 ? 5.414 26.766 9.859 1 98.81 30 PHE B CA 1
ATOM 2564 C C . PHE B 1 30 ? 5.625 27.844 10.906 1 98.81 30 PHE B C 1
ATOM 2566 O O . PHE B 1 30 ? 4.844 28.797 10.984 1 98.81 30 PHE B O 1
ATOM 2573 N N . GLY B 1 31 ? 6.648 27.688 11.711 1 98.69 31 GLY B N 1
ATOM 2574 C CA . GLY B 1 31 ? 6.973 28.703 12.703 1 98.69 31 GLY B CA 1
ATOM 2575 C C . GLY B 1 31 ? 7.215 30.078 12.094 1 98.69 31 GLY B C 1
ATOM 2576 O O . GLY B 1 31 ? 6.777 31.094 12.641 1 98.69 31 GLY B O 1
ATOM 2577 N N . MET B 1 32 ? 7.906 30.078 10.984 1 98.12 32 MET B N 1
ATOM 2578 C CA . MET B 1 32 ? 8.195 31.328 10.281 1 98.12 32 MET B CA 1
ATOM 2579 C C . MET B 1 32 ? 6.91 31.984 9.805 1 98.12 32 MET B C 1
ATOM 2581 O O . MET B 1 32 ? 6.883 33.219 9.586 1 98.12 32 MET B O 1
ATOM 2585 N N . GLU B 1 33 ? 5.879 31.25 9.609 1 97.75 33 GLU B N 1
ATOM 2586 C CA . GLU B 1 33 ? 4.574 31.781 9.234 1 97.75 33 GLU B CA 1
ATOM 2587 C C . GLU B 1 33 ? 3.809 32.281 10.461 1 97.75 33 GLU B C 1
ATOM 2589 O O . GLU B 1 33 ? 2.666 32.719 10.344 1 97.75 33 GLU B O 1
ATOM 2594 N N . GLY B 1 34 ? 4.402 32.125 11.633 1 98.19 34 GLY B N 1
ATOM 2595 C CA . GLY B 1 34 ? 3.768 32.562 12.867 1 98.19 34 GLY B CA 1
ATOM 2596 C C . GLY B 1 34 ? 2.895 31.516 13.5 1 98.19 34 GLY B C 1
ATOM 2597 O O . GLY B 1 34 ? 2.08 31.812 14.375 1 98.19 34 GLY B O 1
ATOM 2598 N N . MET B 1 35 ? 3.002 30.297 13.086 1 98.62 35 MET B N 1
ATOM 2599 C CA . MET B 1 35 ? 2.219 29.219 13.672 1 98.62 35 MET B CA 1
ATOM 2600 C C . MET B 1 35 ? 2.842 28.734 14.984 1 98.62 35 MET B C 1
ATOM 2602 O O . MET B 1 35 ? 4.035 28.938 15.219 1 98.62 35 MET B O 1
ATOM 2606 N N . LYS B 1 36 ? 2.018 28.172 15.812 1 98.81 36 LYS B N 1
ATOM 2607 C CA . LYS B 1 36 ? 2.488 27.328 16.906 1 98.81 36 LYS B CA 1
ATOM 2608 C C . LYS B 1 36 ? 2.777 25.922 16.406 1 98.81 36 LYS B C 1
ATOM 2610 O O . LYS B 1 36 ? 2.02 25.359 15.617 1 98.81 36 LYS B O 1
ATOM 2615 N N . VAL B 1 37 ? 3.91 25.375 16.875 1 98.94 37 VAL B N 1
ATOM 2616 C CA . VAL B 1 37 ? 4.383 24.156 16.25 1 98.94 37 VAL B CA 1
ATOM 2617 C C . VAL B 1 37 ? 4.508 23.047 17.297 1 98.94 37 VAL B C 1
ATOM 2619 O O . VAL B 1 37 ? 5.109 23.25 18.344 1 98.94 37 VAL B O 1
ATOM 2622 N N . VAL B 1 38 ? 3.918 21.891 17.031 1 98.94 38 VAL B N 1
ATOM 2623 C CA . VAL B 1 38 ? 4.125 20.688 17.812 1 98.94 38 VAL B CA 1
ATOM 2624 C C . VAL B 1 38 ? 4.934 19.672 17 1 98.94 38 VAL B C 1
ATOM 2626 O O . VAL B 1 38 ? 4.488 19.219 15.945 1 98.94 38 VAL B O 1
ATOM 2629 N N . LEU B 1 39 ? 6.117 19.391 17.422 1 98.94 39 LEU B N 1
ATOM 2630 C CA . LEU B 1 39 ? 6.926 18.328 16.844 1 98.94 39 LEU B CA 1
ATOM 2631 C C . LEU B 1 39 ? 6.758 17.031 17.609 1 98.94 39 LEU B C 1
ATOM 2633 O O . LEU B 1 39 ? 6.805 17.016 18.844 1 98.94 39 LEU B O 1
ATOM 2637 N N . ALA B 1 40 ? 6.543 15.961 16.922 1 98.94 40 ALA B N 1
ATOM 2638 C CA . ALA B 1 40 ? 6.406 14.633 17.516 1 98.94 40 ALA B CA 1
ATOM 2639 C C . ALA B 1 40 ? 7.41 13.656 16.922 1 98.94 40 ALA B C 1
ATOM 2641 O O . ALA B 1 40 ? 7.613 13.633 15.703 1 98.94 40 ALA B O 1
ATOM 2642 N N . ASP B 1 41 ? 8.031 12.891 17.703 1 98.5 41 ASP B N 1
ATOM 2643 C CA . ASP B 1 41 ? 9 11.883 17.281 1 98.5 41 ASP B CA 1
ATOM 2644 C C . ASP B 1 41 ? 9.195 10.82 18.375 1 98.5 41 ASP B C 1
ATOM 2646 O O . ASP B 1 41 ? 8.984 11.094 19.562 1 98.5 41 ASP B O 1
ATOM 2650 N N . VAL B 1 42 ? 9.625 9.68 17.922 1 97.38 42 VAL B N 1
ATOM 2651 C CA . VAL B 1 42 ? 9.805 8.586 18.859 1 97.38 42 VAL B CA 1
ATOM 2652 C C . VAL B 1 42 ? 11.133 8.75 19.609 1 97.38 42 VAL B C 1
ATOM 2654 O O . VAL B 1 42 ? 11.297 8.258 20.719 1 97.38 42 VAL B O 1
ATOM 2657 N N . LEU B 1 43 ? 12.055 9.5 19.016 1 96.25 43 LEU B N 1
ATOM 2658 C CA . LEU B 1 43 ? 13.367 9.719 19.625 1 96.25 43 LEU B CA 1
ATOM 2659 C C . LEU B 1 43 ? 13.375 10.969 20.5 1 96.25 43 LEU B C 1
ATOM 2661 O O . LEU B 1 43 ? 13.344 12.086 19.984 1 96.25 43 LEU B O 1
ATOM 2665 N N . ALA B 1 44 ? 13.57 10.805 21.734 1 97.81 44 ALA B N 1
ATOM 2666 C CA . ALA B 1 44 ? 13.414 11.891 22.703 1 97.81 44 ALA B CA 1
ATOM 2667 C C . ALA B 1 44 ? 14.516 12.938 22.547 1 97.81 44 ALA B C 1
ATOM 2669 O O . ALA B 1 44 ? 14.227 14.133 22.438 1 97.81 44 ALA B O 1
ATOM 2670 N N . GLU B 1 45 ? 15.742 12.516 22.484 1 97.69 45 GLU B N 1
ATOM 2671 C CA . GLU B 1 45 ? 16.859 13.461 22.484 1 97.69 45 GLU B CA 1
ATOM 2672 C C . GLU B 1 45 ? 16.891 14.273 21.203 1 97.69 45 GLU B C 1
ATOM 2674 O O . GLU B 1 45 ? 16.984 15.5 21.234 1 97.69 45 GLU B O 1
ATOM 2679 N N . PRO B 1 46 ? 16.797 13.562 20.047 1 97.25 46 PRO B N 1
ATOM 2680 C CA . PRO B 1 46 ? 16.734 14.336 18.812 1 97.25 46 PRO B CA 1
ATOM 2681 C C . PRO B 1 46 ? 15.523 15.273 18.766 1 97.25 46 PRO B C 1
ATOM 2683 O O . PRO B 1 46 ? 15.609 16.375 18.234 1 97.25 46 PRO B O 1
ATOM 2686 N N . LEU B 1 47 ? 14.453 14.883 19.328 1 98.62 47 LEU B N 1
ATOM 2687 C CA . LEU B 1 47 ? 13.25 15.711 19.375 1 98.62 47 LEU B CA 1
ATOM 2688 C C . LEU B 1 47 ? 13.484 16.969 20.219 1 98.62 47 LEU B C 1
ATOM 2690 O O . LEU B 1 47 ? 13.109 18.062 19.812 1 98.62 47 LEU B O 1
ATOM 2694 N N . ASP B 1 48 ? 14.062 16.797 21.328 1 98.62 48 ASP B N 1
ATOM 2695 C CA . ASP B 1 48 ? 14.375 17.922 22.203 1 98.62 48 ASP B CA 1
ATOM 2696 C C . ASP B 1 48 ? 15.266 18.938 21.484 1 98.62 48 ASP B C 1
ATOM 2698 O O . ASP B 1 48 ? 15.031 20.141 21.562 1 98.62 48 ASP B O 1
ATOM 2702 N N . ARG B 1 49 ? 16.266 18.422 20.812 1 98.56 49 ARG B N 1
ATOM 2703 C CA . ARG B 1 49 ? 17.172 19.297 20.062 1 98.56 49 ARG B CA 1
ATOM 2704 C C . ARG B 1 49 ? 16.406 20.062 18.984 1 98.56 49 ARG B C 1
ATOM 2706 O O . ARG B 1 49 ? 16.609 21.266 18.797 1 98.56 49 ARG B O 1
ATOM 2713 N N . ALA B 1 50 ? 15.555 19.344 18.281 1 98.56 50 ALA B N 1
ATOM 2714 C CA . ALA B 1 50 ? 14.773 19.969 17.219 1 98.56 50 ALA B CA 1
ATOM 2715 C C . ALA B 1 50 ? 13.844 21.047 17.781 1 98.56 50 ALA B C 1
ATOM 2717 O O . ALA B 1 50 ? 13.719 22.125 17.203 1 98.56 50 ALA B O 1
ATOM 2718 N N . THR B 1 51 ? 13.211 20.781 18.859 1 98.75 51 THR B N 1
ATOM 2719 C CA . THR B 1 51 ? 12.273 21.719 19.469 1 98.75 51 THR B CA 1
ATOM 2720 C C . THR B 1 51 ? 12.992 22.953 19.984 1 98.75 51 THR B C 1
ATOM 2722 O O . THR B 1 51 ? 12.531 24.078 19.781 1 98.75 51 THR B O 1
ATOM 2725 N N . ARG B 1 52 ? 14.109 22.766 20.609 1 98.62 52 ARG B N 1
ATOM 2726 C CA . ARG B 1 52 ? 14.898 23.875 21.125 1 98.62 52 ARG B CA 1
ATOM 2727 C C . ARG B 1 52 ? 15.375 24.781 20 1 98.62 52 ARG B C 1
ATOM 2729 O O . ARG B 1 52 ? 15.422 26 20.156 1 98.62 52 ARG B O 1
ATOM 2736 N N . ALA B 1 53 ? 15.789 24.109 18.922 1 98.44 53 ALA B N 1
ATOM 2737 C CA . ALA B 1 53 ? 16.219 24.906 17.766 1 98.44 53 ALA B CA 1
ATOM 2738 C C . ALA B 1 53 ? 15.125 25.875 17.328 1 98.44 53 ALA B C 1
ATOM 2740 O O . ALA B 1 53 ? 15.414 27.016 16.953 1 98.44 53 ALA B O 1
ATOM 2741 N N . LEU B 1 54 ? 13.898 25.484 17.359 1 98.56 54 LEU B N 1
ATOM 2742 C CA . LEU B 1 54 ? 12.773 26.344 17 1 98.56 54 LEU B CA 1
ATOM 2743 C C . LEU B 1 54 ? 12.547 27.422 18.047 1 98.56 54 LEU B C 1
ATOM 2745 O O . LEU B 1 54 ? 12.391 28.594 17.703 1 98.56 54 LEU B O 1
ATOM 2749 N N . THR B 1 55 ? 12.547 27.031 19.312 1 98.5 55 THR B N 1
ATOM 2750 C CA . THR B 1 55 ? 12.258 27.984 20.375 1 98.5 55 THR B CA 1
ATOM 2751 C C . THR B 1 55 ? 13.359 29.031 20.469 1 98.5 55 THR B C 1
ATOM 2753 O O . THR B 1 55 ? 13.094 30.188 20.797 1 98.5 55 THR B O 1
ATOM 2756 N N . ASP B 1 56 ? 14.547 28.609 20.203 1 98.25 56 ASP B N 1
ATOM 2757 C CA . ASP B 1 56 ? 15.672 29.547 20.188 1 98.25 56 ASP B CA 1
ATOM 2758 C C . ASP B 1 56 ? 15.492 30.609 19.109 1 98.25 56 ASP B C 1
ATOM 2760 O O . ASP B 1 56 ? 16.031 31.719 19.203 1 98.25 56 ASP B O 1
ATOM 2764 N N . GLU B 1 57 ? 14.719 30.312 18.109 1 97.44 57 GLU B N 1
ATOM 2765 C CA . GLU B 1 57 ? 14.453 31.25 17.031 1 97.44 57 GLU B CA 1
ATOM 2766 C C . GLU B 1 57 ? 13.188 32.062 17.312 1 97.44 57 GLU B C 1
ATOM 2768 O O . GLU B 1 57 ? 12.719 32.812 16.453 1 97.44 57 GLU B O 1
ATOM 2773 N N . GLY B 1 58 ? 12.555 31.859 18.438 1 98 58 GLY B N 1
ATOM 2774 C CA . GLY B 1 58 ? 11.391 32.625 18.844 1 98 58 GLY B CA 1
ATOM 2775 C C . GLY B 1 58 ? 10.078 31.969 18.453 1 98 58 GLY B C 1
ATOM 2776 O O . GLY B 1 58 ? 9.008 32.562 18.609 1 98 58 GLY B O 1
ATOM 2777 N N . ILE B 1 59 ? 10.125 30.812 17.938 1 98.38 59 ILE B N 1
ATOM 2778 C CA . ILE B 1 59 ? 8.922 30.078 17.531 1 98.38 59 ILE B CA 1
ATOM 2779 C C . ILE B 1 59 ? 8.305 29.391 18.766 1 98.38 59 ILE B C 1
ATOM 2781 O O . ILE B 1 59 ? 9.023 28.812 19.562 1 98.38 59 ILE B O 1
ATOM 2785 N N . GLU B 1 60 ? 7.055 29.562 18.938 1 98.56 60 GLU B N 1
ATOM 2786 C CA . GLU B 1 60 ? 6.359 28.797 19.969 1 98.56 60 GLU B CA 1
ATOM 2787 C C . GLU B 1 60 ? 6.23 27.328 19.562 1 98.56 60 GLU B C 1
ATOM 2789 O O . GLU B 1 60 ? 5.391 26.984 18.734 1 98.56 60 GLU B O 1
ATOM 2794 N N . ALA B 1 61 ? 7.039 26.5 20.172 1 98.75 61 ALA B N 1
ATOM 2795 C CA . ALA B 1 61 ? 7.098 25.094 19.781 1 98.75 61 ALA B CA 1
ATOM 2796 C C . ALA B 1 61 ? 7.176 24.188 21 1 98.75 61 ALA B C 1
ATOM 2798 O O . ALA B 1 61 ? 7.762 24.547 22.016 1 98.75 61 ALA B O 1
ATOM 2799 N N . VAL B 1 62 ? 6.609 23.016 20.922 1 98.75 62 VAL B N 1
ATOM 2800 C CA . VAL B 1 62 ? 6.73 22 21.969 1 98.75 62 VAL B CA 1
ATOM 2801 C C . VAL B 1 62 ? 7.02 20.641 21.312 1 98.75 62 VAL B C 1
ATOM 2803 O O . VAL B 1 62 ? 6.598 20.391 20.188 1 98.75 62 VAL B O 1
ATOM 2806 N N . GLY B 1 63 ? 7.816 19.875 21.969 1 98.88 63 GLY B N 1
ATOM 2807 C CA . GLY B 1 63 ? 8.07 18.484 21.562 1 98.88 63 GLY B CA 1
ATOM 2808 C C . GLY B 1 63 ? 7.254 17.484 22.359 1 98.88 63 GLY B C 1
ATOM 2809 O O . GLY B 1 63 ? 7.109 17.609 23.578 1 98.88 63 GLY B O 1
ATOM 2810 N N . VAL B 1 64 ? 6.621 16.562 21.656 1 98.94 64 VAL B N 1
ATOM 2811 C CA . VAL B 1 64 ? 5.887 15.484 22.312 1 98.94 64 VAL B CA 1
ATOM 2812 C C . VAL B 1 64 ? 6.406 14.125 21.844 1 98.94 64 VAL B C 1
ATOM 2814 O O . VAL B 1 64 ? 6.266 13.781 20.656 1 98.94 64 VAL B O 1
ATOM 2817 N N . VAL B 1 65 ? 7.059 13.344 22.734 1 98.81 65 VAL B N 1
ATOM 2818 C CA . VAL B 1 65 ? 7.535 12.023 22.359 1 98.81 65 VAL B CA 1
ATOM 2819 C C . VAL B 1 65 ? 6.355 11.141 21.953 1 98.81 65 VAL B C 1
ATOM 2821 O O . VAL B 1 65 ? 5.426 10.938 22.734 1 98.81 65 VAL B O 1
ATOM 2824 N N . THR B 1 66 ? 6.391 10.68 20.734 1 98.88 66 THR B N 1
ATOM 2825 C CA . THR B 1 66 ? 5.254 9.961 20.172 1 98.88 66 THR B CA 1
ATOM 2826 C C . THR B 1 66 ? 5.727 8.781 19.328 1 98.88 66 THR B C 1
ATOM 2828 O O . THR B 1 66 ? 6.598 8.938 18.469 1 98.88 66 THR B O 1
ATOM 2831 N N . ASP B 1 67 ? 5.234 7.621 19.609 1 98.62 67 ASP B N 1
ATOM 2832 C CA . ASP B 1 67 ? 5.367 6.461 18.734 1 98.62 67 ASP B CA 1
ATOM 2833 C C . ASP B 1 67 ? 4.148 6.316 17.828 1 98.62 67 ASP B C 1
ATOM 2835 O O . ASP B 1 67 ? 3.078 5.906 18.281 1 98.62 67 ASP B O 1
ATOM 2839 N N . VAL B 1 68 ? 4.352 6.59 16.578 1 98.75 68 VAL B N 1
ATOM 2840 C CA . VAL B 1 68 ? 3.207 6.652 15.664 1 98.75 68 VAL B CA 1
ATOM 2841 C C . VAL B 1 68 ? 2.643 5.25 15.453 1 98.75 68 VAL B C 1
ATOM 2843 O O . VAL B 1 68 ? 1.528 5.094 14.945 1 98.75 68 VAL B O 1
ATOM 2846 N N . THR B 1 69 ? 3.408 4.18 15.766 1 98.44 69 THR B N 1
ATOM 2847 C CA . THR B 1 69 ? 2.928 2.814 15.586 1 98.44 69 THR B CA 1
ATOM 2848 C C . THR B 1 69 ? 1.963 2.43 16.703 1 98.44 69 THR B C 1
ATOM 2850 O O . THR B 1 69 ? 1.326 1.376 16.641 1 98.44 69 THR B O 1
ATOM 2853 N N . ASP B 1 70 ? 1.863 3.211 17.703 1 98.56 70 ASP B N 1
ATOM 2854 C CA . ASP B 1 70 ? 0.97 3.025 18.844 1 98.56 70 ASP B CA 1
ATOM 2855 C C . ASP B 1 70 ? -0.138 4.078 18.844 1 98.56 70 ASP B C 1
ATOM 2857 O O . ASP B 1 70 ? 0.118 5.254 19.125 1 98.56 70 ASP B O 1
ATOM 2861 N N . TYR B 1 71 ? -1.359 3.65 18.672 1 98.69 71 TYR B N 1
ATOM 2862 C CA . TYR B 1 71 ? -2.459 4.602 18.562 1 98.69 71 TYR B CA 1
ATOM 2863 C C . TYR B 1 71 ? -2.623 5.41 19.844 1 98.69 71 TYR B C 1
ATOM 2865 O O . TYR B 1 71 ? -2.93 6.602 19.797 1 98.69 71 TYR B O 1
ATOM 2873 N N . SER B 1 72 ? -2.488 4.773 20.953 1 98.75 72 SER B N 1
ATOM 2874 C CA . SER B 1 72 ? -2.637 5.492 22.219 1 98.75 72 SER B CA 1
ATOM 2875 C C . SER B 1 72 ? -1.607 6.613 22.344 1 98.75 72 SER B C 1
ATOM 2877 O O . SER B 1 72 ? -1.889 7.66 22.922 1 98.75 72 SER B O 1
ATOM 2879 N N . SER B 1 73 ? -0.438 6.387 21.828 1 98.88 73 SER B N 1
ATOM 2880 C CA . SER B 1 73 ? 0.599 7.414 21.812 1 98.88 73 SER B CA 1
ATOM 2881 C C . SER B 1 73 ? 0.196 8.594 20.938 1 98.88 73 SER B C 1
ATOM 2883 O O . SER B 1 73 ? 0.422 9.75 21.297 1 98.88 73 SER B O 1
ATOM 2885 N N . VAL B 1 74 ? -0.43 8.336 19.812 1 98.94 74 VAL B N 1
ATOM 2886 C CA . VAL B 1 74 ? -0.856 9.383 18.875 1 98.94 74 VAL B CA 1
ATOM 2887 C C . VAL B 1 74 ? -2.051 10.133 19.469 1 98.94 74 VAL B C 1
ATOM 2889 O O . VAL B 1 74 ? -2.162 11.352 19.312 1 98.94 74 VAL B O 1
ATOM 2892 N N . GLU B 1 75 ? -2.92 9.414 20.078 1 98.75 75 GLU B N 1
ATOM 2893 C CA . GLU B 1 75 ? -4.016 10.07 20.781 1 98.75 75 GLU B CA 1
ATOM 2894 C C . GLU B 1 75 ? -3.49 11.039 21.844 1 98.75 75 GLU B C 1
ATOM 2896 O O . GLU B 1 75 ? -4.02 12.141 22 1 98.75 75 GLU B O 1
ATOM 2901 N N . ALA B 1 76 ? -2.529 10.555 22.578 1 98.88 76 ALA B N 1
ATOM 2902 C CA . ALA B 1 76 ? -1.92 11.406 23.594 1 98.88 76 ALA B CA 1
ATOM 2903 C C . ALA B 1 76 ? -1.308 12.656 22.969 1 98.88 76 ALA B C 1
ATOM 2905 O O . ALA B 1 76 ? -1.364 13.742 23.562 1 98.88 76 ALA B O 1
ATOM 2906 N N . LEU B 1 77 ? -0.701 12.5 21.844 1 98.94 77 LEU B N 1
ATOM 2907 C CA . LEU B 1 77 ? -0.168 13.641 21.094 1 98.94 77 LEU B CA 1
ATOM 2908 C C . LEU B 1 77 ? -1.265 14.656 20.812 1 98.94 77 LEU B C 1
ATOM 2910 O O . LEU B 1 77 ? -1.069 15.859 21 1 98.94 77 LEU B O 1
ATOM 2914 N N . ALA B 1 78 ? -2.412 14.195 20.312 1 98.94 78 ALA B N 1
ATOM 2915 C CA . ALA B 1 78 ? -3.539 15.07 20.016 1 98.94 78 ALA B CA 1
ATOM 2916 C C . ALA B 1 78 ? -4.031 15.789 21.266 1 98.94 78 ALA B C 1
ATOM 2918 O O . ALA B 1 78 ? -4.25 17 21.25 1 98.94 78 ALA B O 1
ATOM 2919 N N . LYS B 1 79 ? -4.172 15.031 22.312 1 98.75 79 LYS B N 1
ATOM 2920 C CA . LYS B 1 79 ? -4.637 15.602 23.578 1 98.75 79 LYS B CA 1
ATOM 2921 C C . LYS B 1 79 ? -3.666 16.672 24.094 1 98.75 79 LYS B C 1
ATOM 2923 O O . LYS B 1 79 ? -4.086 17.734 24.547 1 98.75 79 LYS B O 1
ATOM 2928 N N . GLU B 1 80 ? -2.408 16.344 24.047 1 98.81 80 GLU B N 1
ATOM 2929 C CA . GLU B 1 80 ? -1.393 17.297 24.5 1 98.81 80 GLU B CA 1
ATOM 2930 C C . GLU B 1 80 ? -1.402 18.562 23.656 1 98.81 80 GLU B C 1
ATOM 2932 O O . GLU B 1 80 ? -1.225 19.672 24.172 1 98.81 80 GLU B O 1
ATOM 2937 N N . THR B 1 81 ? -1.56 18.406 22.359 1 98.88 81 THR B N 1
ATOM 2938 C CA . THR B 1 81 ? -1.64 19.562 21.453 1 98.88 81 THR B CA 1
ATOM 2939 C C . THR B 1 81 ? -2.807 20.469 21.844 1 98.88 81 THR B C 1
ATOM 2941 O O . THR B 1 81 ? -2.643 21.688 21.969 1 98.88 81 THR B O 1
ATOM 2944 N N . LEU B 1 82 ? -3.979 19.891 22.031 1 98.75 82 LEU B N 1
ATOM 2945 C CA . LEU B 1 82 ? -5.164 20.656 22.422 1 98.75 82 LEU B CA 1
ATOM 2946 C C . LEU B 1 82 ? -4.969 21.297 23.797 1 98.75 82 LEU B C 1
ATOM 2948 O O . LEU B 1 82 ? -5.398 22.438 24 1 98.75 82 LEU B O 1
ATOM 2952 N N . HIS B 1 83 ? -4.379 20.547 24.672 1 98.62 83 HIS B N 1
ATOM 2953 C CA . HIS B 1 83 ? -4.129 21.078 26 1 98.62 83 HIS B CA 1
ATOM 2954 C C . HIS B 1 83 ? -3.23 22.297 25.953 1 98.62 83 HIS B C 1
ATOM 2956 O O . HIS B 1 83 ? -3.504 23.312 26.609 1 98.62 83 HIS B O 1
ATOM 2962 N N . ARG B 1 84 ? -2.199 22.281 25.172 1 98.38 84 ARG B N 1
ATOM 2963 C CA . ARG B 1 84 ? -1.184 23.328 25.125 1 98.38 84 ARG B CA 1
ATOM 2964 C C . ARG B 1 84 ? -1.662 24.516 24.297 1 98.38 84 ARG B C 1
ATOM 2966 O O . ARG B 1 84 ? -1.408 25.672 24.656 1 98.38 84 ARG B O 1
ATOM 2973 N N . PHE B 1 85 ? -2.293 24.219 23.188 1 98.44 85 PHE B N 1
ATOM 2974 C CA . PHE B 1 85 ? -2.502 25.312 22.234 1 98.44 85 PHE B CA 1
ATOM 2975 C C . PHE B 1 85 ? -3.986 25.484 21.938 1 98.44 85 PHE B C 1
ATOM 2977 O O . PHE B 1 85 ? -4.375 26.422 21.25 1 98.44 85 PHE B O 1
ATOM 2984 N N . GLY B 1 86 ? -4.895 24.547 22.328 1 98.06 86 GLY B N 1
ATOM 2985 C CA . GLY B 1 86 ? -6.34 24.672 22.266 1 98.06 86 GLY B CA 1
ATOM 2986 C C . GLY B 1 86 ? -6.91 24.344 20.891 1 98.06 86 GLY B C 1
ATOM 2987 O O . GLY B 1 86 ? -8.133 24.344 20.703 1 98.06 86 GLY B O 1
ATOM 2988 N N . ALA B 1 87 ? -6.023 24.109 19.953 1 97.75 87 ALA B N 1
ATOM 2989 C CA . ALA B 1 87 ? -6.512 23.859 18.609 1 97.75 87 ALA B CA 1
ATOM 2990 C C . ALA B 1 87 ? -5.504 23.047 17.797 1 97.75 87 ALA B C 1
ATOM 2992 O O . ALA B 1 87 ? -4.355 22.875 18.219 1 97.75 87 ALA B O 1
ATOM 2993 N N . VAL B 1 88 ? -5.953 22.469 16.703 1 98.56 88 VAL B N 1
ATOM 2994 C CA . VAL B 1 88 ? -5.145 21.891 15.633 1 98.56 88 VAL B CA 1
ATOM 2995 C C . VAL B 1 88 ? -5.629 22.406 14.273 1 98.56 88 VAL B C 1
ATOM 2997 O O . VAL B 1 88 ? -6.832 22.453 14.016 1 98.56 88 VAL B O 1
ATOM 3000 N N . HIS B 1 89 ? -4.688 22.812 13.406 1 98.69 89 HIS B N 1
ATOM 3001 C CA . HIS B 1 89 ? -5.082 23.344 12.109 1 98.69 89 HIS B CA 1
ATOM 3002 C C . HIS B 1 89 ? -4.426 22.562 10.977 1 98.69 89 HIS B C 1
ATOM 3004 O O . HIS B 1 89 ? -5.02 22.406 9.906 1 98.69 89 HIS B O 1
ATOM 3010 N N . VAL B 1 90 ? -3.199 22.156 11.141 1 98.88 90 VAL B N 1
ATOM 3011 C CA . VAL B 1 90 ? -2.449 21.391 10.148 1 98.88 90 VAL B CA 1
ATOM 3012 C C . VAL B 1 90 ? -1.818 20.172 10.805 1 98.88 90 VAL B C 1
ATOM 3014 O O . VAL B 1 90 ? -1.203 20.281 11.867 1 98.88 90 VAL B O 1
ATOM 3017 N N . VAL B 1 91 ? -2.041 19.062 10.273 1 98.94 91 VAL B N 1
ATOM 3018 C CA . VAL B 1 91 ? -1.403 17.828 10.711 1 98.94 91 VAL B CA 1
ATOM 3019 C C . VAL B 1 91 ? -0.552 17.25 9.586 1 98.94 91 VAL B C 1
ATOM 3021 O O . VAL B 1 91 ? -1.053 17 8.484 1 98.94 91 VAL B O 1
ATOM 3024 N N . CYS B 1 92 ? 0.708 17.125 9.844 1 98.94 92 CYS B N 1
ATOM 3025 C CA . CYS B 1 92 ? 1.615 16.469 8.906 1 98.94 92 CYS B CA 1
ATOM 3026 C C . CYS B 1 92 ? 1.999 15.078 9.391 1 98.94 92 CYS B C 1
ATOM 3028 O O . CYS B 1 92 ? 2.811 14.938 10.312 1 98.94 92 CYS B O 1
ATOM 3030 N N . ASN B 1 93 ? 1.395 14.078 8.781 1 98.94 93 ASN B N 1
ATOM 3031 C CA . ASN B 1 93 ? 1.872 12.719 8.984 1 98.94 93 ASN B CA 1
ATOM 3032 C C . ASN B 1 93 ? 3.137 12.445 8.18 1 98.94 93 ASN B C 1
ATOM 3034 O O . ASN B 1 93 ? 3.064 11.969 7.043 1 98.94 93 ASN B O 1
ATOM 3038 N N . ASN B 1 94 ? 4.238 12.695 8.836 1 98.69 94 ASN B N 1
ATOM 3039 C CA . ASN B 1 94 ? 5.52 12.734 8.141 1 98.69 94 ASN B CA 1
ATOM 3040 C C . ASN B 1 94 ? 6.469 11.656 8.648 1 98.69 94 ASN B C 1
ATOM 3042 O O . ASN B 1 94 ? 7.445 11.312 7.984 1 98.69 94 ASN B O 1
ATOM 3046 N N . ALA B 1 95 ? 6.203 11.125 9.875 1 98 95 ALA B N 1
ATOM 3047 C CA . ALA B 1 95 ? 7.07 10.078 10.398 1 98 95 ALA B CA 1
ATOM 3048 C C . ALA B 1 95 ? 7.203 8.922 9.406 1 98 95 ALA B C 1
ATOM 3050 O O . ALA B 1 95 ? 6.223 8.523 8.773 1 98 95 ALA B O 1
ATOM 3051 N N . GLY B 1 96 ? 8.367 8.469 9.195 1 95.75 96 GLY B N 1
ATOM 3052 C CA . GLY B 1 96 ? 8.609 7.375 8.273 1 95.75 96 GLY B CA 1
ATOM 3053 C C . GLY B 1 96 ? 9.969 6.73 8.469 1 95.75 96 GLY B C 1
ATOM 3054 O O . GLY B 1 96 ? 10.844 7.297 9.125 1 95.75 96 GLY B O 1
ATOM 3055 N N . THR B 1 97 ? 10.109 5.613 7.941 1 93.38 97 THR B N 1
ATOM 3056 C CA . THR B 1 97 ? 11.375 4.891 7.902 1 93.38 97 THR B CA 1
ATOM 3057 C C . THR B 1 97 ? 11.633 4.336 6.504 1 93.38 97 THR B C 1
ATOM 3059 O O . THR B 1 97 ? 10.695 4.004 5.777 1 93.38 97 THR B O 1
ATOM 3062 N N . GLY B 1 98 ? 12.844 4.41 6.094 1 85.75 98 GLY B N 1
ATOM 3063 C CA . GLY B 1 98 ? 13.227 3.807 4.824 1 85.75 98 GLY B CA 1
ATOM 3064 C C . GLY B 1 98 ? 13.109 2.293 4.828 1 85.75 98 GLY B C 1
ATOM 3065 O O . GLY B 1 98 ? 12.977 1.674 3.771 1 85.75 98 GLY B O 1
ATOM 3066 N N . GLY B 1 99 ? 12.938 1.715 5.781 1 66.81 99 GLY B N 1
ATOM 3067 C CA . GLY B 1 99 ? 13.031 0.273 5.945 1 66.81 99 GLY B CA 1
ATOM 3068 C C . GLY B 1 99 ? 14.445 -0.251 5.805 1 66.81 99 GLY B C 1
ATOM 3069 O O . GLY B 1 99 ? 15.32 0.444 5.285 1 66.81 99 GLY B O 1
ATOM 3070 N N . VAL B 1 100 ? 14.891 -1.231 6.633 1 70.31 100 VAL B N 1
ATOM 3071 C CA . VAL B 1 100 ? 16.188 -1.903 6.535 1 70.31 100 VAL B CA 1
ATOM 3072 C C . VAL B 1 100 ? 16 -3.262 5.863 1 70.31 100 VAL B C 1
ATOM 3074 O O . VAL B 1 100 ? 15.062 -4 6.168 1 70.31 100 VAL B O 1
ATOM 3077 N N . SER B 1 101 ? 16.219 -3.279 4.527 1 79.12 101 SER B N 1
ATOM 3078 C CA . SER B 1 101 ? 16.141 -4.617 3.947 1 79.12 101 SER B CA 1
ATOM 3079 C C . SER B 1 101 ? 17.422 -4.961 3.186 1 79.12 101 SER B C 1
ATOM 3081 O O . SER B 1 101 ? 18.188 -4.07 2.814 1 79.12 101 SER B O 1
ATOM 3083 N N . GLU B 1 102 ? 17.672 -6.137 3.279 1 83.44 102 GLU B N 1
ATOM 3084 C CA . GLU B 1 102 ? 18.812 -6.617 2.527 1 83.44 102 GLU B CA 1
ATOM 3085 C C . GLU B 1 102 ? 18.406 -7.656 1.49 1 83.44 102 GLU B C 1
ATOM 3087 O O . GLU B 1 102 ? 17.5 -8.461 1.733 1 83.44 102 GLU B O 1
ATOM 3092 N N . GLY B 1 103 ? 19.109 -7.559 0.355 1 88.25 103 GLY B N 1
ATOM 3093 C CA . GLY B 1 103 ? 18.922 -8.586 -0.662 1 88.25 103 GLY B CA 1
ATOM 3094 C C . GLY B 1 103 ? 17.625 -8.438 -1.423 1 88.25 103 GLY B C 1
ATOM 3095 O O . GLY B 1 103 ? 17.062 -7.34 -1.501 1 88.25 103 GLY B O 1
ATOM 3096 N N . TYR B 1 104 ? 17.25 -9.555 -2.104 1 93 104 TYR B N 1
ATOM 3097 C CA . TYR B 1 104 ? 16.016 -9.578 -2.883 1 93 104 TYR B CA 1
ATOM 3098 C C . TYR B 1 104 ? 14.797 -9.625 -1.971 1 93 104 TYR B C 1
ATOM 3100 O O . TYR B 1 104 ? 14.906 -9.977 -0.794 1 93 104 TYR B O 1
ATOM 3108 N N . MET B 1 105 ? 13.703 -9.273 -2.457 1 94.5 105 MET B N 1
ATOM 3109 C CA . MET B 1 105 ? 12.531 -9.039 -1.622 1 94.5 105 MET B CA 1
ATOM 3110 C C . MET B 1 105 ? 12.133 -10.305 -0.873 1 94.5 105 MET B C 1
ATOM 3112 O O . MET B 1 105 ? 11.609 -10.227 0.243 1 94.5 105 MET B O 1
ATOM 3116 N N . TRP B 1 106 ? 12.352 -11.5 -1.447 1 97 106 TRP B N 1
ATOM 3117 C CA . TRP B 1 106 ? 11.984 -12.742 -0.765 1 97 106 TRP B CA 1
ATOM 3118 C C . TRP B 1 106 ? 12.992 -13.07 0.333 1 97 106 TRP B C 1
ATOM 3120 O O . TRP B 1 106 ? 12.75 -13.961 1.154 1 97 106 TRP B O 1
ATOM 3130 N N . GLU B 1 107 ? 14.055 -12.312 0.377 1 95.12 107 GLU B N 1
ATOM 3131 C CA . GLU B 1 107 ? 15.086 -12.508 1.393 1 95.12 107 GLU B CA 1
ATOM 3132 C C . GLU B 1 107 ? 14.891 -11.547 2.562 1 95.12 107 GLU B C 1
ATOM 3134 O O . GLU B 1 107 ? 15.508 -11.719 3.617 1 95.12 107 GLU B O 1
ATOM 3139 N N . HIS B 1 108 ? 14.062 -10.555 2.367 1 94.25 108 HIS B N 1
ATOM 3140 C CA . HIS B 1 108 ? 13.891 -9.547 3.412 1 94.25 108 HIS B CA 1
ATOM 3141 C C . HIS B 1 108 ? 13.406 -10.18 4.711 1 94.25 108 HIS B C 1
ATOM 3143 O O . HIS B 1 108 ? 12.594 -11.109 4.691 1 94.25 108 HIS B O 1
ATOM 3149 N N . ASP B 1 109 ? 13.977 -9.656 5.789 1 94.81 109 ASP B N 1
ATOM 3150 C CA . ASP B 1 109 ? 13.492 -10.031 7.113 1 94.81 109 ASP B CA 1
ATOM 3151 C C . ASP B 1 109 ? 12.039 -9.602 7.309 1 94.81 109 ASP B C 1
ATOM 3153 O O . ASP B 1 109 ? 11.68 -8.461 7.02 1 94.81 109 ASP B O 1
ATOM 3157 N N . LEU B 1 110 ? 11.219 -10.562 7.766 1 96.56 110 LEU B N 1
ATOM 3158 C CA . LEU B 1 110 ? 9.82 -10.211 8.016 1 96.56 110 LEU B CA 1
ATOM 3159 C C . LEU B 1 110 ? 9.727 -9.039 8.992 1 96.56 110 LEU B C 1
ATOM 3161 O O . LEU B 1 110 ? 8.805 -8.227 8.898 1 96.56 110 LEU B O 1
ATOM 3165 N N . ALA B 1 111 ? 10.664 -8.938 9.891 1 95.69 111 ALA B N 1
ATOM 3166 C CA . ALA B 1 111 ? 10.695 -7.828 10.836 1 95.69 111 ALA B CA 1
ATOM 3167 C C . ALA B 1 111 ? 10.812 -6.492 10.109 1 95.69 111 ALA B C 1
ATOM 3169 O O . ALA B 1 111 ? 10.281 -5.48 10.562 1 95.69 111 ALA B O 1
ATOM 3170 N N . ASP B 1 112 ? 11.531 -6.445 8.961 1 94.62 112 ASP B N 1
ATOM 3171 C CA . ASP B 1 112 ? 11.648 -5.23 8.164 1 94.62 112 ASP B CA 1
ATOM 3172 C C . ASP B 1 112 ? 10.289 -4.797 7.617 1 94.62 112 ASP B C 1
ATOM 3174 O O . ASP B 1 112 ? 9.938 -3.615 7.668 1 94.62 112 ASP B O 1
ATOM 3178 N N . TRP B 1 113 ? 9.586 -5.781 7.137 1 96.94 113 TRP B N 1
ATOM 3179 C CA . TRP B 1 113 ? 8.258 -5.512 6.586 1 96.94 113 TRP B CA 1
ATOM 3180 C C . TRP B 1 113 ? 7.324 -4.965 7.66 1 96.94 113 TRP B C 1
ATOM 3182 O O . TRP B 1 113 ? 6.668 -3.943 7.457 1 96.94 113 TRP B O 1
ATOM 3192 N N . HIS B 1 114 ? 7.312 -5.609 8.758 1 97.06 114 HIS B N 1
ATOM 3193 C CA . HIS B 1 114 ? 6.43 -5.203 9.844 1 97.06 114 HIS B CA 1
ATOM 3194 C C . HIS B 1 114 ? 6.762 -3.793 10.32 1 97.06 114 HIS B C 1
ATOM 3196 O O . HIS B 1 114 ? 5.859 -2.977 10.531 1 97.06 114 HIS B O 1
ATOM 3202 N N . TRP B 1 115 ? 8.023 -3.57 10.492 1 96.44 115 TRP B N 1
ATOM 3203 C CA . TRP B 1 115 ? 8.461 -2.252 10.945 1 96.44 115 TRP B CA 1
ATOM 3204 C C . TRP B 1 115 ? 8.039 -1.172 9.953 1 96.44 115 TRP B C 1
ATOM 3206 O O . TRP B 1 115 ? 7.438 -0.168 10.336 1 96.44 115 TRP B O 1
ATOM 3216 N N . GLY B 1 116 ? 8.336 -1.367 8.656 1 96.81 116 GLY B N 1
ATOM 3217 C CA . GLY B 1 116 ? 7.988 -0.407 7.617 1 96.81 116 GLY B CA 1
ATOM 3218 C C . GLY B 1 116 ? 6.496 -0.152 7.523 1 96.81 116 GLY B C 1
ATOM 3219 O O . GLY B 1 116 ? 6.062 0.998 7.43 1 96.81 116 GLY B O 1
ATOM 3220 N N . ILE B 1 117 ? 5.727 -1.21 7.57 1 98.31 117 ILE B N 1
ATOM 3221 C CA . ILE B 1 117 ? 4.277 -1.095 7.473 1 98.31 117 ILE B CA 1
ATOM 3222 C C . ILE B 1 117 ? 3.736 -0.328 8.672 1 98.31 117 ILE B C 1
ATOM 3224 O O . ILE B 1 117 ? 2.932 0.593 8.523 1 98.31 117 ILE B O 1
ATOM 3228 N N . ASP B 1 118 ? 4.18 -0.683 9.844 1 98.31 118 ASP B N 1
ATOM 3229 C CA . ASP B 1 118 ? 3.654 -0.081 11.062 1 98.31 118 ASP B CA 1
ATOM 3230 C C . ASP B 1 118 ? 3.965 1.413 11.117 1 98.31 118 ASP B C 1
ATOM 3232 O O . ASP B 1 118 ? 3.102 2.221 11.469 1 98.31 118 ASP B O 1
ATOM 3236 N N . VAL B 1 119 ? 5.141 1.757 10.742 1 98.19 119 VAL B N 1
ATOM 3237 C CA . VAL B 1 119 ? 5.539 3.156 10.859 1 98.19 119 VAL B CA 1
ATOM 3238 C C . VAL B 1 119 ? 4.961 3.959 9.695 1 98.19 119 VAL B C 1
ATOM 3240 O O . VAL B 1 119 ? 4.289 4.973 9.906 1 98.19 119 VAL B O 1
ATOM 3243 N N . ASN B 1 120 ? 5.168 3.506 8.492 1 98.31 120 ASN B N 1
ATOM 3244 C CA . ASN B 1 120 ? 4.906 4.316 7.309 1 98.31 120 ASN B CA 1
ATOM 3245 C C . ASN B 1 120 ? 3.422 4.324 6.953 1 98.31 120 ASN B C 1
ATOM 3247 O O . ASN B 1 120 ? 2.928 5.273 6.344 1 98.31 120 ASN B O 1
ATOM 3251 N N . VAL B 1 121 ? 2.727 3.23 7.277 1 98.81 121 VAL B N 1
ATOM 3252 C CA . VAL B 1 121 ? 1.337 3.121 6.848 1 98.81 121 VAL B CA 1
ATOM 3253 C C . VAL B 1 121 ? 0.411 3.254 8.055 1 98.81 121 VAL B C 1
ATOM 3255 O O . VAL B 1 121 ? -0.372 4.203 8.141 1 98.81 121 VAL B O 1
ATOM 3258 N N . VAL B 1 122 ? 0.593 2.387 9.016 1 98.88 122 VAL B N 1
ATOM 3259 C CA . VAL B 1 122 ? -0.283 2.389 10.18 1 98.88 122 VAL B CA 1
ATOM 3260 C C . VAL B 1 122 ? -0.119 3.699 10.945 1 98.88 122 VAL B C 1
ATOM 3262 O O . VAL B 1 122 ? -1.093 4.242 11.477 1 98.88 122 VAL B O 1
ATOM 3265 N N . GLY B 1 123 ? 1.088 4.199 11 1 98.88 123 GLY B N 1
ATOM 3266 C CA . GLY B 1 123 ? 1.316 5.496 11.617 1 98.88 123 GLY B CA 1
ATOM 3267 C C . GLY B 1 123 ? 0.473 6.602 11.008 1 98.88 123 GLY B C 1
ATOM 3268 O O . GLY B 1 123 ? -0.063 7.449 11.727 1 98.88 123 GLY B O 1
ATOM 3269 N N . VAL B 1 124 ? 0.367 6.641 9.703 1 98.94 124 VAL B N 1
ATOM 3270 C CA . VAL B 1 124 ? -0.456 7.625 9.008 1 98.94 124 VAL B CA 1
ATOM 3271 C C . VAL B 1 124 ? -1.926 7.41 9.359 1 98.94 124 VAL B C 1
ATOM 3273 O O . VAL B 1 124 ? -2.656 8.375 9.617 1 98.94 124 VAL B O 1
ATOM 3276 N N . ILE B 1 125 ? -2.369 6.156 9.398 1 98.88 125 ILE B N 1
ATOM 3277 C CA . ILE B 1 125 ? -3.74 5.809 9.758 1 98.88 125 ILE B CA 1
ATOM 3278 C C . ILE B 1 125 ? -4.051 6.312 11.164 1 98.88 125 ILE B C 1
ATOM 3280 O O . ILE B 1 125 ? -5.113 6.891 11.406 1 98.88 125 ILE B O 1
ATOM 3284 N N . HIS B 1 126 ? -3.107 6.113 12.07 1 98.94 126 HIS B N 1
ATOM 3285 C CA . HIS B 1 126 ? -3.273 6.594 13.438 1 98.94 126 HIS B CA 1
ATOM 3286 C C . HIS B 1 126 ? -3.43 8.109 13.477 1 98.94 126 HIS B C 1
ATOM 3288 O O . HIS B 1 126 ? -4.281 8.633 14.195 1 98.94 126 HIS B O 1
ATOM 3294 N N . GLY B 1 127 ? -2.598 8.797 12.719 1 98.94 127 GLY B N 1
ATOM 3295 C CA . GLY B 1 127 ? -2.705 10.242 12.656 1 98.94 127 GLY B CA 1
ATOM 3296 C C . GLY B 1 127 ? -4.055 10.719 12.141 1 98.94 127 GLY B C 1
ATOM 3297 O O . GLY B 1 127 ? -4.652 11.633 12.711 1 98.94 127 GLY B O 1
ATOM 3298 N N . ILE B 1 128 ? -4.516 10.086 11.102 1 98.88 128 ILE B N 1
ATOM 3299 C CA . ILE B 1 128 ? -5.812 10.43 10.531 1 98.88 128 ILE B CA 1
ATOM 3300 C C . ILE B 1 128 ? -6.914 10.195 11.562 1 98.88 128 ILE B C 1
ATOM 3302 O O . ILE B 1 128 ? -7.75 11.07 11.797 1 98.88 128 ILE B O 1
ATOM 3306 N N . LYS B 1 129 ? -6.902 9.039 12.148 1 98.56 129 LYS B N 1
ATOM 3307 C CA . LYS B 1 129 ? -7.941 8.672 13.109 1 98.56 129 LYS B CA 1
ATOM 3308 C C . LYS B 1 129 ? -7.949 9.625 14.305 1 98.56 129 LYS B C 1
ATOM 3310 O O . LYS B 1 129 ? -9.016 10.008 14.789 1 98.56 129 LYS B O 1
ATOM 3315 N N . ALA B 1 130 ? -6.828 10.047 14.758 1 98.88 130 ALA B N 1
ATOM 3316 C CA . ALA B 1 130 ? -6.723 10.859 15.969 1 98.88 130 ALA B CA 1
ATOM 3317 C C . ALA B 1 130 ? -7.062 12.32 15.672 1 98.88 130 ALA B C 1
ATOM 3319 O O . ALA B 1 130 ? -7.688 12.992 16.5 1 98.88 130 ALA B O 1
ATOM 3320 N N . PHE B 1 131 ? -6.695 12.859 14.516 1 98.94 131 PHE B N 1
ATOM 3321 C CA . PHE B 1 131 ? -6.672 14.312 14.352 1 98.94 131 PHE B CA 1
ATOM 3322 C C . PHE B 1 131 ? -7.816 14.773 13.461 1 98.94 131 PHE B C 1
ATOM 3324 O O . PHE B 1 131 ? -8.297 15.898 13.586 1 98.94 131 PHE B O 1
ATOM 3331 N N . VAL B 1 132 ? -8.258 13.938 12.5 1 98.88 132 VAL B N 1
ATOM 3332 C CA . VAL B 1 132 ? -9.25 14.383 11.523 1 98.88 132 VAL B CA 1
ATOM 3333 C C . VAL B 1 132 ? -10.531 14.789 12.242 1 98.88 132 VAL B C 1
ATOM 3335 O O . VAL B 1 132 ? -11.117 15.836 11.938 1 98.88 132 VAL B O 1
ATOM 3338 N N . PRO B 1 133 ? -11 13.992 13.25 1 98.62 133 PRO B N 1
ATOM 3339 C CA . PRO B 1 133 ? -12.211 14.43 13.961 1 98.62 133 PRO B CA 1
ATOM 3340 C C . PRO B 1 133 ? -12.055 15.812 14.594 1 98.62 133 PRO B C 1
ATOM 3342 O O . PRO B 1 133 ? -13.008 16.594 14.617 1 98.62 133 PRO B O 1
ATOM 3345 N N . ILE B 1 134 ? -10.914 16.125 15.094 1 98.75 134 ILE B N 1
ATOM 3346 C CA . ILE B 1 134 ? -10.633 17.438 15.695 1 98.75 134 ILE B CA 1
ATOM 3347 C C . ILE B 1 134 ? -10.727 18.516 14.633 1 98.75 134 ILE B C 1
ATOM 3349 O O . ILE B 1 134 ? -11.336 19.578 14.867 1 98.75 134 ILE B O 1
ATOM 3353 N N . LEU B 1 135 ? -10.125 18.297 13.484 1 98.69 135 LEU B N 1
ATOM 3354 C CA . LEU B 1 135 ? -10.164 19.25 12.375 1 98.69 135 LEU B CA 1
ATOM 3355 C C . LEU B 1 135 ? -11.586 19.453 11.891 1 98.69 135 LEU B C 1
ATOM 3357 O O . LEU B 1 135 ? -11.984 20.578 11.578 1 98.69 135 LEU B O 1
ATOM 3361 N N . LEU B 1 136 ? -12.32 18.391 11.797 1 98.38 136 LEU B N 1
ATOM 3362 C CA . LEU B 1 136 ? -13.695 18.469 11.32 1 98.38 136 LEU B CA 1
ATOM 3363 C C . LEU B 1 136 ? -14.562 19.281 12.281 1 98.38 136 LEU B C 1
ATOM 3365 O O . LEU B 1 136 ? -15.422 20.047 11.852 1 98.38 136 LEU B O 1
ATOM 3369 N N . GLU B 1 137 ? -14.344 19.047 13.547 1 97.75 137 GLU B N 1
ATOM 3370 C CA . GLU B 1 137 ? -15.078 19.828 14.547 1 97.75 137 GLU B CA 1
ATOM 3371 C C . GLU B 1 137 ? -14.812 21.328 14.375 1 97.75 137 GLU B C 1
ATOM 3373 O O . GLU B 1 137 ? -15.719 22.141 14.555 1 97.75 137 GLU B O 1
ATOM 3378 N N . ARG B 1 138 ? -13.695 21.703 14.039 1 95.69 138 ARG B N 1
ATOM 3379 C CA . ARG B 1 138 ? -13.328 23.094 13.789 1 95.69 138 ARG B CA 1
ATOM 3380 C C . ARG B 1 138 ? -13.898 23.578 12.461 1 95.69 138 ARG B C 1
ATOM 3382 O O . ARG B 1 138 ? -14.094 24.781 12.258 1 95.69 138 ARG B O 1
ATOM 3389 N N . GLY B 1 139 ? -14.016 22.656 11.484 1 96.75 139 GLY B N 1
ATOM 3390 C CA . GLY B 1 139 ? -14.617 22.953 10.195 1 96.75 139 GLY B CA 1
ATOM 3391 C C . GLY B 1 139 ? -13.609 23.328 9.133 1 96.75 139 GLY B C 1
ATOM 3392 O O . GLY B 1 139 ? -13.969 23.531 7.969 1 96.75 139 GLY B O 1
ATOM 3393 N N . GLU B 1 140 ? -12.383 23.453 9.523 1 96.56 140 GLU B N 1
ATOM 3394 C CA . GLU B 1 140 ? -11.297 23.75 8.594 1 96.56 140 GLU B CA 1
ATOM 3395 C C . GLU B 1 140 ? -9.984 23.141 9.07 1 96.56 140 GLU B C 1
ATOM 3397 O O . GLU B 1 140 ? -9.773 22.953 10.266 1 96.56 140 GLU B O 1
ATOM 3402 N N . GLY B 1 141 ? -9.133 22.812 8.156 1 98 141 GLY B N 1
ATOM 3403 C CA . GLY B 1 141 ? -7.828 22.25 8.484 1 98 141 GLY B CA 1
ATOM 3404 C C . GLY B 1 141 ? -7.215 21.469 7.336 1 98 141 GLY B C 1
ATOM 3405 O O . GLY B 1 141 ? -7.82 21.344 6.273 1 98 141 GLY B O 1
ATOM 3406 N N . HIS B 1 142 ? -5.992 21.094 7.527 1 98.69 142 HIS B N 1
ATOM 3407 C CA . HIS B 1 142 ? -5.234 20.406 6.484 1 98.69 142 HIS B CA 1
ATOM 3408 C C . HIS B 1 142 ? -4.531 19.172 7.031 1 98.69 142 HIS B C 1
ATOM 3410 O O . HIS B 1 142 ? -3.91 19.219 8.094 1 98.69 142 HIS B O 1
ATOM 3416 N N . VAL B 1 143 ? -4.707 18.109 6.348 1 98.88 143 VAL B N 1
ATOM 3417 C CA . VAL B 1 143 ? -3.945 16.891 6.617 1 98.88 143 VAL B CA 1
ATOM 3418 C C . VAL B 1 143 ? -2.934 16.656 5.496 1 98.88 143 VAL B C 1
ATOM 3420 O O . VAL B 1 143 ? -3.312 16.484 4.336 1 98.88 143 VAL B O 1
ATOM 3423 N N . VAL B 1 144 ? -1.671 16.688 5.812 1 98.94 144 VAL B N 1
ATOM 3424 C CA . VAL B 1 144 ? -0.596 16.438 4.859 1 98.94 144 VAL B CA 1
ATOM 3425 C C . VAL B 1 144 ? 0.037 15.07 5.133 1 98.94 144 VAL B C 1
ATOM 3427 O O . VAL B 1 144 ? 0.626 14.859 6.195 1 98.94 144 VAL B O 1
ATOM 3430 N N . ASN B 1 145 ? -0.129 14.125 4.227 1 98.94 145 ASN B N 1
ATOM 3431 C CA . ASN B 1 145 ? 0.547 12.836 4.312 1 98.94 145 ASN B CA 1
ATOM 3432 C C . ASN B 1 145 ? 1.782 12.789 3.418 1 98.94 145 ASN B C 1
ATOM 3434 O O . ASN B 1 145 ? 1.695 13.062 2.219 1 98.94 145 ASN B O 1
ATOM 3438 N N . THR B 1 146 ? 2.939 12.477 4.039 1 98.56 146 THR B N 1
ATOM 3439 C CA . THR B 1 146 ? 4.188 12.414 3.285 1 98.56 146 THR B CA 1
ATOM 3440 C C . THR B 1 146 ? 4.273 11.125 2.479 1 98.56 146 THR B C 1
ATOM 3442 O O . THR B 1 146 ? 4.281 10.031 3.049 1 98.56 146 THR B O 1
ATOM 3445 N N . CYS B 1 147 ? 4.32 11.289 1.239 1 97.44 147 CYS B N 1
ATOM 3446 C CA . CYS B 1 147 ? 4.469 10.195 0.29 1 97.44 147 CYS B CA 1
ATOM 3447 C C . CYS B 1 147 ? 5.852 10.211 -0.352 1 97.44 147 CYS B C 1
ATOM 3449 O O . CYS B 1 147 ? 6.824 10.648 0.267 1 97.44 147 CYS B O 1
ATOM 3451 N N . SER B 1 148 ? 6.047 9.586 -1.398 1 94.5 148 SER B N 1
ATOM 3452 C CA . SER B 1 148 ? 7.27 9.523 -2.193 1 94.5 148 SER B CA 1
ATOM 3453 C C . SER B 1 148 ? 6.977 9.055 -3.613 1 94.5 148 SER B C 1
ATOM 3455 O O . SER B 1 148 ? 6.113 8.195 -3.826 1 94.5 148 SER B O 1
ATOM 3457 N N . GLY B 1 149 ? 7.746 9.656 -4.527 1 92.81 149 GLY B N 1
ATOM 3458 C CA . GLY B 1 149 ? 7.637 9.109 -5.871 1 92.81 149 GLY B CA 1
ATOM 3459 C C . GLY B 1 149 ? 8.031 7.645 -5.945 1 92.81 149 GLY B C 1
ATOM 3460 O O . GLY B 1 149 ? 7.551 6.914 -6.812 1 92.81 149 GLY B O 1
ATOM 3461 N N . ASN B 1 150 ? 9.039 7.312 -5.051 1 91.75 150 ASN B N 1
ATOM 3462 C CA . ASN B 1 150 ? 9.375 5.902 -4.902 1 91.75 150 ASN B CA 1
ATOM 3463 C C . ASN B 1 150 ? 8.25 5.125 -4.227 1 91.75 150 ASN B C 1
ATOM 3465 O O . ASN B 1 150 ? 8.164 5.086 -3 1 91.75 150 ASN B O 1
ATOM 3469 N N . GLY B 1 151 ? 7.383 4.504 -5.066 1 92.81 151 GLY B N 1
ATOM 3470 C CA . GLY B 1 151 ? 6.215 3.801 -4.566 1 92.81 151 GLY B CA 1
ATOM 3471 C C . GLY B 1 151 ? 4.906 4.465 -4.953 1 92.81 151 GLY B C 1
ATOM 3472 O O . GLY B 1 151 ? 4.055 3.844 -5.594 1 92.81 151 GLY B O 1
ATOM 3473 N N . GLY B 1 152 ? 4.797 5.734 -4.645 1 94 152 GLY B N 1
ATOM 3474 C CA . GLY B 1 152 ? 3.594 6.457 -5.027 1 94 152 GLY B CA 1
ATOM 3475 C C . GLY B 1 152 ? 3.355 6.465 -6.523 1 94 152 GLY B C 1
ATOM 3476 O O . GLY B 1 152 ? 2.219 6.328 -6.98 1 94 152 GLY B O 1
ATOM 3477 N N . PHE B 1 153 ? 4.41 6.668 -7.285 1 94.12 153 PHE B N 1
ATOM 3478 C CA . PHE B 1 153 ? 4.297 6.594 -8.734 1 94.12 153 PHE B CA 1
ATOM 3479 C C . PHE B 1 153 ? 4.672 5.207 -9.242 1 94.12 153 PHE B C 1
ATOM 3481 O O . PHE B 1 153 ? 3.873 4.543 -9.898 1 94.12 153 PHE B O 1
ATOM 3488 N N . ALA B 1 154 ? 5.816 4.816 -8.906 1 93.38 154 ALA B N 1
ATOM 3489 C CA . ALA B 1 154 ? 6.363 3.492 -9.18 1 93.38 154 ALA B CA 1
ATOM 3490 C C . ALA B 1 154 ? 7.555 3.189 -8.273 1 93.38 154 ALA B C 1
ATOM 3492 O O . ALA B 1 154 ? 8.219 4.105 -7.785 1 93.38 154 ALA B O 1
ATOM 3493 N N . PRO B 1 155 ? 7.773 1.865 -8.023 1 93.12 155 PRO B N 1
ATOM 3494 C CA . PRO B 1 155 ? 8.969 1.565 -7.223 1 93.12 155 PRO B CA 1
ATOM 3495 C C . PRO B 1 155 ? 10.266 1.751 -8.008 1 93.12 155 PRO B C 1
ATOM 3497 O O . PRO B 1 155 ? 10.312 1.456 -9.203 1 93.12 155 PRO B O 1
ATOM 3500 N N . ILE B 1 156 ? 11.266 2.301 -7.246 1 83.69 156 ILE B N 1
ATOM 3501 C CA . ILE B 1 156 ? 12.625 2.119 -7.742 1 83.69 156 ILE B CA 1
ATOM 3502 C C . ILE B 1 156 ? 13.031 0.65 -7.617 1 83.69 156 ILE B C 1
ATOM 3504 O O . ILE B 1 156 ? 13.102 0.111 -6.512 1 83.69 156 ILE B O 1
ATOM 3508 N N . ALA B 1 157 ? 13.156 0.071 -8.711 1 74.44 157 ALA B N 1
ATOM 3509 C CA . ALA B 1 157 ? 13.234 -1.387 -8.672 1 74.44 157 ALA B CA 1
ATOM 3510 C C . ALA B 1 157 ? 14.688 -1.856 -8.695 1 74.44 157 ALA B C 1
ATOM 3512 O O . ALA B 1 157 ? 14.992 -2.973 -8.273 1 74.44 157 ALA B O 1
ATOM 3513 N N . ARG B 1 158 ? 15.523 -1.038 -9.211 1 79.75 158 ARG B N 1
ATOM 3514 C CA . ARG B 1 158 ? 16.938 -1.379 -9.203 1 79.75 158 ARG B CA 1
ATOM 3515 C C . ARG B 1 158 ? 17.75 -0.35 -8.414 1 79.75 158 ARG B C 1
ATOM 3517 O O . ARG B 1 158 ? 17.641 0.853 -8.664 1 79.75 158 ARG B O 1
ATOM 3524 N N . GLY B 1 159 ? 18.484 -0.912 -7.445 1 73.12 159 GLY B N 1
ATOM 3525 C CA . GLY B 1 159 ? 19.219 -0.042 -6.547 1 73.12 159 GLY B CA 1
ATOM 3526 C C . GLY B 1 159 ? 20.438 0.588 -7.195 1 73.12 159 GLY B C 1
ATOM 3527 O O . GLY B 1 159 ? 20.875 0.167 -8.273 1 73.12 159 GLY B O 1
ATOM 3528 N N . ALA B 1 160 ? 20.953 1.64 -6.609 1 62.44 160 ALA B N 1
ATOM 3529 C CA . ALA B 1 160 ? 22.109 2.4 -7.074 1 62.44 160 ALA B CA 1
ATOM 3530 C C . ALA B 1 160 ? 23.344 1.516 -7.164 1 62.44 160 ALA B C 1
ATOM 3532 O O . ALA B 1 160 ? 24.266 1.803 -7.93 1 62.44 160 ALA B O 1
ATOM 3533 N N . MET B 1 161 ? 23.375 0.469 -6.508 1 61.5 161 MET B N 1
ATOM 3534 C CA . MET B 1 161 ? 24.578 -0.337 -6.457 1 61.5 161 MET B CA 1
ATOM 3535 C C . MET B 1 161 ? 24.453 -1.565 -7.352 1 61.5 161 MET B C 1
ATOM 3537 O O . MET B 1 161 ? 25.203 -2.535 -7.191 1 61.5 161 MET B O 1
ATOM 3541 N N . GLY B 1 162 ? 23.578 -1.449 -8.273 1 64.31 162 GLY B N 1
ATOM 3542 C CA . GLY B 1 162 ? 23.391 -2.58 -9.172 1 64.31 162 GLY B CA 1
ATOM 3543 C C . GLY B 1 162 ? 22.625 -3.723 -8.555 1 64.31 162 GLY B C 1
ATOM 3544 O O . GLY B 1 162 ? 22.281 -4.691 -9.234 1 64.31 162 GLY B O 1
ATOM 3545 N N . GLY B 1 163 ? 22.422 -3.631 -7.27 1 77.62 163 GLY B N 1
ATOM 3546 C CA . GLY B 1 163 ? 21.656 -4.68 -6.617 1 77.62 163 GLY B CA 1
ATOM 3547 C C . GLY B 1 163 ? 20.172 -4.348 -6.492 1 77.62 163 GLY B C 1
ATOM 3548 O O . GLY B 1 163 ? 19.719 -3.348 -7.043 1 77.62 163 GLY B O 1
ATOM 3549 N N . PRO B 1 164 ? 19.469 -5.336 -5.945 1 85 164 PRO B N 1
ATOM 3550 C CA . PRO B 1 164 ? 18.031 -5.09 -5.773 1 85 164 PRO B CA 1
ATOM 3551 C C . PRO B 1 164 ? 17.75 -3.893 -4.875 1 85 164 PRO B C 1
ATOM 3553 O O . PRO B 1 164 ? 18.469 -3.666 -3.893 1 85 164 PRO B O 1
ATOM 3556 N N . ALA B 1 165 ? 16.812 -3.09 -5.32 1 84.75 165 ALA B N 1
ATOM 3557 C CA . ALA B 1 165 ? 16.359 -1.986 -4.473 1 84.75 165 ALA B CA 1
ATOM 3558 C C . ALA B 1 165 ? 15.453 -2.488 -3.35 1 84.75 165 ALA B C 1
ATOM 3560 O O . ALA B 1 165 ? 14.977 -3.623 -3.391 1 84.75 165 ALA B O 1
ATOM 3561 N N . MET B 1 166 ? 15.273 -1.553 -2.4 1 86.25 166 MET B N 1
ATOM 3562 C CA . MET B 1 166 ? 14.375 -1.882 -1.291 1 86.25 166 MET B CA 1
ATOM 3563 C C . MET B 1 166 ? 12.938 -2.012 -1.771 1 86.25 166 MET B C 1
ATOM 3565 O O . MET B 1 166 ? 12.492 -1.247 -2.629 1 86.25 166 MET B O 1
ATOM 3569 N N . ALA B 1 167 ? 12.312 -2.98 -1.207 1 92.12 167 ALA B N 1
ATOM 3570 C CA . ALA B 1 167 ? 10.938 -3.215 -1.626 1 92.12 167 ALA B CA 1
ATOM 3571 C C . ALA B 1 167 ? 9.945 -2.727 -0.567 1 92.12 167 ALA B C 1
ATOM 3573 O O . ALA B 1 167 ? 8.82 -2.338 -0.889 1 92.12 167 ALA B O 1
ATOM 3574 N N . VAL B 1 168 ? 10.391 -2.637 0.682 1 95.38 168 VAL B N 1
ATOM 3575 C CA . VAL B 1 168 ? 9.508 -2.314 1.796 1 95.38 168 VAL B CA 1
ATOM 3576 C C . VAL B 1 168 ? 9.016 -0.875 1.664 1 95.38 168 VAL B C 1
ATOM 3578 O O . VAL B 1 168 ? 7.809 -0.624 1.658 1 95.38 168 VAL B O 1
ATOM 3581 N N . TYR B 1 169 ? 9.938 0.034 1.482 1 94.56 169 TYR B N 1
ATOM 3582 C CA . TYR B 1 169 ? 9.625 1.461 1.484 1 94.56 169 TYR B CA 1
ATOM 3583 C C . TYR B 1 169 ? 8.672 1.814 0.352 1 94.56 169 TYR B C 1
ATOM 3585 O O . TYR B 1 169 ? 7.598 2.371 0.589 1 94.56 169 TYR B O 1
ATOM 3593 N N . PRO B 1 170 ? 8.969 1.448 -0.903 1 95.06 170 PRO B N 1
ATOM 3594 C CA . PRO B 1 170 ? 8.062 1.842 -1.98 1 95.06 170 PRO B CA 1
ATOM 3595 C C . PRO B 1 170 ? 6.656 1.272 -1.803 1 95.06 170 PRO B C 1
ATOM 3597 O O . PRO B 1 170 ? 5.668 1.94 -2.123 1 95.06 170 PRO B O 1
ATOM 3600 N N . MET B 1 171 ? 6.582 0.061 -1.363 1 97.12 171 MET B N 1
ATOM 3601 C CA . MET B 1 171 ? 5.266 -0.535 -1.144 1 97.12 171 MET B CA 1
ATOM 3602 C C . MET B 1 171 ? 4.457 0.285 -0.143 1 97.12 171 MET B C 1
ATOM 3604 O O . MET B 1 171 ? 3.271 0.538 -0.357 1 97.12 171 MET B O 1
ATOM 3608 N N . THR B 1 172 ? 5.047 0.72 0.92 1 98.06 172 THR B N 1
ATOM 3609 C CA . THR B 1 172 ? 4.348 1.492 1.941 1 98.06 172 THR B CA 1
ATOM 3610 C C . THR B 1 172 ? 3.916 2.85 1.393 1 98.06 172 THR B C 1
ATOM 3612 O O . THR B 1 172 ? 2.842 3.35 1.733 1 98.06 172 THR B O 1
ATOM 3615 N N . LYS B 1 173 ? 4.73 3.434 0.58 1 97.62 173 LYS B N 1
ATOM 3616 C CA . LYS B 1 173 ? 4.395 4.758 0.06 1 97.62 173 LYS B CA 1
ATOM 3617 C C . LYS B 1 173 ? 3.311 4.668 -1.009 1 97.62 173 LYS B C 1
ATOM 3619 O O . LYS B 1 173 ? 2.482 5.574 -1.137 1 97.62 173 LYS B O 1
ATOM 3624 N N . ALA B 1 174 ? 3.246 3.555 -1.715 1 98.25 174 ALA B N 1
ATOM 3625 C CA . ALA B 1 174 ? 2.092 3.305 -2.574 1 98.25 174 ALA B CA 1
ATOM 3626 C C . ALA B 1 174 ? 0.805 3.236 -1.756 1 98.25 174 ALA B C 1
ATOM 3628 O O . ALA B 1 174 ? -0.218 3.803 -2.148 1 98.25 174 ALA B O 1
ATOM 3629 N N . ALA B 1 175 ? 0.855 2.543 -0.682 1 98.69 175 ALA B N 1
ATOM 3630 C CA . ALA B 1 175 ? -0.287 2.439 0.223 1 98.69 175 ALA B CA 1
ATOM 3631 C C . ALA B 1 175 ? -0.712 3.816 0.727 1 98.69 175 ALA B C 1
ATOM 3633 O O . ALA B 1 175 ? -1.903 4.137 0.752 1 98.69 175 ALA B O 1
ATOM 3634 N N . VAL B 1 176 ? 0.242 4.648 1.096 1 98.81 176 VAL B N 1
ATOM 3635 C CA . VAL B 1 176 ? -0.037 5.961 1.666 1 98.81 176 VAL B CA 1
ATOM 3636 C C . VAL B 1 176 ? -0.687 6.855 0.611 1 98.81 176 VAL B C 1
ATOM 3638 O O . VAL B 1 176 ? -1.6 7.625 0.918 1 98.81 176 VAL B O 1
ATOM 3641 N N . LEU B 1 177 ? -0.188 6.762 -0.607 1 98.62 177 LEU B N 1
ATOM 3642 C CA . LEU B 1 177 ? -0.835 7.559 -1.645 1 98.62 177 LEU B CA 1
ATOM 3643 C C . LEU B 1 177 ? -2.301 7.16 -1.797 1 98.62 177 LEU B C 1
ATOM 3645 O O . LEU B 1 177 ? -3.182 8.023 -1.814 1 98.62 177 LEU B O 1
ATOM 3649 N N . CYS B 1 178 ? -2.559 5.863 -1.926 1 97.75 178 CYS B N 1
ATOM 3650 C CA . CYS B 1 178 ? -3.928 5.391 -2.098 1 97.75 178 CYS B CA 1
ATOM 3651 C C . CYS B 1 178 ? -4.801 5.801 -0.918 1 97.75 178 CYS B C 1
ATOM 3653 O O . CYS B 1 178 ? -5.941 6.23 -1.104 1 97.75 178 CYS B O 1
ATOM 3655 N N . LEU B 1 179 ? -4.242 5.695 0.224 1 97.38 179 LEU B N 1
ATOM 3656 C CA . LEU B 1 179 ? -4.902 6.117 1.454 1 97.38 179 LEU B CA 1
ATOM 3657 C C . LEU B 1 179 ? -5.25 7.602 1.406 1 97.38 179 LEU B C 1
ATOM 3659 O O . LEU B 1 179 ? -6.34 8 1.818 1 97.38 179 LEU B O 1
ATOM 3663 N N . THR B 1 180 ? -4.383 8.398 0.981 1 98.44 180 THR B N 1
ATOM 3664 C CA . THR B 1 180 ? -4.562 9.844 0.923 1 98.44 180 THR B CA 1
ATOM 3665 C C . THR B 1 180 ? -5.625 10.219 -0.11 1 98.44 180 THR B C 1
ATOM 3667 O O . THR B 1 180 ? -6.402 11.148 0.1 1 98.44 180 THR B O 1
ATOM 3670 N N . GLU B 1 181 ? -5.629 9.523 -1.236 1 97.31 181 GLU B N 1
ATOM 3671 C CA . GLU B 1 181 ? -6.664 9.719 -2.246 1 97.31 181 GLU B CA 1
ATOM 3672 C C . GLU B 1 181 ? -8.055 9.438 -1.677 1 97.31 181 GLU B C 1
ATOM 3674 O O . GLU B 1 181 ? -8.992 10.195 -1.924 1 97.31 181 GLU B O 1
ATOM 3679 N N . SER B 1 182 ? -8.188 8.336 -0.958 1 96.12 182 SER B N 1
ATOM 3680 C CA . SER B 1 182 ? -9.453 8.023 -0.305 1 96.12 182 SER B CA 1
ATOM 3681 C C . SER B 1 182 ? -9.836 9.102 0.706 1 96.12 182 SER B C 1
ATOM 3683 O O . SER B 1 182 ? -11 9.5 0.788 1 96.12 182 SER B O 1
ATOM 3685 N N . LEU B 1 183 ? -8.867 9.547 1.434 1 97.62 183 LEU B N 1
ATOM 3686 C CA . LEU B 1 183 ? -9.102 10.594 2.428 1 97.62 183 LEU B CA 1
ATOM 3687 C C . LEU B 1 183 ? -9.625 11.859 1.769 1 97.62 183 LEU B C 1
ATOM 3689 O O . LEU B 1 183 ? -10.547 12.5 2.285 1 97.62 183 LEU B O 1
ATOM 3693 N N . TYR B 1 184 ? -8.992 12.234 0.688 1 97 184 TYR B N 1
ATOM 3694 C CA . TYR B 1 184 ? -9.422 13.406 -0.07 1 97 184 TYR B CA 1
ATOM 3695 C C . TYR B 1 184 ? -10.922 13.367 -0.34 1 97 184 TYR B C 1
ATOM 3697 O O . TYR B 1 184 ? -11.641 14.32 -0.034 1 97 184 TYR B O 1
ATOM 3705 N N . THR B 1 185 ? -11.383 12.273 -0.835 1 94.94 185 THR B N 1
ATOM 3706 C CA . THR B 1 185 ? -12.781 12.117 -1.196 1 94.94 185 THR B CA 1
ATOM 3707 C C . THR B 1 185 ? -13.664 12.117 0.049 1 94.94 185 THR B C 1
ATOM 3709 O O . THR B 1 185 ? -14.711 12.766 0.075 1 94.94 185 THR B O 1
ATOM 3712 N N . HIS B 1 186 ? -13.273 11.367 1.041 1 95.75 186 HIS B N 1
ATOM 3713 C CA . HIS B 1 186 ? -14.055 11.305 2.27 1 95.75 186 HIS B CA 1
ATOM 3714 C C . HIS B 1 186 ? -14.211 12.688 2.895 1 95.75 186 HIS B C 1
ATOM 3716 O O . HIS B 1 186 ? -15.297 13.047 3.355 1 95.75 186 HIS B O 1
ATOM 3722 N N . LEU B 1 187 ? -13.141 13.445 2.902 1 96.62 187 LEU B N 1
ATOM 3723 C CA . LEU B 1 187 ? -13.203 14.781 3.48 1 96.62 187 LEU B CA 1
ATOM 3724 C C . LEU B 1 187 ? -14.102 15.695 2.65 1 96.62 187 LEU B C 1
ATOM 3726 O O . LEU B 1 187 ? -14.852 16.5 3.201 1 96.62 187 LEU B O 1
ATOM 3730 N N . GLU B 1 188 ? -14.016 15.57 1.376 1 93.62 188 GLU B N 1
ATOM 3731 C CA . GLU B 1 188 ? -14.906 16.344 0.514 1 93.62 188 GLU B CA 1
ATOM 3732 C C . GLU B 1 188 ? -16.375 16.078 0.843 1 93.62 188 GLU B C 1
ATOM 3734 O O . GLU B 1 188 ? -17.203 16.984 0.81 1 93.62 188 GLU B O 1
ATOM 3739 N N . MET B 1 189 ? -16.688 14.906 1.197 1 92.69 189 MET B N 1
ATOM 3740 C CA . MET B 1 189 ? -18.062 14.477 1.44 1 92.69 189 MET B CA 1
ATOM 3741 C C . MET B 1 189 ? -18.594 15.078 2.734 1 92.69 189 MET B C 1
ATOM 3743 O O . MET B 1 189 ? -19.797 15.078 2.969 1 92.69 189 MET B O 1
ATOM 3747 N N . THR B 1 190 ? -17.734 15.555 3.527 1 94.25 190 THR B N 1
ATOM 3748 C CA . THR B 1 190 ? -18.172 16.109 4.805 1 94.25 190 THR B CA 1
ATOM 3749 C C . THR B 1 190 ? -18.766 17.5 4.617 1 94.25 190 THR B C 1
ATOM 3751 O O . THR B 1 190 ? -19.469 18 5.488 1 94.25 190 THR B O 1
ATOM 3754 N N . GLY B 1 191 ? -18.359 18.156 3.514 1 94.38 191 GLY B N 1
ATOM 3755 C CA . GLY B 1 191 ? -18.812 19.516 3.264 1 94.38 191 GLY B CA 1
ATOM 3756 C C . GLY B 1 191 ? -18.047 20.547 4.066 1 94.38 191 GLY B C 1
ATOM 3757 O O . GLY B 1 191 ? -18.406 21.734 4.059 1 94.38 191 GLY B O 1
ATOM 3758 N N . THR B 1 192 ? -17.109 20.141 4.797 1 96.25 192 THR B N 1
ATOM 3759 C CA . THR B 1 192 ? -16.266 21.078 5.539 1 96.25 192 THR B CA 1
ATOM 3760 C C . THR B 1 192 ? -15.094 21.547 4.688 1 96.25 192 THR B C 1
ATOM 3762 O O . THR B 1 192 ? -14.977 21.172 3.52 1 96.25 192 THR B O 1
ATOM 3765 N N . ARG B 1 193 ? -14.242 22.406 5.293 1 96.5 193 ARG B N 1
ATOM 3766 C CA . ARG B 1 193 ? -13.07 22.906 4.586 1 96.5 193 ARG B CA 1
ATOM 3767 C C . ARG B 1 193 ? -11.805 22.188 5.031 1 96.5 193 ARG B C 1
ATOM 3769 O O . ARG B 1 193 ? -10.703 22.734 4.953 1 96.5 193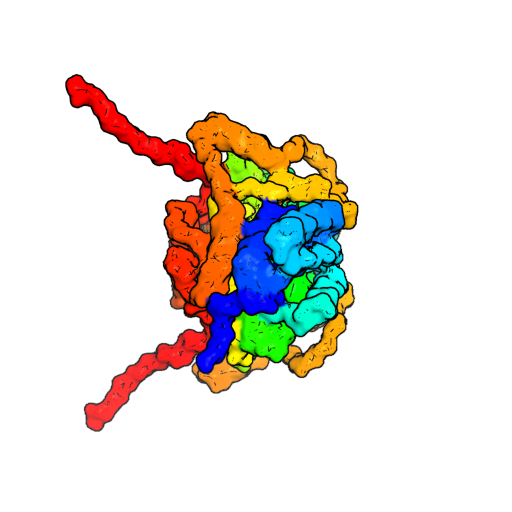 ARG B O 1
ATOM 3776 N N . VAL B 1 194 ? -11.953 21.016 5.578 1 98 194 VAL B N 1
ATOM 3777 C CA . VAL B 1 194 ? -10.805 20.156 5.875 1 98 194 VAL B CA 1
ATOM 3778 C C . VAL B 1 194 ? -10.328 19.469 4.602 1 98 194 VAL B C 1
ATOM 3780 O O . VAL B 1 194 ? -11.133 18.906 3.852 1 98 194 VAL B O 1
ATOM 3783 N N . ARG B 1 195 ? -9 19.547 4.336 1 97.62 195 ARG B N 1
ATOM 3784 C CA . ARG B 1 195 ? -8.438 19.078 3.076 1 97.62 195 ARG B CA 1
ATOM 3785 C C . ARG B 1 195 ? -7.312 18.078 3.322 1 97.62 195 ARG B C 1
ATOM 3787 O O . ARG B 1 195 ? -6.637 18.141 4.352 1 97.62 195 ARG B O 1
ATOM 3794 N N . ALA B 1 196 ? -7.184 17.172 2.377 1 98.25 196 ALA B N 1
ATOM 3795 C CA . ALA B 1 196 ? -6.074 16.234 2.369 1 98.25 196 ALA B CA 1
ATOM 3796 C C . ALA B 1 196 ? -5.066 16.578 1.278 1 98.25 196 ALA B C 1
ATOM 3798 O O . ALA B 1 196 ? -5.445 16.969 0.172 1 98.25 196 ALA B O 1
ATOM 3799 N N . HIS B 1 197 ? -3.807 16.422 1.599 1 98.62 197 HIS B N 1
ATOM 3800 C CA . HIS B 1 197 ? -2.701 16.703 0.688 1 98.62 197 HIS B CA 1
ATOM 3801 C C . HIS B 1 197 ? -1.7 15.547 0.67 1 98.62 197 HIS B C 1
ATOM 3803 O O . HIS B 1 197 ? -1.405 14.961 1.713 1 98.62 197 HIS B O 1
ATOM 3809 N N . ALA B 1 198 ? -1.233 15.234 -0.541 1 98.62 198 ALA B N 1
ATOM 3810 C CA . ALA B 1 198 ? -0.145 14.273 -0.694 1 98.62 198 ALA B CA 1
ATOM 3811 C C . ALA B 1 198 ? 1.177 14.977 -0.978 1 98.62 198 ALA B C 1
ATOM 3813 O O . ALA B 1 198 ? 1.349 15.586 -2.035 1 98.62 198 ALA B O 1
ATOM 3814 N N . LEU B 1 199 ? 2.088 14.891 -0.048 1 98.62 199 LEU B N 1
ATOM 3815 C CA . LEU B 1 199 ? 3.398 15.516 -0.216 1 98.62 199 LEU B CA 1
ATOM 3816 C C . LEU B 1 199 ? 4.379 14.547 -0.87 1 98.62 199 LEU B C 1
ATOM 3818 O O . LEU B 1 199 ? 4.566 13.43 -0.39 1 98.62 199 LEU B O 1
ATOM 3822 N N . PHE B 1 200 ? 4.957 14.914 -1.932 1 96.88 200 PHE B N 1
ATOM 3823 C CA . PHE B 1 200 ? 6.02 14.188 -2.613 1 96.88 200 PHE B CA 1
ATOM 3824 C C . PHE B 1 200 ? 7.316 14.984 -2.6 1 96.88 200 PHE B C 1
ATOM 3826 O O . PHE B 1 200 ? 7.605 15.727 -3.539 1 96.88 200 PHE B O 1
ATOM 3833 N N . PRO B 1 201 ? 8.086 14.734 -1.489 1 93.88 201 PRO B N 1
ATOM 3834 C CA . PRO B 1 201 ? 9.375 15.43 -1.521 1 93.88 201 PRO B CA 1
ATOM 3835 C C . PRO B 1 201 ? 10.211 15.062 -2.746 1 93.88 201 PRO B C 1
ATOM 3837 O O . PRO B 1 201 ? 10.391 13.883 -3.045 1 93.88 201 PRO B O 1
ATOM 3840 N N . GLY B 1 202 ? 10.578 16 -3.422 1 84.94 202 GLY B N 1
ATOM 3841 C CA . GLY B 1 202 ? 11.281 15.766 -4.672 1 84.94 202 GLY B CA 1
ATOM 3842 C C . GLY B 1 202 ? 12.789 15.836 -4.535 1 84.94 202 GLY B C 1
ATOM 3843 O O . GLY B 1 202 ? 13.305 16.453 -3.6 1 84.94 202 GLY B O 1
ATOM 3844 N N . GLY B 1 203 ? 13.484 15.086 -5.426 1 80.06 203 GLY B N 1
ATOM 3845 C CA . GLY B 1 203 ? 14.938 15.156 -5.492 1 80.06 203 GLY B CA 1
ATOM 3846 C C . GLY B 1 203 ? 15.625 14.219 -4.523 1 80.06 203 GLY B C 1
ATOM 3847 O O . GLY B 1 203 ? 15 13.281 -4.012 1 80.06 203 GLY B O 1
ATOM 3848 N N . PHE B 1 204 ? 16.922 14.352 -4.43 1 82.25 204 PHE B N 1
ATOM 3849 C CA . PHE B 1 204 ? 17.75 13.609 -3.479 1 82.25 204 PHE B CA 1
ATOM 3850 C C . PHE B 1 204 ? 17.875 14.375 -2.166 1 82.25 204 PHE B C 1
ATOM 3852 O O . PHE B 1 204 ? 18.391 15.492 -2.141 1 82.25 204 PHE B O 1
ATOM 3859 N N . LEU B 1 205 ? 17.312 13.773 -1.171 1 86.38 205 LEU B N 1
ATOM 3860 C CA . LEU B 1 205 ? 17.219 14.492 0.097 1 86.38 205 LEU B CA 1
ATOM 3861 C C . LEU B 1 205 ? 18.172 13.891 1.128 1 86.38 205 LEU B C 1
ATOM 3863 O O . LEU B 1 205 ? 18.297 12.664 1.224 1 86.38 205 LEU B O 1
ATOM 3867 N N . ASN B 1 206 ? 18.812 14.773 1.71 1 85.12 206 ASN B N 1
ATOM 3868 C CA . ASN B 1 206 ? 19.625 14.344 2.846 1 85.12 206 ASN B CA 1
ATOM 3869 C C . ASN B 1 206 ? 18.797 14.242 4.121 1 85.12 206 ASN B C 1
ATOM 3871 O O . ASN B 1 206 ? 18.625 15.227 4.84 1 85.12 206 ASN B O 1
ATOM 3875 N N . THR B 1 207 ? 18.328 13.078 4.34 1 83.12 207 THR B N 1
ATOM 3876 C CA . THR B 1 207 ? 17.484 12.828 5.512 1 83.12 207 THR B CA 1
ATOM 3877 C C . THR B 1 207 ? 17.953 11.57 6.238 1 83.12 207 THR B C 1
ATOM 3879 O O . THR B 1 207 ? 18.719 10.773 5.691 1 83.12 207 THR B O 1
ATOM 3882 N N . GLY B 1 208 ? 17.516 11.492 7.426 1 75.56 208 GLY B N 1
ATOM 3883 C CA . GLY B 1 208 ? 17.859 10.32 8.219 1 75.56 208 GLY B CA 1
ATOM 3884 C C . GLY B 1 208 ? 17.219 9.047 7.711 1 75.56 208 GLY B C 1
ATOM 3885 O O . GLY B 1 208 ? 17.5 7.961 8.219 1 75.56 208 GLY B O 1
ATOM 3886 N N . ILE B 1 209 ? 16.453 9.125 6.645 1 77.06 209 ILE B N 1
ATOM 3887 C CA . ILE B 1 209 ? 15.711 7.969 6.164 1 77.06 209 ILE B CA 1
ATOM 3888 C C . ILE B 1 209 ? 16.672 6.91 5.633 1 77.06 209 ILE B C 1
ATOM 3890 O O . ILE B 1 209 ? 16.391 5.715 5.684 1 77.06 209 ILE B O 1
ATOM 3894 N N . TRP B 1 210 ? 17.828 7.305 5.234 1 77.75 210 TRP B N 1
ATOM 3895 C CA . TRP B 1 210 ? 18.828 6.406 4.66 1 77.75 210 TRP B CA 1
ATOM 3896 C C . TRP B 1 210 ? 19.453 5.527 5.738 1 77.75 210 TRP B C 1
ATOM 3898 O O . TRP B 1 210 ? 20 4.469 5.441 1 77.75 210 TRP B O 1
ATOM 3908 N N . GLU B 1 211 ? 19.375 6.047 6.93 1 81.69 211 GLU B N 1
ATOM 3909 C CA . GLU B 1 211 ? 20.016 5.352 8.047 1 81.69 211 GLU B CA 1
ATOM 3910 C C . GLU B 1 211 ? 19.016 5.094 9.172 1 81.69 211 GLU B C 1
ATOM 3912 O O . GLU B 1 211 ? 19.375 5.141 10.352 1 81.69 211 GLU B O 1
ATOM 3917 N N . SER B 1 212 ? 17.844 4.906 8.797 1 82.25 212 SER B N 1
ATOM 3918 C CA . SER B 1 212 ? 16.766 4.703 9.773 1 82.25 212 SER B CA 1
ATOM 3919 C C . SER B 1 212 ? 17.016 3.463 10.625 1 82.25 212 SER B C 1
ATOM 3921 O O . SER B 1 212 ? 16.516 3.355 11.742 1 82.25 212 SER B O 1
ATOM 3923 N N . TRP B 1 213 ? 17.812 2.559 10.125 1 82.81 213 TRP B N 1
ATOM 3924 C CA . TRP B 1 213 ? 18.094 1.313 10.836 1 82.81 213 TRP B CA 1
ATOM 3925 C C . TRP B 1 213 ? 18.766 1.59 12.18 1 82.81 213 TRP B C 1
ATOM 3927 O O . TRP B 1 213 ? 18.672 0.776 13.102 1 82.81 213 TRP B O 1
ATOM 3937 N N . ARG B 1 214 ? 19.328 2.773 12.344 1 82.44 214 ARG B N 1
ATOM 3938 C CA . ARG B 1 214 ? 20.031 3.129 13.578 1 82.44 214 ARG B CA 1
ATOM 3939 C C . ARG B 1 214 ? 19.047 3.291 14.734 1 82.44 214 ARG B C 1
ATOM 3941 O O . ARG B 1 214 ? 19.438 3.211 15.898 1 82.44 214 ARG B O 1
ATOM 3948 N N . HIS B 1 215 ? 17.781 3.492 14.359 1 86.19 215 HIS B N 1
ATOM 3949 C CA . HIS B 1 215 ? 16.812 3.814 15.398 1 86.19 215 HIS B CA 1
ATOM 3950 C C . HIS B 1 215 ? 15.664 2.807 15.414 1 86.19 215 HIS B C 1
ATOM 3952 O O . HIS B 1 215 ? 14.562 3.115 15.867 1 86.19 215 HIS B O 1
ATOM 3958 N N . ARG B 1 216 ? 15.984 1.664 14.859 1 89.81 216 ARG B N 1
ATOM 3959 C CA . ARG B 1 216 ? 15 0.591 14.859 1 89.81 216 ARG B CA 1
ATOM 3960 C C . ARG B 1 216 ? 14.656 0.171 16.281 1 89.81 216 ARG B C 1
ATOM 3962 O O . ARG B 1 216 ? 15.531 -0.245 17.047 1 89.81 216 ARG B O 1
ATOM 3969 N N . PRO B 1 217 ? 13.398 0.29 16.656 1 91.75 217 PRO B N 1
ATOM 3970 C CA . PRO B 1 217 ? 13.016 -0.113 18.016 1 91.75 217 PRO B CA 1
ATOM 3971 C C . PRO B 1 217 ? 13.195 -1.609 18.266 1 91.75 217 PRO B C 1
ATOM 3973 O O . PRO B 1 217 ? 13.07 -2.408 17.328 1 91.75 217 PRO B O 1
ATOM 3976 N N . GLN B 1 218 ? 13.336 -1.97 19.516 1 92.69 218 GLN B N 1
ATOM 3977 C CA . GLN B 1 218 ? 13.602 -3.35 19.922 1 92.69 218 GLN B CA 1
ATOM 3978 C C . GLN B 1 218 ? 12.445 -4.266 19.5 1 92.69 218 GLN B C 1
ATOM 3980 O O . GLN B 1 218 ? 12.672 -5.422 19.141 1 92.69 218 GLN B O 1
ATOM 3985 N N . ARG B 1 219 ? 11.289 -3.799 19.516 1 93.56 219 ARG B N 1
ATOM 3986 C CA . ARG B 1 219 ? 10.125 -4.617 19.188 1 93.56 219 ARG B CA 1
ATOM 3987 C C . ARG B 1 219 ? 10.156 -5.055 17.719 1 93.56 219 ARG B C 1
ATOM 3989 O O . ARG B 1 219 ? 9.469 -6 17.328 1 93.56 219 ARG B O 1
ATOM 3996 N N . TYR B 1 220 ? 10.969 -4.367 16.953 1 94.31 220 TYR B N 1
ATOM 3997 C CA . TYR B 1 220 ? 11.117 -4.719 15.547 1 94.31 220 TYR B CA 1
ATOM 3998 C C . TYR B 1 220 ? 12.523 -5.25 15.266 1 94.31 220 TYR B C 1
ATOM 4000 O O . TYR B 1 220 ? 13.008 -5.172 14.141 1 94.31 220 TYR B O 1
ATOM 4008 N N . ALA B 1 221 ? 13.164 -5.699 16.281 1 93.44 221 ALA B N 1
ATOM 4009 C CA . ALA B 1 221 ? 14.523 -6.215 16.125 1 93.44 221 ALA B CA 1
ATOM 4010 C C . ALA B 1 221 ? 14.602 -7.223 14.984 1 93.44 221 ALA B C 1
ATOM 4012 O O . ALA B 1 221 ? 13.68 -8.016 14.781 1 93.44 221 ALA B O 1
ATOM 4013 N N . ALA B 1 222 ? 15.703 -7.141 14.297 1 91.31 222 ALA B N 1
ATOM 4014 C CA . ALA B 1 222 ? 15.938 -8.078 13.203 1 91.31 222 ALA B CA 1
ATOM 4015 C C . ALA B 1 222 ? 15.844 -9.523 13.688 1 91.31 222 ALA B C 1
ATOM 4017 O O . ALA B 1 222 ? 16.312 -9.844 14.781 1 91.31 222 ALA B O 1
ATOM 4018 N N . THR B 1 223 ? 15.273 -10.344 12.828 1 93.5 223 THR B N 1
ATOM 4019 C CA . THR B 1 223 ? 15.156 -11.758 13.164 1 93.5 223 THR B CA 1
ATOM 4020 C C . THR B 1 223 ? 16.094 -12.594 12.289 1 93.5 223 THR B C 1
ATOM 4022 O O . THR B 1 223 ? 16.156 -13.812 12.445 1 93.5 223 THR B O 1
ATOM 4025 N N . GLN B 1 224 ? 16.703 -11.938 11.359 1 92 224 GLN B N 1
ATOM 4026 C CA . GLN B 1 224 ? 17.688 -12.57 10.492 1 92 224 GLN B CA 1
ATOM 4027 C C . GLN B 1 224 ? 19.047 -11.867 10.609 1 92 224 GLN B C 1
ATOM 4029 O O . GLN B 1 224 ? 19.109 -10.656 10.836 1 92 224 GLN B O 1
ATOM 4034 N N . THR B 1 225 ? 20.078 -12.68 10.477 1 88.44 225 THR B N 1
ATOM 4035 C CA . THR B 1 225 ? 21.422 -12.102 10.438 1 88.44 225 THR B CA 1
ATOM 4036 C C . THR B 1 225 ? 21.672 -11.383 9.117 1 88.44 225 THR B C 1
ATOM 4038 O O . THR B 1 225 ? 21.391 -11.938 8.047 1 88.44 225 THR B O 1
ATOM 4041 N N . ARG B 1 226 ? 22.125 -10.25 9.266 1 83.12 226 ARG B N 1
ATOM 4042 C CA . ARG B 1 226 ? 22.438 -9.484 8.062 1 83.12 226 ARG B CA 1
ATOM 4043 C C . ARG B 1 226 ? 23.609 -10.094 7.312 1 83.12 226 ARG B C 1
ATOM 4045 O O . ARG B 1 226 ? 24.594 -10.508 7.922 1 83.12 226 ARG B O 1
ATOM 4052 N N . ARG B 1 227 ? 23.469 -10.07 6.047 1 82.38 227 ARG B N 1
ATOM 4053 C CA . ARG B 1 227 ? 24.5 -10.656 5.207 1 82.38 227 ARG B CA 1
ATOM 4054 C C . ARG B 1 227 ? 25.344 -9.578 4.543 1 82.38 227 ARG B C 1
ATOM 4056 O O . ARG B 1 227 ? 26.453 -9.844 4.059 1 82.38 227 ARG B O 1
ATOM 4063 N N . THR B 1 228 ? 24.812 -8.359 4.52 1 77 228 THR B N 1
ATOM 4064 C CA . THR B 1 228 ? 25.5 -7.246 3.873 1 77 228 THR B CA 1
ATOM 4065 C C . THR B 1 228 ? 25.672 -6.082 4.844 1 77 228 THR B C 1
ATOM 4067 O O . THR B 1 228 ? 24.906 -5.934 5.793 1 77 228 THR B O 1
ATOM 4070 N N . PRO B 1 229 ? 26.719 -5.352 4.598 1 75.94 229 PRO B N 1
ATOM 4071 C CA . PRO B 1 229 ? 26.906 -4.188 5.469 1 75.94 229 PRO B CA 1
ATOM 4072 C C . PRO B 1 229 ? 25.75 -3.188 5.363 1 75.94 229 PRO B C 1
ATOM 4074 O O . PRO B 1 229 ? 25.109 -3.088 4.316 1 75.94 229 PRO B O 1
ATOM 4077 N N . GLU B 1 230 ? 25.562 -2.57 6.48 1 78 230 GLU B N 1
ATOM 4078 C CA . GLU B 1 230 ? 24.594 -1.466 6.445 1 78 230 GLU B CA 1
ATOM 4079 C C . GLU B 1 230 ? 25.094 -0.336 5.547 1 78 230 GLU B C 1
ATOM 4081 O O . GLU B 1 230 ? 26.297 -0.044 5.504 1 78 230 GLU B O 1
ATOM 4086 N N . HIS B 1 231 ? 24.109 0.192 4.84 1 75.38 231 HIS B N 1
ATOM 4087 C CA . HIS B 1 231 ? 24.484 1.286 3.953 1 75.38 231 HIS B CA 1
ATOM 4088 C C . HIS B 1 231 ? 24.156 2.639 4.574 1 75.38 231 HIS B C 1
ATOM 4090 O O . HIS B 1 231 ? 23.156 2.771 5.289 1 75.38 231 HIS B O 1
ATOM 4096 N N . THR B 1 232 ? 25.062 3.555 4.25 1 81.69 232 THR B N 1
ATOM 4097 C CA . THR B 1 232 ? 24.859 4.934 4.672 1 81.69 232 THR B CA 1
ATOM 4098 C C . THR B 1 232 ? 24.594 5.832 3.467 1 81.69 232 THR B C 1
ATOM 4100 O O . THR B 1 232 ? 24.766 5.414 2.32 1 81.69 232 THR B O 1
ATOM 4103 N N . LEU B 1 233 ? 24.047 6.988 3.793 1 83.94 233 LEU B N 1
ATOM 4104 C CA . LEU B 1 233 ? 23.891 7.977 2.734 1 83.94 233 LEU B CA 1
ATOM 4105 C C . LEU B 1 233 ? 25.219 8.234 2.023 1 83.94 233 LEU B C 1
ATOM 4107 O O . LEU B 1 233 ? 25.25 8.375 0.799 1 83.94 233 LEU B O 1
ATOM 4111 N N . ALA B 1 234 ? 26.25 8.234 2.734 1 83.56 234 ALA B N 1
ATOM 4112 C CA . ALA B 1 234 ? 27.578 8.453 2.172 1 83.56 234 ALA B CA 1
ATOM 4113 C C . ALA B 1 234 ? 27.938 7.363 1.165 1 83.56 234 ALA B C 1
ATOM 4115 O O . ALA B 1 234 ? 28.547 7.641 0.133 1 83.56 234 ALA B O 1
ATOM 4116 N N . ASP B 1 235 ? 27.562 6.176 1.481 1 81.44 235 ASP B N 1
ATOM 4117 C CA . ASP B 1 235 ? 27.812 5.062 0.57 1 81.44 235 ASP B CA 1
ATOM 4118 C C . ASP B 1 235 ? 27.047 5.25 -0.744 1 81.44 235 ASP B C 1
ATOM 4120 O O . ASP B 1 235 ? 27.594 5.004 -1.821 1 81.44 235 ASP B O 1
ATOM 4124 N N . VAL B 1 236 ? 25.859 5.691 -0.557 1 78.12 236 VAL B N 1
ATOM 4125 C CA . VAL B 1 236 ? 25.031 5.887 -1.733 1 78.12 236 VAL B CA 1
ATOM 4126 C C . VAL B 1 236 ? 25.594 7.027 -2.584 1 78.12 236 VAL B C 1
ATOM 4128 O O . VAL B 1 236 ? 25.734 6.887 -3.801 1 78.12 236 VAL B O 1
ATOM 4131 N N . VAL B 1 237 ? 25.906 8.102 -1.984 1 83.88 237 VAL B N 1
ATOM 4132 C CA . VAL B 1 237 ? 26.484 9.25 -2.68 1 83.88 237 VAL B CA 1
ATOM 4133 C C . VAL B 1 237 ? 27.781 8.859 -3.355 1 83.88 237 VAL B C 1
ATOM 4135 O O . VAL B 1 237 ? 28.031 9.227 -4.508 1 83.88 237 VAL B O 1
ATOM 4138 N N . GLY B 1 238 ? 28.562 8.141 -2.648 1 82.38 238 GLY B N 1
ATOM 4139 C CA . GLY B 1 238 ? 29.828 7.676 -3.195 1 82.38 238 GLY B CA 1
ATOM 4140 C C . GLY B 1 238 ? 29.656 6.852 -4.461 1 82.38 238 GLY B C 1
ATOM 4141 O O . GLY B 1 238 ? 30.453 6.988 -5.398 1 82.38 238 GLY B O 1
ATOM 4142 N N . ARG B 1 239 ? 28.672 6.117 -4.434 1 76.81 239 ARG B N 1
ATOM 4143 C CA . ARG B 1 239 ? 28.422 5.277 -5.602 1 76.81 239 ARG B CA 1
ATOM 4144 C C . ARG B 1 239 ? 27.953 6.113 -6.789 1 76.81 239 ARG B C 1
ATOM 4146 O O . ARG B 1 239 ? 28.328 5.832 -7.934 1 76.81 239 ARG B O 1
ATOM 4153 N N . PHE B 1 240 ? 27.094 7.016 -6.48 1 77.75 240 PHE B N 1
ATOM 4154 C CA . PHE B 1 240 ? 26.672 7.926 -7.535 1 77.75 240 PHE B CA 1
ATOM 4155 C C . PHE B 1 240 ? 27.859 8.68 -8.109 1 77.75 240 PHE B C 1
ATOM 4157 O O . PHE B 1 240 ? 28 8.797 -9.336 1 77.75 240 PHE B O 1
ATOM 4164 N N . GLU B 1 241 ? 28.703 9.086 -7.301 1 82.81 241 GLU B N 1
ATOM 4165 C CA . GLU B 1 241 ? 29.875 9.836 -7.738 1 82.81 241 GLU B CA 1
ATOM 4166 C C . GLU B 1 241 ? 30.844 8.945 -8.508 1 82.81 241 GLU B C 1
ATOM 4168 O O . GLU B 1 241 ? 31.438 9.375 -9.508 1 82.81 241 GLU B O 1
ATOM 4173 N N . ALA B 1 242 ? 30.938 7.781 -8.055 1 81.94 242 ALA B N 1
ATOM 4174 C CA . ALA B 1 242 ? 31.812 6.824 -8.742 1 81.94 242 ALA B CA 1
ATOM 4175 C C . ALA B 1 242 ? 31.281 6.504 -10.133 1 81.94 242 ALA B C 1
ATOM 4177 O O . ALA B 1 242 ? 32.062 6.203 -11.047 1 81.94 242 ALA B O 1
ATOM 4178 N N . ALA B 1 243 ? 30.031 6.551 -10.227 1 75.62 243 ALA B N 1
ATOM 4179 C CA . ALA B 1 243 ? 29.391 6.273 -11.516 1 75.62 243 ALA B CA 1
ATOM 4180 C C . ALA B 1 243 ? 29.344 7.531 -12.383 1 75.62 243 ALA B C 1
ATOM 4182 O O . ALA B 1 243 ? 28.781 7.516 -13.477 1 75.62 243 ALA B O 1
ATOM 4183 N N . GLY B 1 244 ? 29.891 8.57 -11.844 1 77.31 244 GLY B N 1
ATOM 4184 C CA . GLY B 1 244 ? 30 9.789 -12.625 1 77.31 244 GLY B CA 1
ATOM 4185 C C . GLY B 1 244 ? 28.781 10.695 -12.492 1 77.31 244 GLY B C 1
ATOM 4186 O O . GLY B 1 244 ? 28.594 11.617 -13.289 1 77.31 244 GLY B O 1
ATOM 4187 N N . ALA B 1 245 ?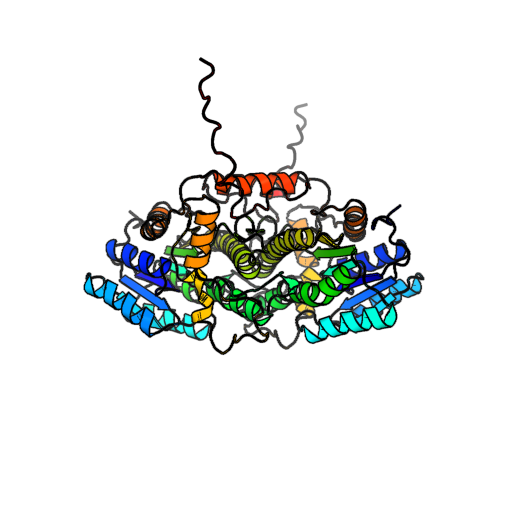 27.938 10.336 -11.562 1 74.69 245 ALA B N 1
ATOM 4188 C CA . ALA B 1 245 ? 26.766 11.164 -11.359 1 74.69 245 ALA B CA 1
ATOM 4189 C C . ALA B 1 245 ? 26.969 12.148 -10.219 1 74.69 245 ALA B C 1
ATOM 4191 O O . ALA B 1 245 ? 27.547 11.805 -9.188 1 74.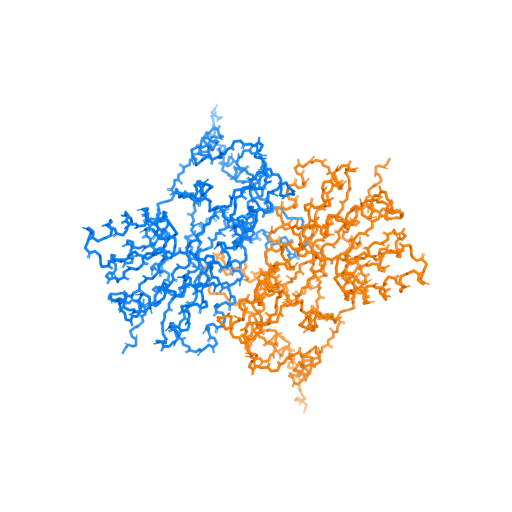69 245 ALA B O 1
ATOM 4192 N N . ARG B 1 246 ? 26.812 13.359 -10.578 1 79.56 246 ARG B N 1
ATOM 4193 C CA . ARG B 1 246 ? 26.875 14.359 -9.516 1 79.56 246 ARG B CA 1
ATOM 4194 C C . ARG B 1 246 ? 25.578 14.367 -8.703 1 79.56 246 ARG B C 1
ATOM 4196 O O . ARG B 1 246 ? 24.484 14.484 -9.258 1 79.56 246 ARG B O 1
ATOM 4203 N N . VAL B 1 247 ? 25.734 14.203 -7.367 1 80.5 247 VAL B N 1
ATOM 4204 C CA . VAL B 1 247 ? 24.578 14.188 -6.477 1 80.5 247 VAL B CA 1
ATOM 4205 C C . VAL B 1 247 ? 24.328 15.594 -5.93 1 80.5 247 VAL B C 1
ATOM 4207 O O . VAL B 1 247 ? 25.219 16.188 -5.316 1 80.5 247 VAL B O 1
ATOM 4210 N N . GLU B 1 248 ? 23.266 16.125 -6.281 1 83.5 248 GLU B N 1
ATOM 4211 C CA . GLU B 1 248 ? 22.828 17.391 -5.699 1 83.5 248 GLU B CA 1
ATOM 4212 C C . GLU B 1 248 ? 21.625 17.188 -4.789 1 83.5 248 GLU B C 1
ATOM 4214 O O . GLU B 1 248 ? 20.562 16.75 -5.238 1 83.5 248 GLU B O 1
ATOM 4219 N N . PHE B 1 249 ? 21.844 17.609 -3.582 1 88.94 249 PHE B N 1
ATOM 4220 C CA . PHE B 1 249 ? 20.766 17.438 -2.623 1 88.94 249 PHE B CA 1
ATOM 4221 C C . PHE B 1 249 ? 19.734 18.547 -2.756 1 88.94 249 PHE B C 1
ATOM 4223 O O . PHE B 1 249 ? 20.094 19.719 -2.883 1 88.94 249 PHE B O 1
ATOM 4230 N N . THR B 1 250 ? 18.516 18.188 -2.764 1 89.88 250 THR B N 1
ATOM 4231 C CA . THR B 1 250 ? 17.438 19.156 -2.648 1 89.88 250 THR B CA 1
ATOM 4232 C C . THR B 1 250 ? 17.359 19.719 -1.229 1 89.88 250 THR B C 1
ATOM 4234 O O . THR B 1 250 ? 17.359 18.953 -0.259 1 89.88 250 THR B O 1
ATOM 4237 N N . PRO B 1 251 ? 17.359 21.062 -1.18 1 93.75 251 PRO B N 1
ATOM 4238 C CA . PRO B 1 251 ? 17.219 21.625 0.167 1 93.75 251 PRO B CA 1
ATOM 4239 C C . PRO B 1 251 ? 15.906 21.219 0.838 1 93.75 251 PRO B C 1
ATOM 4241 O O . PRO B 1 251 ? 14.844 21.281 0.217 1 93.75 251 PRO B O 1
ATOM 4244 N N . LEU B 1 252 ? 15.969 20.875 2.074 1 95.94 252 LEU B N 1
ATOM 4245 C CA . LEU B 1 252 ? 14.781 20.438 2.811 1 95.94 252 LEU B CA 1
ATOM 4246 C C . LEU B 1 252 ? 13.797 21.594 2.975 1 95.94 252 LEU B C 1
ATOM 4248 O O . LEU B 1 252 ? 12.586 21.375 3.043 1 95.94 252 LEU B O 1
ATOM 4252 N N . ALA B 1 253 ? 14.32 22.828 2.998 1 96.56 253 ALA B N 1
ATOM 4253 C CA . ALA B 1 253 ? 13.477 24.016 3.07 1 96.56 253 ALA B CA 1
ATOM 4254 C C . ALA B 1 253 ? 12.547 24.109 1.864 1 96.56 253 ALA B C 1
ATOM 4256 O O . ALA B 1 253 ? 11.414 24.578 1.978 1 96.56 253 ALA B O 1
ATOM 4257 N N . ALA B 1 254 ? 13.023 23.578 0.75 1 96 254 ALA B N 1
ATOM 4258 C CA . ALA B 1 254 ? 12.203 23.594 -0.454 1 96 254 ALA B CA 1
ATOM 4259 C C . ALA B 1 254 ? 10.992 22.672 -0.295 1 96 254 ALA B C 1
ATOM 4261 O O . ALA B 1 254 ? 9.906 22.969 -0.798 1 96 254 ALA B O 1
ATOM 4262 N N . VAL B 1 255 ? 11.188 21.594 0.36 1 96.69 255 VAL B N 1
ATOM 4263 C CA . VAL B 1 255 ? 10.086 20.672 0.639 1 96.69 255 VAL B CA 1
ATOM 4264 C C . VAL B 1 255 ? 9.062 21.344 1.543 1 96.69 255 VAL B C 1
ATOM 4266 O O . VAL B 1 255 ? 7.859 21.266 1.301 1 96.69 255 VAL B O 1
ATOM 4269 N N . ALA B 1 256 ? 9.539 22.047 2.572 1 98.19 256 ALA B N 1
ATOM 4270 C CA . ALA B 1 256 ? 8.648 22.75 3.498 1 98.19 256 ALA B CA 1
ATOM 4271 C C . ALA B 1 256 ? 7.883 23.859 2.787 1 98.19 256 ALA B C 1
ATOM 4273 O O . ALA B 1 256 ? 6.707 24.094 3.078 1 98.19 256 ALA B O 1
ATOM 4274 N N . ASP B 1 257 ? 8.555 24.547 1.836 1 97.5 257 ASP B N 1
ATOM 4275 C CA . ASP B 1 257 ? 7.891 25.562 1.04 1 97.5 257 ASP B CA 1
ATOM 4276 C C . ASP B 1 257 ? 6.73 24.969 0.237 1 97.5 257 ASP B C 1
ATOM 4278 O O . ASP B 1 257 ? 5.676 25.594 0.114 1 97.5 257 ASP B O 1
ATOM 4282 N N . GLN B 1 258 ? 6.961 23.812 -0.295 1 96.5 258 GLN B N 1
ATOM 4283 C CA . GLN B 1 258 ? 5.918 23.141 -1.064 1 96.5 258 GLN B CA 1
ATOM 4284 C C . GLN B 1 258 ? 4.672 22.922 -0.218 1 96.5 258 GLN B C 1
ATOM 4286 O O . GLN B 1 258 ? 3.549 23.016 -0.717 1 96.5 258 GLN B O 1
ATOM 4291 N N . VAL B 1 259 ? 4.855 22.609 1.022 1 98.25 259 VAL B N 1
ATOM 4292 C CA . VAL B 1 259 ? 3.738 22.297 1.914 1 98.25 259 VAL B CA 1
ATOM 4293 C C . VAL B 1 259 ? 2.957 23.578 2.209 1 98.25 259 VAL B C 1
ATOM 4295 O O . VAL B 1 259 ? 1.733 23.609 2.064 1 98.25 259 VAL B O 1
ATOM 4298 N N . VAL B 1 260 ? 3.641 24.672 2.613 1 98.12 260 VAL B N 1
ATOM 4299 C CA . VAL B 1 260 ? 2.977 25.922 2.957 1 98.12 260 VAL B CA 1
ATOM 4300 C C . VAL B 1 260 ? 2.27 26.484 1.726 1 98.12 260 VAL B C 1
ATOM 4302 O O . VAL B 1 260 ? 1.104 26.891 1.8 1 98.12 260 VAL B O 1
ATOM 4305 N N . GLU B 1 261 ? 2.969 26.453 0.583 1 96.56 261 GLU B N 1
ATOM 4306 C CA . GLU B 1 261 ? 2.357 26.938 -0.652 1 96.56 261 GLU B CA 1
ATOM 4307 C C . GLU B 1 261 ? 1.176 26.062 -1.062 1 96.56 261 GLU B C 1
ATOM 4309 O O . GLU B 1 261 ? 0.173 26.562 -1.575 1 96.56 261 GLU B O 1
ATOM 4314 N N . GLY B 1 262 ? 1.37 24.781 -0.897 1 96.81 262 GLY B N 1
ATOM 4315 C CA . GLY B 1 262 ? 0.289 23.859 -1.21 1 96.81 262 GLY B CA 1
ATOM 4316 C C . GLY B 1 262 ? -0.949 24.078 -0.361 1 96.81 262 GLY B C 1
ATOM 4317 O O . GLY B 1 262 ? -2.072 24 -0.861 1 96.81 262 GLY B O 1
ATOM 4318 N N . ILE B 1 263 ? -0.749 24.344 0.92 1 97.56 263 ILE B N 1
ATOM 4319 C CA . ILE B 1 263 ? -1.857 24.625 1.825 1 97.56 263 ILE B CA 1
ATOM 4320 C C . ILE B 1 263 ? -2.592 25.875 1.369 1 97.56 263 ILE B C 1
ATOM 4322 O O . ILE B 1 263 ? -3.818 25.875 1.254 1 97.56 263 ILE B O 1
ATOM 4326 N N . ARG B 1 264 ? -1.861 26.922 1.06 1 96.19 264 ARG B N 1
ATOM 4327 C CA . ARG B 1 264 ? -2.447 28.188 0.654 1 96.19 264 ARG B CA 1
ATOM 4328 C C . ARG B 1 264 ? -3.23 28.047 -0.646 1 96.19 264 ARG B C 1
ATOM 4330 O O . ARG B 1 264 ? -4.273 28.672 -0.825 1 96.19 264 ARG B O 1
ATOM 4337 N N . ALA B 1 265 ? -2.756 27.203 -1.484 1 94.75 265 ALA B N 1
ATOM 4338 C CA . ALA B 1 265 ? -3.357 27.062 -2.807 1 94.75 265 ALA B CA 1
ATOM 4339 C C . ALA B 1 265 ? -4.348 25.906 -2.842 1 94.75 265 ALA B C 1
ATOM 4341 O O . ALA B 1 265 ? -4.941 25.609 -3.883 1 94.75 265 ALA B O 1
ATOM 4342 N N . ASP B 1 266 ? -4.457 25.156 -1.741 1 94.88 266 ASP B N 1
ATOM 4343 C CA . ASP B 1 266 ? -5.348 24 -1.632 1 94.88 266 ASP B CA 1
ATOM 4344 C C . ASP B 1 266 ? -5.016 22.953 -2.688 1 94.88 266 ASP B C 1
ATOM 4346 O O . ASP B 1 266 ? -5.91 22.438 -3.369 1 94.88 266 ASP B O 1
ATOM 4350 N N . ARG B 1 267 ? -3.74 22.688 -2.799 1 96.62 267 ARG B N 1
ATOM 4351 C CA . ARG B 1 267 ? -3.283 21.703 -3.775 1 96.62 267 ARG B CA 1
ATOM 4352 C C . ARG B 1 267 ? -3.305 20.297 -3.184 1 96.62 267 ARG B C 1
ATOM 4354 O O . ARG B 1 267 ? -2.818 20.078 -2.072 1 96.62 267 ARG B O 1
ATOM 4361 N N . PHE B 1 268 ? -3.891 19.375 -3.936 1 98 268 PHE B N 1
ATOM 4362 C CA . PHE B 1 268 ? -3.807 17.984 -3.49 1 98 268 PHE B CA 1
ATOM 4363 C C . PHE B 1 268 ? -2.377 17.469 -3.604 1 98 268 PHE B C 1
ATOM 4365 O O . PHE B 1 268 ? -1.841 16.906 -2.65 1 98 268 PHE B O 1
ATOM 4372 N N . TRP B 1 269 ? -1.804 17.625 -4.832 1 97.81 269 TRP B N 1
ATOM 4373 C CA . TRP B 1 269 ? -0.427 17.234 -5.102 1 97.81 269 TRP B CA 1
ATOM 4374 C C . TRP B 1 269 ? 0.553 18.297 -4.633 1 97.81 269 TRP B C 1
ATOM 4376 O O . TRP B 1 269 ? 0.631 19.375 -5.223 1 97.81 269 TRP B O 1
ATOM 4386 N N . MET B 1 270 ? 1.261 18.047 -3.596 1 97.94 270 MET B N 1
ATOM 4387 C CA . MET B 1 270 ? 2.352 18.906 -3.16 1 97.94 270 MET B CA 1
ATOM 4388 C C . MET B 1 270 ? 3.693 18.391 -3.664 1 97.94 270 MET B C 1
ATOM 4390 O O . MET B 1 270 ? 4.352 17.594 -2.986 1 97.94 270 MET B O 1
ATOM 4394 N N . MET B 1 271 ? 4.004 18.781 -4.785 1 94.62 271 MET B N 1
ATOM 4395 C CA . MET B 1 271 ? 5.18 18.359 -5.531 1 94.62 271 MET B CA 1
ATOM 4396 C C . MET B 1 271 ? 5.891 19.547 -6.164 1 94.62 271 MET B C 1
ATOM 4398 O O . MET B 1 271 ? 5.277 20.594 -6.375 1 94.62 271 MET B O 1
ATOM 4402 N N . GLY B 1 272 ? 7.199 19.391 -6.406 1 90.44 272 GLY B N 1
ATOM 4403 C CA . GLY B 1 272 ? 7.918 20.406 -7.172 1 90.44 272 GLY B CA 1
ATOM 4404 C C . GLY B 1 272 ? 7.496 20.453 -8.625 1 90.44 272 GLY B C 1
ATOM 4405 O O . GLY B 1 272 ? 6.586 19.734 -9.039 1 90.44 272 GLY B O 1
ATOM 4406 N N . PRO B 1 273 ? 8.039 21.312 -9.336 1 86.69 273 PRO B N 1
ATOM 4407 C CA . PRO B 1 273 ? 7.734 21.391 -10.766 1 86.69 273 PRO B CA 1
ATOM 4408 C C . PRO B 1 273 ? 8.031 20.094 -11.508 1 86.69 273 PRO B C 1
ATOM 4410 O O . PRO B 1 273 ? 8.797 19.266 -11.016 1 86.69 273 PRO B O 1
ATOM 4413 N N . PRO B 1 274 ? 7.383 19.969 -12.633 1 84.44 274 PRO B N 1
ATOM 4414 C CA . PRO B 1 274 ? 7.609 18.75 -13.398 1 84.44 274 PRO B CA 1
ATOM 4415 C C . PRO B 1 274 ? 9.078 18.531 -13.75 1 84.44 274 PRO B C 1
ATOM 4417 O O . PRO B 1 274 ? 9.797 19.484 -14.047 1 84.44 274 PRO B O 1
ATOM 4420 N N . THR B 1 275 ? 9.531 17.312 -13.648 1 84 275 THR B N 1
ATOM 4421 C CA . THR B 1 275 ? 10.875 16.875 -14.031 1 84 275 THR B CA 1
ATOM 4422 C C . THR B 1 275 ? 10.805 15.68 -14.961 1 84 275 THR B C 1
ATOM 4424 O O . THR B 1 275 ? 9.766 15.031 -15.078 1 84 275 THR B O 1
ATOM 4427 N N . PRO B 1 276 ? 11.898 15.344 -15.625 1 80.5 276 PRO B N 1
ATOM 4428 C CA . PRO B 1 276 ? 11.922 14.148 -16.469 1 80.5 276 PRO B CA 1
ATOM 4429 C C . PRO B 1 276 ? 11.594 12.875 -15.688 1 80.5 276 PRO B C 1
ATOM 4431 O O . PRO B 1 276 ? 11.086 11.906 -16.266 1 80.5 276 PRO B O 1
ATOM 4434 N N . ALA B 1 277 ? 11.82 12.961 -14.438 1 78.5 277 ALA B N 1
ATOM 4435 C CA . ALA B 1 277 ? 11.547 11.797 -13.594 1 78.5 277 ALA B CA 1
ATOM 4436 C C . ALA B 1 277 ? 10.055 11.484 -13.555 1 78.5 277 ALA B C 1
ATOM 4438 O O . ALA B 1 277 ? 9.656 10.352 -13.281 1 78.5 277 ALA B O 1
ATOM 4439 N N . ASP B 1 278 ? 9.281 12.453 -13.938 1 87.31 278 ASP B N 1
ATOM 4440 C CA . ASP B 1 278 ? 7.836 12.266 -13.914 1 87.31 278 ASP B CA 1
ATOM 4441 C C . ASP B 1 278 ? 7.383 11.375 -15.062 1 87.31 278 ASP B C 1
ATOM 4443 O O . ASP B 1 278 ? 6.234 10.922 -15.094 1 87.31 278 ASP B O 1
ATOM 4447 N N . GLU B 1 279 ? 8.328 11.141 -15.961 1 91.38 279 GLU B N 1
ATOM 4448 C CA . GLU B 1 279 ? 7.973 10.32 -17.125 1 91.38 279 GLU B CA 1
ATOM 4449 C C . GLU B 1 279 ? 7.539 8.922 -16.688 1 91.38 279 GLU B C 1
ATOM 4451 O O . GLU B 1 279 ? 6.789 8.258 -17.391 1 91.38 279 GLU B O 1
ATOM 4456 N N . VAL B 1 280 ? 8.023 8.539 -15.547 1 93.38 280 VAL B N 1
ATOM 4457 C CA . VAL B 1 280 ? 7.672 7.219 -15.039 1 93.38 280 VAL B CA 1
ATOM 4458 C C . VAL B 1 280 ? 6.156 7.109 -14.891 1 93.38 280 VAL B C 1
ATOM 4460 O O . VAL B 1 280 ? 5.578 6.043 -15.133 1 93.38 280 VAL B O 1
ATOM 4463 N N . VAL B 1 281 ? 5.516 8.219 -14.516 1 95.62 281 VAL B N 1
ATOM 4464 C CA . VAL B 1 281 ? 4.074 8.242 -14.312 1 95.62 281 VAL B CA 1
ATOM 4465 C C . VAL B 1 281 ? 3.355 7.953 -15.625 1 95.62 281 VAL B C 1
ATOM 4467 O O . VAL B 1 281 ? 2.486 7.082 -15.688 1 95.62 281 VAL B O 1
ATOM 4470 N N . THR B 1 282 ? 3.779 8.625 -16.656 1 95.5 282 THR B N 1
ATOM 4471 C CA . THR B 1 282 ? 3.15 8.477 -17.953 1 95.5 282 THR B CA 1
ATOM 4472 C C . THR B 1 282 ? 3.469 7.109 -18.562 1 95.5 282 THR B C 1
ATOM 4474 O O . THR B 1 282 ? 2.604 6.477 -19.172 1 95.5 282 THR B O 1
ATOM 4477 N N . ARG B 1 283 ? 4.648 6.676 -18.391 1 95.75 283 ARG B N 1
ATOM 4478 C CA . ARG B 1 283 ? 5.051 5.383 -18.938 1 95.75 283 ARG B CA 1
ATOM 4479 C C . ARG B 1 283 ? 4.324 4.242 -18.234 1 95.75 283 ARG B C 1
ATOM 4481 O O . ARG B 1 283 ? 3.943 3.256 -18.875 1 95.75 283 ARG B O 1
ATOM 4488 N N . LYS B 1 284 ? 4.18 4.375 -16.953 1 96.44 284 LYS B N 1
ATOM 4489 C CA . LYS B 1 284 ? 3.418 3.359 -16.234 1 96.44 284 LYS B CA 1
ATOM 4490 C C . LYS B 1 284 ? 1.974 3.305 -16.719 1 96.44 284 LYS B C 1
ATOM 4492 O O . LYS B 1 284 ? 1.436 2.223 -16.969 1 96.44 284 LYS B O 1
ATOM 4497 N N . ALA B 1 285 ? 1.379 4.473 -16.844 1 96.62 285 ALA B N 1
ATOM 4498 C CA . ALA B 1 285 ? 0.006 4.516 -17.344 1 96.62 285 ALA B CA 1
ATOM 4499 C C . ALA B 1 285 ? -0.099 3.873 -18.719 1 96.62 285 ALA B C 1
ATOM 4501 O O . ALA B 1 285 ? -1.023 3.1 -18.984 1 96.62 285 ALA B O 1
ATOM 4502 N N . ALA B 1 286 ? 0.846 4.184 -19.547 1 95.69 286 ALA B N 1
ATOM 4503 C CA . ALA B 1 286 ? 0.856 3.613 -20.891 1 95.69 286 ALA B CA 1
ATOM 4504 C C . ALA B 1 286 ? 0.988 2.094 -20.844 1 95.69 286 ALA B C 1
ATOM 4506 O O . ALA B 1 286 ? 0.312 1.379 -21.594 1 95.69 286 ALA B O 1
ATOM 4507 N N . SER B 1 287 ? 1.844 1.625 -20.016 1 96.31 287 SER B N 1
ATOM 4508 C CA . SER B 1 287 ? 2.049 0.19 -19.844 1 96.31 287 SER B CA 1
ATOM 4509 C C . SER B 1 287 ? 0.768 -0.503 -19.391 1 96.31 287 SER B C 1
ATOM 4511 O O . SER B 1 287 ? 0.403 -1.555 -19.922 1 96.31 287 SER B O 1
ATOM 4513 N N . ILE B 1 288 ? 0.075 0.082 -18.406 1 97 288 ILE B N 1
ATOM 4514 C CA . ILE B 1 288 ? -1.156 -0.496 -17.891 1 97 288 ILE B CA 1
ATOM 4515 C C . ILE B 1 288 ? -2.211 -0.557 -18.984 1 97 288 ILE B C 1
ATOM 4517 O O . ILE B 1 288 ? -2.811 -1.608 -19.219 1 97 288 ILE B O 1
ATOM 4521 N N . VAL B 1 289 ? -2.408 0.529 -19.656 1 95.62 289 VAL B N 1
ATOM 4522 C CA . VAL B 1 289 ? -3.475 0.646 -20.641 1 95.62 289 VAL B CA 1
ATOM 4523 C C . VAL B 1 289 ? -3.207 -0.304 -21.797 1 95.62 289 VAL B C 1
ATOM 4525 O O . VAL B 1 289 ? -4.125 -0.962 -22.297 1 95.62 289 VAL B O 1
ATOM 4528 N N . ALA B 1 290 ? -1.993 -0.445 -22.172 1 95.06 290 ALA B N 1
ATOM 4529 C CA . ALA B 1 290 ? -1.627 -1.266 -23.312 1 95.06 290 ALA B CA 1
ATOM 4530 C C . ALA B 1 290 ? -1.396 -2.717 -22.906 1 95.06 290 ALA B C 1
ATOM 4532 O O . ALA B 1 290 ? -1.253 -3.596 -23.766 1 95.06 290 ALA B O 1
ATOM 4533 N N . ARG B 1 291 ? -1.412 -3.006 -21.578 1 96.19 291 ARG B N 1
ATOM 4534 C CA . ARG B 1 291 ? -1.017 -4.301 -21.031 1 96.19 291 ARG B CA 1
ATOM 4535 C C . ARG B 1 291 ? 0.38 -4.691 -21.516 1 96.19 291 ARG B C 1
ATOM 4537 O O . ARG B 1 291 ? 0.629 -5.852 -21.844 1 96.19 291 ARG B O 1
ATOM 4544 N N . ALA B 1 292 ? 1.253 -3.727 -21.625 1 94.88 292 ALA B N 1
ATOM 4545 C CA . ALA B 1 292 ? 2.631 -3.947 -22.062 1 94.88 292 ALA B CA 1
ATOM 4546 C C . ALA B 1 292 ? 3.547 -4.184 -20.859 1 94.88 292 ALA B C 1
ATOM 4548 O O . ALA B 1 292 ? 3.238 -3.764 -19.734 1 94.88 292 ALA B O 1
ATOM 4549 N N . ASP B 1 293 ? 4.637 -4.844 -21.109 1 93.56 293 ASP B N 1
ATOM 4550 C CA . ASP B 1 293 ? 5.609 -5.074 -20.047 1 93.56 293 ASP B CA 1
ATOM 4551 C C . ASP B 1 293 ? 5.941 -3.775 -19.312 1 93.56 293 ASP B C 1
ATOM 4553 O O . ASP B 1 293 ? 5.953 -2.703 -19.922 1 93.56 293 ASP B O 1
ATOM 4557 N N . PRO B 1 294 ? 6.172 -3.873 -18.047 1 94.12 294 PRO B N 1
ATOM 4558 C CA . PRO B 1 294 ? 6.445 -2.66 -17.266 1 94.12 294 PRO B CA 1
ATOM 4559 C C . PRO B 1 294 ? 7.848 -2.109 -17.516 1 94.12 294 PRO B C 1
ATOM 4561 O O . PRO B 1 294 ? 8.719 -2.234 -16.641 1 94.12 294 PRO B O 1
ATOM 4564 N N . ASP B 1 295 ? 8.102 -1.369 -18.516 1 90.75 295 ASP B N 1
ATOM 4565 C CA . ASP B 1 295 ? 9.398 -0.814 -18.891 1 90.75 295 ASP B CA 1
ATOM 4566 C C . ASP B 1 295 ? 9.68 0.481 -18.141 1 90.75 295 ASP B C 1
ATOM 4568 O O . ASP B 1 295 ? 10.719 1.111 -18.344 1 90.75 295 ASP B O 1
ATOM 4572 N N . TYR B 1 296 ? 8.797 0.853 -17.297 1 91.25 296 TYR B N 1
ATOM 4573 C CA . TYR B 1 296 ? 8.93 2.074 -16.5 1 91.25 296 TYR B CA 1
ATOM 4574 C C . TYR B 1 296 ? 9.711 1.814 -15.227 1 91.25 296 TYR B C 1
ATOM 4576 O O . TYR B 1 296 ? 10.07 2.752 -14.508 1 91.25 296 TYR B O 1
ATOM 4584 N N . LEU B 1 297 ? 9.883 0.528 -14.914 1 87.44 297 LEU B N 1
ATOM 4585 C CA . LEU B 1 297 ? 10.594 0.172 -13.688 1 87.44 297 LEU B CA 1
ATOM 4586 C C . LEU B 1 297 ? 12.102 0.347 -13.859 1 87.44 297 LEU B C 1
ATOM 4588 O O . LEU B 1 297 ? 12.727 -0.355 -14.656 1 87.44 297 LEU B O 1
ATOM 4592 N N . VAL B 1 298 ? 12.562 1.637 -13.531 1 67.88 298 VAL B N 1
ATOM 4593 C CA . VAL B 1 298 ? 13.867 2.16 -13.914 1 67.88 298 VAL B CA 1
ATOM 4594 C C . VAL B 1 298 ? 14.867 1.922 -12.781 1 67.88 298 VAL B C 1
ATOM 4596 O O . VAL B 1 298 ? 14.492 1.497 -11.688 1 67.88 298 VAL B O 1
ATOM 4599 N N . ASP B 1 299 ? 16.078 2.145 -13.141 1 65.38 299 ASP B N 1
ATOM 4600 C CA . ASP B 1 299 ? 17.266 2.109 -12.289 1 65.38 299 ASP B CA 1
ATOM 4601 C C . ASP B 1 299 ? 17.531 3.473 -11.656 1 65.38 299 ASP B C 1
ATOM 4603 O O . ASP B 1 299 ? 17.281 4.508 -12.273 1 65.38 299 ASP B O 1
ATOM 4607 N N . VAL B 1 300 ? 17.672 3.467 -10.383 1 56.16 300 VAL B N 1
ATOM 4608 C CA . VAL B 1 300 ? 18.047 4.715 -9.727 1 56.16 300 VAL B CA 1
ATOM 4609 C C . VAL B 1 300 ? 19.094 5.445 -10.562 1 56.16 300 VAL B C 1
ATOM 4611 O O . VAL B 1 300 ? 19.031 6.664 -10.727 1 56.16 300 VAL B O 1
ATOM 4614 N N . LEU B 1 301 ? 20.266 4.699 -11.039 1 49.56 301 LEU B N 1
ATOM 4615 C CA . LEU B 1 301 ? 21.422 5.281 -11.711 1 49.56 301 LEU B CA 1
ATOM 4616 C C . LEU B 1 301 ? 21.172 5.418 -13.203 1 49.56 301 LEU B C 1
ATOM 4618 O O . LEU B 1 301 ? 21.875 6.156 -13.891 1 49.56 301 LEU B O 1
ATOM 4622 N N . GLY B 1 302 ? 20.469 4.676 -13.812 1 48.69 302 GLY B N 1
ATOM 4623 C CA . GLY B 1 302 ? 20.406 4.602 -15.266 1 48.69 302 GLY B CA 1
ATOM 4624 C C . GLY B 1 302 ? 20.109 5.941 -15.922 1 48.69 302 GLY B C 1
ATOM 4625 O O . GLY B 1 302 ? 20.469 6.16 -17.078 1 48.69 302 GLY B O 1
ATOM 4626 N N . ARG B 1 303 ? 19.234 6.812 -15.492 1 45.28 303 ARG B N 1
ATOM 4627 C CA . ARG B 1 303 ? 18.938 7.988 -16.297 1 45.28 303 ARG B CA 1
ATOM 4628 C C . ARG B 1 303 ? 20.062 9.008 -16.219 1 45.28 303 ARG B C 1
ATOM 4630 O O . ARG B 1 303 ? 20.062 10 -16.953 1 45.28 303 ARG B O 1
ATOM 4637 N N . SER B 1 304 ? 20.828 9.109 -15.188 1 37.97 304 SER B N 1
ATOM 4638 C CA . SER B 1 304 ? 21.797 10.203 -15.18 1 37.97 304 SER B CA 1
ATOM 4639 C C . SER B 1 304 ? 22.859 10 -16.25 1 37.97 304 SER B C 1
ATOM 4641 O O . SER B 1 304 ? 23.594 10.93 -16.594 1 37.97 304 SER B O 1
ATOM 4643 N N . ALA B 1 305 ? 23.281 8.734 -16.594 1 34.56 305 ALA B N 1
ATOM 4644 C CA . ALA B 1 305 ? 24.469 8.492 -17.422 1 34.56 305 ALA B CA 1
ATOM 4645 C C . ALA B 1 305 ? 24.156 8.734 -18.891 1 34.56 305 ALA B C 1
ATOM 4647 O O . ALA B 1 305 ? 25.078 8.766 -19.719 1 34.56 305 ALA B O 1
ATOM 4648 N N . ALA B 1 306 ? 23.016 8.469 -19.391 1 36.53 306 ALA B N 1
ATOM 4649 C CA . ALA B 1 306 ? 22.953 8.438 -20.844 1 36.53 306 ALA B CA 1
ATOM 4650 C C . ALA B 1 306 ? 23.109 9.836 -21.438 1 36.53 306 ALA B C 1
ATOM 4652 O O . ALA B 1 306 ? 23.234 9.992 -22.656 1 36.53 306 ALA B O 1
ATOM 4653 N N . LYS B 1 307 ? 22.641 10.867 -20.734 1 36.16 307 LYS B N 1
ATOM 4654 C CA . LYS B 1 307 ? 22.547 12.047 -21.578 1 36.16 307 LYS B CA 1
ATOM 4655 C C . LYS B 1 307 ? 23.859 12.805 -21.625 1 36.16 307 LYS B C 1
ATOM 4657 O O . LYS B 1 307 ? 23.953 13.945 -21.172 1 36.16 307 LYS B O 1
ATOM 4662 N N . GLU B 1 308 ? 24.938 12.164 -21.422 1 29.84 308 GLU B N 1
ATOM 4663 C CA . GLU B 1 308 ? 26 13.094 -21.812 1 29.84 308 GLU B CA 1
ATOM 4664 C C . GLU B 1 308 ? 25.797 13.562 -23.25 1 29.84 308 GLU B C 1
ATOM 4666 O O . GLU B 1 308 ? 25.672 12.75 -24.172 1 29.84 308 GLU B O 1
ATOM 4671 N N . PRO B 1 309 ? 25.219 14.656 -23.547 1 32.03 309 PRO B N 1
ATOM 4672 C CA . PRO B 1 309 ? 25.281 15.188 -24.922 1 32.03 309 PRO B CA 1
ATOM 4673 C C . PRO B 1 309 ? 26.641 15.008 -25.562 1 32.03 309 PRO B C 1
ATOM 4675 O O . PRO B 1 309 ? 27.672 15.203 -24.906 1 32.03 309 PRO B O 1
ATOM 4678 N N . GLU B 1 310 ? 26.734 14.039 -26.422 1 33.72 310 GLU B N 1
ATOM 4679 C CA . GLU B 1 310 ? 27.922 13.961 -27.266 1 33.72 310 GLU B CA 1
ATOM 4680 C C . GLU B 1 310 ? 28.375 15.352 -27.719 1 33.72 310 GLU B C 1
ATOM 4682 O O . GLU B 1 310 ? 27.625 16.062 -28.391 1 33.72 310 GLU B O 1
ATOM 4687 N N . THR B 1 311 ? 29.094 16.094 -27.016 1 32.88 311 THR B N 1
ATOM 4688 C CA . THR B 1 311 ? 29.828 17.281 -27.453 1 32.88 311 THR B CA 1
ATOM 4689 C C . THR B 1 311 ? 30.453 17.047 -28.828 1 32.88 311 THR B C 1
ATOM 4691 O O . THR B 1 311 ? 31.094 16.016 -29.047 1 32.88 311 THR B O 1
ATOM 4694 N N . GLU B 1 312 ? 29.922 17.641 -30 1 36.56 312 GLU B N 1
ATOM 4695 C CA . GLU B 1 312 ? 30.422 17.844 -31.359 1 36.56 312 GLU B CA 1
ATOM 4696 C C . GLU B 1 312 ? 31.922 18.188 -31.344 1 36.56 312 GLU B C 1
ATOM 4698 O O . GLU B 1 312 ? 32.312 19.266 -30.922 1 36.56 312 GLU B O 1
ATOM 4703 N N . GLY B 1 313 ? 32.781 17.406 -30.891 1 28.5 313 GLY B N 1
ATOM 4704 C CA . GLY B 1 313 ? 34.219 17.625 -31.031 1 28.5 313 GLY B CA 1
ATOM 4705 C C . GLY B 1 313 ? 34.594 18.078 -32.438 1 28.5 313 GLY B C 1
ATOM 4706 O O . GLY B 1 313 ? 33.812 18 -33.375 1 28.5 313 GLY B O 1
ATOM 4707 N N . GLY B 1 314 ? 35.938 18.547 -32.625 1 28.08 314 GLY B N 1
ATOM 4708 C CA . GLY B 1 314 ? 36.906 19.359 -33.375 1 28.08 314 GLY B CA 1
ATOM 4709 C C . GLY B 1 314 ? 37.188 18.828 -34.75 1 28.08 314 GLY B C 1
ATOM 4710 O O . GLY B 1 314 ? 38.188 18.109 -34.938 1 28.08 314 GLY B O 1
ATOM 4711 N N . LYS B 1 315 ? 36.25 18.312 -35.531 1 28.84 315 LYS B N 1
ATOM 4712 C CA . LYS B 1 315 ? 36.781 18.156 -36.906 1 28.84 315 LYS B CA 1
ATOM 4713 C C . LYS B 1 315 ? 37.219 19.5 -37.469 1 28.84 315 LYS B C 1
ATOM 4715 O O . LYS B 1 315 ? 36.531 20.094 -38.281 1 28.84 315 LYS B O 1
ATOM 4720 N N . ARG B 1 316 ? 37.969 20.328 -36.562 1 22.95 316 ARG B N 1
ATOM 4721 C CA . ARG B 1 316 ? 38.781 21.219 -37.375 1 22.95 316 ARG B CA 1
ATOM 4722 C C . ARG B 1 316 ? 40.062 20.531 -37.812 1 22.95 316 ARG B C 1
ATOM 4724 O O . ARG B 1 316 ? 40.656 19.781 -37.062 1 22.95 316 ARG B O 1
#

Radius of gyration: 24.8 Å; Cα contacts (8 Å, |Δi|>4): 1314; chains: 2; bounding box: 80×74×64 Å

Sequence (632 aa):
MDASMQDLQGKVAVVTGGAGGIGRALGKRFGMEGMKVVLADVLAEPLDRATRALTDEGIEAVGVVTDVTDYSSVEALAKETLHRFGAVHVVCNNAGTGGVSEGYMWEHDLADWHWGIDVNVVGVIHGIKAFVPILLERGEGHVVNTCSGNGGFAPIARGAMGGPAMAVYPMTKAAVLCLTESLYTHLEMTGTRVRAHALFPGGFLNTGIWESWRHRPQRYAATQTRRTPEHTLADVVGRFEAAGARVEFTPLAAVADQVVEGIRADRFWMMGPPTPADEVVTRKAASIVARADPDYLVDVLGRSAAKEPETEGGKRMDASMQDLQGKVAVVTGGAGGIGRALGKRFGMEGMKVVLADVLAEPLDRATRALTDEGIEAVGVVTDVTDYSSVEALAKETLHRFGAVHVVCNNAGTGGVSEGYMWEHDLADWHWGIDVNVVGVIHGIKAFVPILLERGEGHVVNTCSGNGGFAPIARGAMGGPAMAVYPMTKAAVLCLTESLYTHLEMTGTRVRAHALFPGGFLNTGIWESWRHRPQRYAATQTRRTPEHTLADVVGRFEAAGARVEFTPLAAVADQVVEGIRADRFWMMGPPTPADEVVTRKAASIVARADPDYLVDVLGRSAAKEPETEGGKR

Solvent-accessible surface area (backbone atoms only — not comparable to full-atom values): 32250 Å² total; per-residue (Å²): 129,82,83,55,72,64,65,48,60,72,36,30,36,38,27,30,28,14,47,38,46,60,24,38,28,36,46,48,50,43,26,74,49,44,15,35,29,36,32,21,16,67,49,57,66,56,21,50,54,45,30,47,58,38,39,75,71,71,27,56,51,45,60,43,76,27,45,47,66,36,53,70,38,39,41,49,49,50,51,50,41,35,70,76,66,68,50,64,37,34,40,32,42,48,38,64,50,40,45,61,64,54,65,46,73,55,59,35,41,68,34,28,47,52,45,24,40,34,36,38,33,46,16,41,53,34,48,42,42,51,44,48,63,56,19,54,72,71,36,36,29,39,39,35,39,59,40,25,54,50,12,47,66,44,38,50,27,28,26,74,81,78,40,57,25,66,48,50,35,18,17,29,20,14,21,40,43,32,41,44,55,30,45,34,44,42,34,55,73,68,71,48,57,37,43,45,27,43,30,31,65,61,77,46,65,81,44,57,44,57,47,37,66,81,68,61,52,76,94,44,47,76,83,56,82,77,88,64,82,86,64,44,59,65,56,52,51,48,46,37,45,71,70,68,38,84,84,66,67,38,61,47,59,56,48,26,49,35,50,56,52,21,54,51,67,68,35,36,52,24,55,69,77,85,52,79,75,52,47,42,40,52,44,40,34,50,19,61,69,66,53,41,66,72,80,43,60,42,43,67,55,58,72,76,66,68,68,62,72,78,75,85,72,74,92,117,130,82,84,54,72,65,66,48,61,72,35,29,36,39,27,30,27,13,47,38,45,60,24,37,27,34,45,49,52,44,25,74,50,45,14,34,31,36,34,21,17,69,50,56,68,54,22,50,53,44,30,46,57,39,39,74,71,71,28,56,51,46,63,43,78,27,43,48,66,37,55,70,39,39,40,48,49,49,51,50,41,35,71,74,66,69,48,63,35,33,40,31,42,49,40,64,50,41,46,62,66,53,64,46,74,57,61,36,41,68,34,29,47,52,44,24,39,33,35,39,35,46,15,42,51,32,49,40,41,53,43,46,62,58,19,55,72,70,38,37,27,38,39,36,39,60,39,26,54,50,11,47,66,45,39,49,26,29,26,75,80,77,40,58,25,66,48,52,35,17,17,29,19,14,21,39,42,34,42,45,56,32,45,34,44,44,36,56,72,69,71,50,56,36,44,46,28,44,30,29,65,62,78,46,64,84,43,58,43,56,48,35,67,80,68,61,51,76,93,44,47,76,82,56,84,78,88,63,81,85,63,44,60,64,56,53,51,49,46,38,46,72,69,69,37,84,86,66,68,38,60,48,58,57,47,26,47,36,50,56,52,20,54,52,66,68,36,35,51,24,53,70,76,86,52,80,76,52,47,42,40,53,43,42,34,49,19,61,68,68,52,40,68,73,80,44,61,42,45,67,53,60,71,73,65,67,68,62,72,80,75,85,72,77,88,114

InterPro domains:
  IPR002347 Short-chain dehydrogenase/reductase SDR [PF00106] (11-215)
  IPR002347 Short-chain dehydrogenase/reductase SDR [PR00080] (86-97)
  IPR002347 Short-chain dehydrogenase/reductase SDR [PR00080] (141-149)
  IPR002347 Short-chain dehydrogenase/reductase SDR [PR00080] (169-188)
  IPR002347 Short-chain dehydrogenase/reductase SDR [PR00081] (12-29)
  IPR002347 Short-chain dehydrogenase/reductase SDR [PR00081] (86-97)
  IPR002347 Short-chain dehydrogenase/reductase SDR [PR00081] (135-151)
  IPR002347 Short-chain dehydrogenase/reductase SDR [PR00081] (169-188)
  IPR002347 Short-chain dehydrogenase/reductase SDR [PR00081] (192-209)
  IPR036291 NAD(P)-binding domain superfamily [SSF51735] (4-281)

Secondary structure (DSSP, 8-state):
----TT--TT-EEEEETTTSHHHHHHHHHHHHTT-EEEEEES-HHHHHHHHHHHHHTT--EEEEE--TTSHHHHHHHHHHHHHHHS---EEEE---------SSGGGS-HHHHHHHHIIIIIHHHHHHHHHHHHHHHHTEEEEEEE--HHHHTB---B-TTSSBPPSHHHHHHHHHHHHHHHHHHHHHTTTSEEEEEEE---SB---GGGGGGGG--GGG--SS---SPPP-HHHHHHHHHHTT----BPPHHHHHHHHHHHHHHT-SEE--S--GGGHHHHHHHHHHHHT---TT--BTTHHHHTT---------/----TT--TT-EEEEETTTSHHHHHHHHHHHHTT-EEEEEES-HHHHHHHHHHHHHTT--EEEEE--TTSHHHHHHHHHHHHHHHS---EEEE---------SSGGGS-HHHHHHHHIIIIIHHHHHHHHHHHHHHHHTEEEEEEE--HHHHTB---B-TTSSBPPSHHHHHHHHHHHHHHHHHHHHHHTTSEEEEEEEE--SEE--GGGGGGGG--GGG--SS---SPPP-HHHHHHHHHHTT----EEPHHHHHHHHHHHHHHT-SEEE-S--GGGHHHHHHHHHHHHT---TT--BTTHHHHTT---------

Nearest PDB structures (foldseek):
  7dlm-assembly1_A  TM=8.456E-01  e=2.972E-14  Candida parapsilosis
  7dld-assembly1_B-2  TM=8.828E-01  e=1.024E-13  Candida parapsilosis
  7dll-assembly1_B-2  TM=8.879E-01  e=3.738E-13  Candida parapsilosis
  7dmg-assembly1_A  TM=8.251E-01  e=2.954E-13  Candida parapsilosis
  7dld-assembly1_A-2  TM=8.352E-01  e=5.645E-13  Candida parapsilosis

Organism: Mycobacterium marinum (strain ATCC BAA-535 / M) (NCBI:txid216594)